Protein AF-A0A2D8M980-F1 (afdb_monomer)

Sequence (681 aa):
KPLWVFVGNTVAGEDSDILEVIKFLAWFLNHPAEATEWIADLVADKARLLDPKSNDIFAGRFMPLMQRDAATIYDDILKRLFNADARQRLKLVNLRNSKGELALRVGSFDPFGLINIGDDSGFFKNAEDSGDFDTEADDFGTGLFGSINQKDSKLNILIGSRKFTEGWSSWRVSTMGLLKMGQGEGSQIVQLFGRGVRLKGRGMSLKRSLPAERPKGTHMERLETLNIFGVRANYMSTFKDYLKEEGITPSDEIIQLDFPTRTNLPAGTRLKTLKLKDGYKDNQIKGFKRIHFPTLYDVPAEFAGKIKPPHVVLDLYPRVEAITTSANATASAPDKRNRGKLSKAAIACFDWDAVFTAVQEYKLLKSWSNLKVDRERLCQFCLGDDSWYTLLIPQAELEVSGFS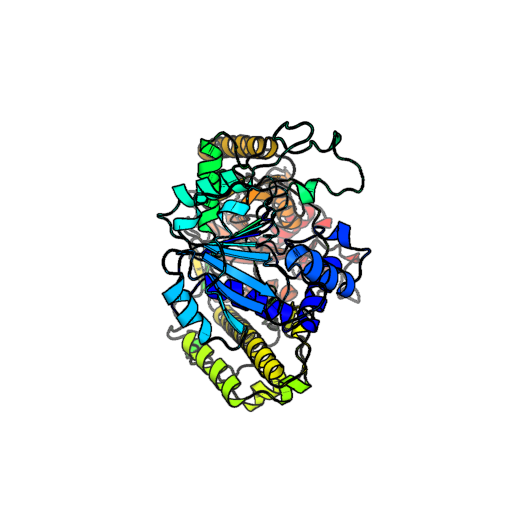DVLRQQDIMLQLLTDYTDRFYQGLKAAYEGKFYDVAPVTEDSGSIIKLYQFEIENSDVGLEYKAKLEALSSIVASGKIGEASKWNAPHMVAISFGQHLYYPLLSPIKDAVVPLRMRPLAIGEPSEIRFVEDVMTFYDSPSGKEKLRGLSLYLLRNADNRAKGLGFALAGNFYPDFLLWLVDDKTGKQWLSFIDPKGIRNLNISDPKFGLHKEIKQIEKQLGDGMISLNSFILSVTTFNDLLNVTGSTTKSDLEDRNVLFMDDGGPTYLDKLLAKALA

Nearest PDB structures (foldseek):
  7ena-assembly1_6  TM=4.524E-01  e=5.069E-01  Homo sapiens
  7w0d-assembly1_F  TM=3.716E-01  e=6.006E-01  Drosophila melanogaster
  6gjz-assembly1_A  TM=2.747E-01  e=4.526E-01  Mus musculus
  6gkm-assembly1_A  TM=2.371E-01  e=2.570E-01  Mus musculus
  4kmo-assembly1_A  TM=4.466E-01  e=5.159E+00  Thermochaetoides thermophila DSM 1495

Structure (mmCIF, N/CA/C/O backbone):
data_AF-A0A2D8M980-F1
#
_entry.id   AF-A0A2D8M980-F1
#
loop_
_atom_site.group_PDB
_atom_site.id
_atom_site.type_symbol
_atom_site.label_atom_id
_atom_site.label_alt_id
_atom_site.label_comp_id
_atom_site.label_asym_id
_atom_site.label_entity_id
_atom_site.label_seq_id
_atom_site.pdbx_PDB_ins_code
_atom_site.Cartn_x
_atom_site.Cartn_y
_atom_site.Cartn_z
_atom_site.occupancy
_atom_site.B_iso_or_equiv
_atom_site.auth_seq_id
_atom_site.auth_comp_id
_atom_site.auth_asym_id
_atom_site.auth_atom_id
_atom_site.pdbx_PDB_model_num
ATOM 1 N N . LYS A 1 1 ? 33.498 14.894 -23.939 1.00 66.19 1 LYS A N 1
ATOM 2 C CA . LYS A 1 1 ? 33.483 13.519 -24.469 1.00 66.19 1 LYS A CA 1
ATOM 3 C C . LYS A 1 1 ? 34.451 12.732 -23.606 1.00 66.19 1 LYS A C 1
ATOM 5 O O . LYS A 1 1 ? 35.483 13.309 -23.271 1.00 66.19 1 LYS A O 1
ATOM 10 N N . PRO A 1 2 ? 34.042 11.586 -23.057 1.00 65.81 2 PRO A N 1
ATOM 11 C CA . PRO A 1 2 ? 32.842 10.803 -23.378 1.00 65.81 2 PRO A CA 1
ATOM 12 C C . PRO A 1 2 ? 31.570 11.404 -22.776 1.00 65.81 2 PRO A C 1
ATOM 14 O O . PRO A 1 2 ? 31.659 12.302 -21.944 1.00 65.81 2 PRO A O 1
ATOM 17 N N . LEU A 1 3 ? 30.411 10.945 -23.251 1.00 77.38 3 LEU A N 1
ATOM 18 C CA . LEU A 1 3 ? 29.082 11.296 -22.735 1.00 77.38 3 LEU A CA 1
ATOM 19 C C . LEU A 1 3 ? 28.548 10.223 -21.778 1.00 77.38 3 LEU A C 1
ATOM 21 O O . LEU A 1 3 ? 27.847 10.561 -20.824 1.00 77.38 3 LEU A O 1
ATOM 25 N N . TRP A 1 4 ? 28.899 8.957 -22.019 1.00 88.62 4 TRP A N 1
ATOM 26 C CA . TRP A 1 4 ? 28.443 7.809 -21.241 1.00 88.62 4 TRP A CA 1
ATOM 27 C C . TRP A 1 4 ? 29.633 7.002 -20.729 1.00 88.62 4 TRP A C 1
ATOM 29 O O . TRP A 1 4 ? 30.557 6.707 -21.486 1.00 88.62 4 TRP A O 1
ATOM 39 N N . VAL A 1 5 ? 29.616 6.661 -19.443 1.00 87.94 5 VAL A N 1
ATOM 40 C CA . VAL A 1 5 ? 30.633 5.818 -18.813 1.00 87.94 5 VAL A CA 1
ATOM 41 C C . VAL A 1 5 ? 29.973 4.626 -18.123 1.00 87.94 5 VAL A C 1
ATOM 43 O O . VAL A 1 5 ? 29.035 4.805 -17.350 1.00 87.94 5 VAL A O 1
ATOM 46 N N . PHE A 1 6 ? 30.478 3.421 -18.373 1.00 87.19 6 PHE A N 1
ATOM 47 C CA . PHE A 1 6 ? 30.108 2.204 -17.658 1.00 87.19 6 PHE A CA 1
ATOM 48 C C . PHE A 1 6 ? 31.295 1.650 -16.888 1.00 87.19 6 PHE A C 1
ATOM 50 O O . PHE A 1 6 ? 32.404 1.566 -17.416 1.00 87.19 6 PHE A O 1
ATOM 57 N N . VAL A 1 7 ? 31.043 1.233 -15.653 1.00 82.19 7 VAL A N 1
ATOM 58 C CA . VAL A 1 7 ? 32.042 0.567 -14.823 1.00 82.19 7 VAL A CA 1
ATOM 59 C C . VAL A 1 7 ? 31.450 -0.731 -14.290 1.00 82.19 7 VAL A C 1
ATOM 61 O O . VAL A 1 7 ? 30.437 -0.711 -13.589 1.00 82.19 7 VAL A O 1
ATOM 64 N N . GLY A 1 8 ? 32.065 -1.849 -14.670 1.00 75.94 8 GLY A N 1
ATOM 65 C CA . GLY A 1 8 ? 31.705 -3.196 -14.227 1.00 75.94 8 GLY A CA 1
ATOM 66 C C . GLY A 1 8 ? 32.750 -3.787 -13.285 1.00 75.94 8 GLY A C 1
ATOM 67 O O . GLY A 1 8 ? 33.923 -3.409 -13.326 1.00 75.94 8 GLY A O 1
ATOM 68 N N . ASN A 1 9 ? 32.333 -4.721 -12.434 1.00 70.50 9 ASN A N 1
ATOM 69 C CA . ASN A 1 9 ? 33.231 -5.424 -11.516 1.00 70.50 9 ASN A CA 1
ATOM 70 C C . ASN A 1 9 ? 33.818 -6.674 -12.184 1.00 70.50 9 ASN A C 1
ATOM 72 O O . ASN A 1 9 ? 35.024 -6.920 -12.114 1.00 70.50 9 ASN A O 1
ATOM 76 N N . THR A 1 10 ? 32.974 -7.431 -12.887 1.00 65.12 10 THR A N 1
ATOM 77 C CA . THR A 1 10 ? 33.369 -8.686 -13.530 1.00 65.12 10 THR A CA 1
ATOM 78 C C . THR A 1 10 ? 33.717 -8.473 -14.999 1.00 65.12 10 THR A C 1
ATOM 80 O O . THR A 1 10 ? 32.914 -7.955 -15.774 1.00 65.12 10 THR A O 1
ATOM 83 N N . VAL A 1 11 ? 34.921 -8.906 -15.386 1.00 61.00 11 VAL A N 1
ATOM 84 C CA . VAL A 1 11 ? 35.424 -8.796 -16.764 1.00 61.00 11 VAL A CA 1
ATOM 85 C C . VAL A 1 11 ? 35.213 -10.094 -17.556 1.00 61.00 11 VAL A C 1
ATOM 87 O O . VAL A 1 11 ? 34.869 -10.018 -18.727 1.00 61.00 11 VAL A O 1
ATOM 90 N N . ALA A 1 12 ? 35.342 -11.277 -16.946 1.00 57.41 12 ALA A N 1
ATOM 91 C CA . ALA A 1 12 ? 35.296 -12.577 -17.637 1.00 57.41 12 ALA A CA 1
ATOM 92 C C . ALA A 1 12 ? 34.166 -13.498 -17.123 1.00 57.41 12 ALA A C 1
ATOM 94 O O . ALA A 1 12 ? 33.770 -13.380 -15.966 1.00 57.41 12 ALA A O 1
ATOM 95 N N . GLY A 1 13 ? 33.700 -14.432 -17.965 1.00 53.59 13 GLY A N 1
ATOM 96 C CA . GLY A 1 13 ? 32.616 -15.390 -17.668 1.00 53.59 13 GLY A CA 1
ATOM 97 C C . GLY A 1 13 ? 31.260 -15.019 -18.289 1.00 53.59 13 GLY A C 1
ATOM 98 O O . GLY A 1 13 ? 31.103 -13.913 -18.806 1.00 53.59 13 GLY A O 1
ATOM 99 N N . GLU A 1 14 ? 30.281 -15.935 -18.235 1.00 52.12 14 GLU A N 1
ATOM 100 C CA . GLU A 1 14 ? 28.918 -15.716 -18.768 1.00 52.12 14 GLU A CA 1
ATOM 101 C C . GLU A 1 14 ? 28.193 -14.543 -18.076 1.00 52.12 14 GLU A C 1
ATOM 103 O O . GLU A 1 14 ? 27.456 -13.809 -18.731 1.00 52.12 14 GLU A O 1
ATOM 108 N N . ASP A 1 15 ? 28.502 -14.292 -16.798 1.00 56.34 15 ASP A N 1
ATOM 109 C CA . ASP A 1 15 ? 27.971 -13.186 -15.984 1.00 56.34 15 ASP A CA 1
ATOM 110 C C . ASP A 1 15 ? 28.801 -11.881 -16.075 1.00 56.34 15 ASP A C 1
ATOM 112 O O . ASP A 1 15 ? 28.764 -11.044 -15.163 1.00 56.34 15 ASP A O 1
ATOM 116 N N . SER A 1 16 ? 29.601 -11.708 -17.137 1.00 78.31 16 SER A N 1
ATOM 117 C CA . SER A 1 16 ? 30.444 -10.518 -17.329 1.00 78.31 16 SER A CA 1
ATOM 118 C C . SER A 1 16 ? 29.609 -9.247 -17.516 1.00 78.31 16 SER A C 1
ATOM 120 O O . SER A 1 16 ? 28.860 -9.104 -18.483 1.00 78.31 16 SER A O 1
ATOM 122 N N . ASP A 1 17 ? 29.816 -8.274 -16.624 1.00 79.94 17 ASP A N 1
ATOM 123 C CA . ASP A 1 17 ? 29.116 -6.984 -16.636 1.00 79.94 17 ASP A CA 1
ATOM 124 C C . ASP A 1 17 ? 29.415 -6.190 -17.915 1.00 79.94 17 ASP A C 1
ATOM 126 O O . ASP A 1 17 ? 28.554 -5.517 -18.477 1.00 79.94 17 ASP A O 1
ATOM 130 N N . ILE A 1 18 ? 30.660 -6.267 -18.391 1.00 86.50 18 ILE A N 1
ATOM 131 C CA . ILE A 1 18 ? 31.105 -5.563 -19.598 1.00 86.50 18 ILE A CA 1
ATOM 132 C C . ILE A 1 18 ? 30.460 -6.186 -20.835 1.00 86.50 18 ILE A C 1
ATOM 134 O O . ILE A 1 18 ? 30.015 -5.457 -21.722 1.00 86.50 18 ILE A O 1
ATOM 138 N N . LEU A 1 19 ? 30.367 -7.517 -20.882 1.00 88.12 19 LEU A N 1
ATOM 139 C CA . LEU A 1 19 ? 29.702 -8.215 -21.979 1.00 88.12 19 LEU A CA 1
ATOM 140 C C . LEU A 1 19 ? 28.206 -7.877 -22.028 1.00 88.12 19 LEU A C 1
ATOM 142 O O . LEU A 1 19 ? 27.671 -7.681 -23.115 1.00 88.12 19 LEU A O 1
ATOM 146 N N . GLU A 1 20 ? 27.550 -7.733 -20.876 1.00 87.75 20 GLU A N 1
ATOM 147 C CA . GLU A 1 20 ? 26.140 -7.336 -20.772 1.00 87.75 20 GLU A CA 1
ATOM 148 C C . GLU A 1 20 ? 25.885 -5.942 -21.384 1.00 87.75 20 GLU A C 1
ATOM 150 O O . GLU A 1 20 ? 24.930 -5.758 -22.142 1.00 87.75 20 GLU A O 1
ATOM 155 N N . VAL A 1 21 ? 26.795 -4.978 -21.176 1.00 89.94 21 VAL A N 1
ATOM 156 C CA . VAL A 1 21 ? 26.733 -3.656 -21.838 1.00 89.94 21 VAL A CA 1
ATOM 157 C C . VAL A 1 21 ? 26.888 -3.777 -23.355 1.00 89.94 21 VAL A C 1
ATOM 159 O O . VAL A 1 21 ? 26.147 -3.135 -24.100 1.00 89.94 21 VAL A O 1
ATOM 162 N N . ILE A 1 22 ? 27.834 -4.589 -23.836 1.00 93.12 22 ILE A N 1
ATOM 163 C CA . ILE A 1 22 ? 28.049 -4.784 -25.280 1.00 93.12 22 ILE A CA 1
ATOM 164 C C . ILE A 1 22 ? 26.822 -5.443 -25.913 1.00 93.12 22 ILE A C 1
ATOM 166 O O . ILE A 1 22 ? 26.355 -4.978 -26.952 1.00 93.12 22 ILE A O 1
ATOM 170 N N . LYS A 1 23 ? 26.262 -6.470 -25.265 1.00 92.56 23 LYS A N 1
ATOM 171 C CA . LYS A 1 23 ? 25.028 -7.137 -25.695 1.00 92.56 23 LYS A CA 1
ATOM 172 C C . LYS A 1 23 ? 23.857 -6.163 -25.755 1.00 92.56 23 LYS A C 1
ATOM 174 O O . LYS A 1 23 ? 23.124 -6.177 -26.736 1.00 92.56 23 LYS A O 1
ATOM 179 N N . PHE A 1 24 ? 23.722 -5.255 -24.788 1.00 92.56 24 PHE A N 1
ATOM 180 C CA . PHE A 1 24 ? 22.700 -4.206 -24.835 1.00 92.56 24 PHE A CA 1
ATOM 181 C C . PHE A 1 24 ? 22.890 -3.244 -26.023 1.00 92.56 24 PHE A C 1
ATOM 183 O O . PHE A 1 24 ? 21.934 -2.944 -26.741 1.00 92.56 24 PHE A O 1
ATOM 190 N N . LEU A 1 25 ? 24.121 -2.785 -26.278 1.00 95.00 25 LEU A N 1
ATOM 191 C CA . LEU A 1 25 ? 24.421 -1.926 -27.432 1.00 95.00 25 LEU A CA 1
ATOM 192 C C . LEU A 1 25 ? 24.163 -2.652 -28.763 1.00 95.00 25 LEU A C 1
ATOM 194 O O . LEU A 1 25 ? 23.638 -2.051 -29.700 1.00 95.00 25 LEU A O 1
ATOM 198 N N . ALA A 1 26 ? 24.501 -3.940 -28.839 1.00 95.94 26 ALA A N 1
ATOM 199 C CA . ALA A 1 26 ? 24.217 -4.785 -29.992 1.00 95.94 26 ALA A CA 1
ATOM 200 C C . ALA A 1 26 ? 22.706 -4.984 -30.181 1.00 95.94 26 ALA A C 1
ATOM 202 O O . ALA A 1 26 ? 22.200 -4.808 -31.288 1.00 95.94 26 ALA A O 1
ATOM 203 N N . TRP A 1 27 ? 21.969 -5.262 -29.101 1.00 96.00 27 TRP A N 1
ATOM 204 C CA . TRP A 1 27 ? 20.515 -5.397 -29.112 1.00 96.00 27 TRP A CA 1
ATOM 205 C C . TRP A 1 27 ? 19.842 -4.144 -29.681 1.00 96.00 27 TRP A C 1
ATOM 207 O O . TRP A 1 27 ? 19.030 -4.272 -30.597 1.00 96.00 27 TRP A O 1
ATOM 217 N N . PHE A 1 28 ? 20.248 -2.946 -29.242 1.00 96.12 28 PHE A N 1
ATOM 218 C CA . PHE A 1 28 ? 19.705 -1.671 -29.733 1.00 96.12 28 PHE A CA 1
ATOM 219 C C . PHE A 1 28 ? 19.900 -1.471 -31.252 1.00 96.12 28 PHE A C 1
ATOM 221 O O . PHE A 1 28 ? 19.045 -0.898 -31.934 1.00 96.12 28 PHE A O 1
ATOM 228 N N . LEU A 1 29 ? 21.020 -1.950 -31.804 1.00 95.88 29 LEU A N 1
ATOM 229 C CA . LEU A 1 29 ? 21.313 -1.899 -33.244 1.00 95.88 29 LEU A CA 1
ATOM 230 C C . LEU A 1 29 ? 20.593 -3.008 -34.033 1.00 95.88 29 LEU A C 1
ATOM 232 O O . LEU A 1 29 ? 20.233 -2.823 -35.201 1.00 95.88 29 LEU A O 1
ATOM 236 N N . ASN A 1 30 ? 20.366 -4.161 -33.408 1.00 95.12 30 ASN A N 1
ATOM 237 C CA . ASN A 1 30 ? 19.740 -5.319 -34.042 1.00 95.12 30 ASN A CA 1
ATOM 238 C C . ASN A 1 30 ? 18.200 -5.242 -34.041 1.00 95.12 30 ASN A C 1
ATOM 240 O O . ASN A 1 30 ? 17.594 -5.737 -34.990 1.00 95.12 30 ASN A O 1
ATOM 244 N N . HIS A 1 31 ? 17.586 -4.556 -33.066 1.00 94.56 31 HIS A N 1
ATOM 245 C CA . HIS A 1 31 ? 16.129 -4.485 -32.855 1.00 94.56 31 HIS A CA 1
ATOM 246 C C . HIS A 1 31 ? 15.584 -3.045 -32.986 1.00 94.56 31 HIS A C 1
ATOM 248 O O . HIS A 1 31 ? 15.065 -2.474 -32.024 1.00 94.56 31 HIS A O 1
ATOM 254 N N . PRO A 1 32 ? 15.679 -2.411 -34.173 1.00 93.25 32 PRO A N 1
ATOM 255 C CA . PRO A 1 32 ? 15.308 -1.005 -34.347 1.00 93.25 32 PRO A CA 1
ATOM 256 C C . PRO A 1 32 ? 13.819 -0.730 -34.099 1.00 93.25 32 PRO A C 1
ATOM 258 O O . PRO A 1 32 ? 13.478 0.355 -33.636 1.00 93.25 32 PRO A O 1
ATOM 261 N N . ALA A 1 33 ? 12.933 -1.689 -34.392 1.00 90.94 33 ALA A N 1
ATOM 262 C CA . ALA A 1 33 ? 11.493 -1.526 -34.193 1.00 90.94 33 ALA A CA 1
ATOM 263 C C . ALA A 1 33 ? 11.150 -1.373 -32.702 1.00 90.94 33 ALA A C 1
ATOM 265 O O . ALA A 1 33 ? 10.565 -0.367 -32.308 1.00 90.94 33 ALA A O 1
ATOM 266 N N . GLU A 1 34 ? 11.609 -2.314 -31.873 1.00 89.38 34 GLU A N 1
ATOM 267 C CA . GLU A 1 34 ? 11.423 -2.289 -30.417 1.00 89.38 34 GLU A CA 1
ATOM 268 C C . GLU A 1 34 ? 12.096 -1.064 -29.783 1.00 89.38 34 GLU A C 1
ATOM 270 O O . GLU A 1 34 ? 11.489 -0.353 -28.982 1.00 89.38 34 GLU A O 1
ATOM 275 N N . ALA A 1 35 ? 13.331 -0.752 -30.195 1.00 91.44 35 ALA A N 1
ATOM 276 C CA . ALA A 1 35 ? 14.043 0.428 -29.713 1.00 91.44 35 ALA A CA 1
ATOM 277 C C . ALA A 1 35 ? 13.290 1.733 -30.031 1.00 91.44 35 ALA A C 1
ATOM 279 O O . ALA A 1 35 ? 13.222 2.634 -29.192 1.00 91.44 35 ALA A O 1
ATOM 280 N N . THR A 1 36 ? 12.695 1.834 -31.222 1.00 92.62 36 THR A N 1
ATOM 281 C CA . THR A 1 36 ? 11.894 2.997 -31.632 1.00 92.62 36 THR A CA 1
ATOM 282 C C . THR A 1 36 ? 10.601 3.100 -30.825 1.00 92.62 36 THR A C 1
ATOM 284 O O . THR A 1 36 ? 10.218 4.202 -30.434 1.00 92.62 36 THR A O 1
ATOM 287 N N . GLU A 1 37 ? 9.951 1.979 -30.508 1.00 89.50 37 GLU A N 1
ATOM 288 C CA . GLU A 1 37 ? 8.770 1.960 -29.639 1.00 89.50 37 GLU A CA 1
ATOM 289 C C . GLU A 1 37 ? 9.099 2.469 -28.227 1.00 89.50 37 GLU A C 1
ATOM 291 O O . GLU A 1 37 ? 8.388 3.312 -27.677 1.00 89.50 37 GLU A O 1
ATOM 296 N N . TRP A 1 38 ? 10.227 2.034 -27.658 1.00 87.88 38 TRP A N 1
ATOM 297 C CA . TRP A 1 38 ? 10.666 2.505 -26.342 1.00 87.88 38 TRP A CA 1
ATOM 298 C C . TRP A 1 38 ? 10.981 4.000 -26.349 1.00 87.88 38 TRP A C 1
ATOM 300 O O . TRP A 1 38 ? 10.610 4.715 -25.418 1.00 87.88 38 TRP A O 1
ATOM 310 N N . ILE A 1 39 ? 11.627 4.496 -27.408 1.00 90.38 39 ILE A N 1
ATOM 311 C CA . ILE A 1 39 ? 11.857 5.933 -27.592 1.00 90.38 39 ILE A CA 1
ATOM 312 C C . ILE A 1 39 ? 10.519 6.681 -27.665 1.00 90.38 39 ILE A C 1
ATOM 314 O O . ILE A 1 39 ? 10.373 7.715 -27.012 1.00 90.38 39 ILE A O 1
ATOM 318 N N . ALA A 1 40 ? 9.538 6.165 -28.411 1.00 87.94 40 ALA A N 1
ATOM 319 C CA . ALA A 1 40 ? 8.221 6.784 -28.536 1.00 87.94 40 ALA A CA 1
ATOM 320 C C . ALA A 1 40 ? 7.515 6.906 -27.179 1.00 87.94 40 ALA A C 1
ATOM 322 O O . ALA A 1 40 ? 6.969 7.962 -26.862 1.00 87.94 40 ALA A O 1
ATOM 323 N N . ASP A 1 41 ? 7.578 5.864 -26.352 1.00 86.00 41 ASP A N 1
ATOM 324 C CA . ASP A 1 41 ? 6.986 5.871 -25.016 1.00 86.00 41 ASP A CA 1
ATOM 325 C C . ASP A 1 41 ? 7.659 6.870 -24.069 1.00 86.00 41 ASP A C 1
ATOM 327 O O . ASP A 1 41 ? 6.965 7.612 -23.371 1.00 86.00 41 ASP A O 1
ATOM 331 N N . LEU A 1 42 ? 8.995 6.943 -24.084 1.00 84.56 42 LEU A N 1
ATOM 332 C CA . LEU A 1 42 ? 9.752 7.900 -23.270 1.00 84.56 42 LEU A CA 1
ATOM 333 C C . LEU A 1 42 ? 9.456 9.353 -23.674 1.00 84.56 42 LEU A C 1
ATOM 335 O O . LEU A 1 42 ? 9.316 10.220 -22.812 1.00 84.56 42 LEU A O 1
ATOM 339 N N . VAL A 1 43 ? 9.335 9.631 -24.976 1.00 84.75 43 VAL A N 1
ATOM 340 C CA . VAL A 1 43 ? 8.998 10.968 -25.501 1.00 84.75 43 VAL A CA 1
ATOM 341 C C . VAL A 1 43 ? 7.542 11.338 -25.211 1.00 84.75 43 VAL A C 1
ATOM 343 O O . VAL A 1 43 ? 7.251 12.500 -24.930 1.00 84.75 43 VAL A O 1
ATOM 346 N N . ALA A 1 44 ? 6.637 10.357 -25.230 1.00 80.62 44 ALA A N 1
ATOM 347 C CA . ALA A 1 44 ? 5.224 10.529 -24.901 1.00 80.62 44 ALA A CA 1
ATOM 348 C C . ALA A 1 44 ? 4.939 10.597 -23.387 1.00 80.62 44 ALA A C 1
ATOM 350 O O . ALA A 1 44 ? 3.770 10.646 -23.001 1.00 80.62 44 ALA A O 1
ATOM 351 N N . ASP A 1 45 ? 5.976 10.610 -22.538 1.00 75.31 45 ASP A N 1
ATOM 352 C CA . ASP A 1 45 ? 5.852 10.666 -21.075 1.00 75.31 45 ASP A CA 1
ATOM 353 C C . ASP A 1 45 ? 5.006 9.505 -20.510 1.00 75.31 45 ASP A C 1
ATOM 355 O O . ASP A 1 45 ? 4.202 9.676 -19.584 1.00 75.31 45 ASP A O 1
ATOM 359 N N . LYS A 1 46 ? 5.133 8.319 -21.127 1.00 78.81 46 LYS A N 1
ATOM 360 C CA . LYS A 1 46 ? 4.497 7.091 -20.646 1.00 78.81 46 LYS A CA 1
ATOM 361 C C . LYS A 1 46 ? 5.379 6.429 -19.595 1.00 78.81 46 LYS A C 1
ATOM 363 O O . LYS A 1 46 ? 6.546 6.127 -19.841 1.00 78.81 46 LYS A O 1
ATOM 368 N N . ALA A 1 47 ? 4.770 6.121 -18.455 1.00 68.25 47 ALA A N 1
ATOM 369 C CA . ALA A 1 47 ? 5.450 5.469 -17.352 1.00 68.25 47 ALA A CA 1
ATOM 370 C C . ALA A 1 47 ? 5.953 4.074 -17.747 1.00 68.25 47 ALA A C 1
ATOM 372 O O . ALA A 1 47 ? 5.156 3.190 -18.062 1.00 68.25 47 ALA A O 1
ATOM 373 N N . ARG A 1 48 ? 7.274 3.876 -17.688 1.00 70.06 48 ARG A N 1
ATOM 374 C CA . ARG A 1 48 ? 7.911 2.558 -17.855 1.00 70.06 48 ARG A CA 1
ATOM 375 C C . ARG A 1 48 ? 8.729 2.115 -16.647 1.00 70.06 48 ARG A C 1
ATOM 377 O O . ARG A 1 48 ? 8.775 0.924 -16.383 1.00 70.06 48 ARG A O 1
ATOM 384 N N . LEU A 1 49 ? 9.336 3.041 -15.902 1.00 71.94 49 LEU A N 1
ATOM 385 C CA . LEU A 1 49 ? 10.058 2.750 -14.659 1.00 71.94 49 LEU A CA 1
ATOM 386 C C . LEU A 1 49 ? 9.483 3.609 -13.535 1.00 71.94 49 LEU A C 1
ATOM 388 O O . LEU A 1 49 ? 9.484 4.837 -13.632 1.00 71.94 49 LEU A O 1
ATOM 392 N N . LEU A 1 50 ? 8.991 2.970 -12.477 1.00 63.28 50 LEU A N 1
ATOM 393 C CA . LEU A 1 50 ? 8.363 3.661 -11.356 1.00 63.28 50 LEU A CA 1
ATOM 394 C C . LEU A 1 50 ? 9.280 3.703 -10.144 1.00 63.28 50 LEU A C 1
ATOM 396 O O . LEU A 1 50 ? 10.070 2.795 -9.943 1.00 63.28 50 LEU A O 1
ATOM 400 N N . ASP A 1 51 ? 9.140 4.705 -9.287 1.00 61.44 51 ASP A N 1
ATOM 401 C CA . ASP A 1 51 ? 9.717 4.676 -7.948 1.00 61.44 51 ASP A CA 1
ATOM 402 C C . ASP A 1 51 ? 8.874 3.809 -6.983 1.00 61.44 51 ASP A C 1
ATOM 404 O O . ASP A 1 51 ? 7.757 3.391 -7.314 1.00 61.44 51 ASP A O 1
ATOM 408 N N . PRO A 1 52 ? 9.346 3.520 -5.753 1.00 49.81 52 PRO A N 1
ATOM 409 C CA . PRO A 1 52 ? 8.544 2.803 -4.758 1.00 49.81 52 PRO A CA 1
ATOM 410 C C . PRO A 1 52 ? 7.219 3.494 -4.380 1.00 49.81 52 PRO A C 1
ATOM 412 O O . PRO A 1 52 ? 6.371 2.870 -3.742 1.00 49.81 52 PRO A O 1
ATOM 415 N N . LYS A 1 53 ? 7.035 4.772 -4.742 1.00 47.16 53 LYS A N 1
ATOM 416 C CA . LYS A 1 53 ? 5.808 5.559 -4.556 1.00 47.16 53 LYS A CA 1
ATOM 417 C C . LYS A 1 53 ? 4.898 5.532 -5.794 1.00 47.16 53 LYS A C 1
ATOM 419 O O . LYS A 1 53 ? 3.874 6.203 -5.786 1.00 47.16 53 LYS A O 1
ATOM 424 N N . SER A 1 54 ? 5.226 4.729 -6.809 1.00 55.09 54 SER A N 1
ATOM 425 C CA . SER A 1 54 ? 4.520 4.647 -8.097 1.00 55.09 54 SER A CA 1
ATOM 426 C C . SER A 1 54 ? 4.624 5.905 -8.972 1.00 55.09 54 SER A C 1
ATOM 428 O O . SER A 1 54 ? 3.788 6.100 -9.852 1.00 55.09 54 SER A O 1
ATOM 430 N N . ASN A 1 55 ? 5.642 6.747 -8.773 1.00 61.59 55 ASN A N 1
ATOM 431 C CA . ASN A 1 55 ? 5.919 7.876 -9.665 1.00 61.59 55 ASN A CA 1
ATOM 432 C C . ASN A 1 55 ? 6.808 7.434 -10.827 1.00 61.59 55 ASN A C 1
ATOM 434 O O . ASN A 1 55 ? 7.786 6.728 -10.608 1.00 61.59 55 ASN A O 1
ATOM 438 N N . ASP A 1 56 ? 6.538 7.902 -12.043 1.00 70.00 56 ASP A N 1
ATOM 439 C CA . ASP A 1 56 ? 7.451 7.708 -13.173 1.00 70.00 56 ASP A CA 1
ATOM 440 C C . ASP A 1 56 ? 8.768 8.473 -12.950 1.00 70.00 56 ASP A C 1
ATOM 442 O O . ASP A 1 56 ? 8.785 9.702 -12.845 1.00 70.00 56 ASP A O 1
ATOM 446 N N . ILE A 1 57 ? 9.893 7.750 -12.903 1.00 73.56 57 ILE A N 1
ATOM 447 C CA . ILE A 1 57 ? 11.222 8.331 -12.645 1.00 73.56 57 ILE A CA 1
ATOM 448 C C . ILE A 1 57 ? 11.711 9.227 -13.794 1.00 73.56 57 ILE A C 1
ATOM 450 O O . ILE A 1 57 ? 12.636 10.037 -13.617 1.00 73.56 57 ILE A O 1
ATOM 454 N N . PHE A 1 58 ? 11.118 9.065 -14.980 1.00 77.56 58 PHE A N 1
ATOM 455 C CA . PHE A 1 58 ? 11.424 9.817 -16.188 1.00 77.56 58 PHE A CA 1
ATOM 456 C C . PHE A 1 58 ? 10.385 10.886 -16.528 1.00 77.56 58 PHE A C 1
ATOM 458 O O . PHE A 1 58 ? 10.569 11.580 -17.533 1.00 77.56 58 PHE A O 1
ATOM 465 N N . ALA A 1 59 ? 9.395 11.102 -15.656 1.00 77.62 59 ALA A N 1
ATOM 466 C CA . ALA A 1 59 ? 8.362 12.111 -15.841 1.00 77.62 59 ALA A CA 1
ATOM 467 C C . ALA A 1 59 ? 8.954 13.474 -16.250 1.00 77.62 59 ALA A C 1
ATOM 469 O O . ALA A 1 59 ? 9.827 14.050 -15.586 1.00 77.62 59 ALA A O 1
ATOM 470 N N . GLY A 1 60 ? 8.510 13.979 -17.398 1.00 72.50 60 GLY A N 1
ATOM 471 C CA . GLY A 1 60 ? 8.912 15.255 -17.977 1.00 72.50 60 GLY A CA 1
ATOM 472 C C . GLY A 1 60 ? 10.398 15.369 -18.340 1.00 72.50 60 GLY A C 1
ATOM 473 O O . GLY A 1 60 ? 10.871 16.482 -18.609 1.00 72.50 60 GLY A O 1
ATOM 474 N N . ARG A 1 61 ? 11.185 14.279 -18.334 1.00 77.38 61 ARG A N 1
ATOM 475 C CA . ARG A 1 61 ? 12.621 14.331 -18.680 1.00 77.38 61 ARG A CA 1
ATOM 476 C C . ARG A 1 61 ? 12.864 14.541 -20.165 1.00 77.38 61 ARG A C 1
ATOM 478 O O . ARG A 1 61 ? 13.793 15.266 -20.516 1.00 77.38 61 ARG A O 1
ATOM 485 N N . PHE A 1 62 ? 12.017 13.964 -21.011 1.00 81.62 62 PHE A N 1
ATOM 486 C CA . PHE A 1 62 ? 12.176 13.981 -22.466 1.00 81.62 62 PHE A CA 1
ATOM 487 C C . PHE A 1 62 ? 11.325 15.045 -23.173 1.00 81.62 62 PHE A C 1
ATOM 489 O O . PHE A 1 62 ? 11.340 15.117 -24.397 1.00 81.62 62 PHE A O 1
ATOM 496 N N . MET A 1 63 ? 10.683 15.947 -22.419 1.00 76.06 63 MET A N 1
ATOM 497 C CA . MET A 1 63 ? 9.971 17.130 -22.937 1.00 76.06 63 MET A CA 1
ATOM 498 C C . MET A 1 63 ? 10.717 17.898 -24.052 1.00 76.06 63 MET A C 1
ATOM 500 O O . MET A 1 63 ? 10.068 18.273 -25.028 1.00 76.06 63 MET A O 1
ATOM 504 N N . PRO A 1 64 ? 12.056 18.105 -24.001 1.00 79.94 64 PRO A N 1
ATOM 505 C CA . PRO A 1 64 ? 12.771 18.814 -25.072 1.00 79.94 64 PRO A CA 1
ATOM 506 C C . PRO A 1 64 ? 12.733 18.095 -26.430 1.00 79.94 64 PRO A C 1
ATOM 508 O O . PRO A 1 64 ? 13.029 18.699 -27.458 1.00 79.94 64 PRO A O 1
ATOM 511 N N . LEU A 1 65 ? 12.405 16.800 -26.436 1.00 81.75 65 LEU A N 1
ATOM 512 C CA . LEU A 1 65 ? 12.315 15.951 -27.621 1.00 81.75 65 LEU A CA 1
ATOM 513 C C . LEU A 1 65 ? 10.870 15.738 -28.093 1.00 81.75 65 LEU A C 1
ATOM 515 O O . LEU A 1 65 ? 10.679 15.096 -29.116 1.00 81.75 65 LEU A O 1
ATOM 519 N N . MET A 1 66 ? 9.866 16.308 -27.412 1.00 74.25 66 MET A N 1
ATOM 520 C CA . MET A 1 66 ? 8.435 16.068 -27.675 1.00 74.25 66 MET A CA 1
ATOM 521 C C . MET A 1 66 ? 7.991 16.399 -29.112 1.00 74.25 66 MET A C 1
ATOM 523 O O . MET A 1 66 ? 6.997 15.867 -29.589 1.00 74.25 66 MET A O 1
ATOM 527 N N . GLN A 1 67 ? 8.723 17.272 -29.813 1.00 73.31 67 GLN A N 1
ATOM 528 C CA . GLN A 1 67 ? 8.437 17.671 -31.200 1.00 73.31 67 GLN A CA 1
ATOM 529 C C . GLN A 1 67 ? 9.182 16.830 -32.251 1.00 73.31 67 GLN A C 1
ATOM 531 O O . GLN A 1 67 ? 9.125 17.146 -33.438 1.00 73.31 67 GLN A O 1
ATOM 536 N N . ARG A 1 68 ? 9.930 15.800 -31.839 1.00 78.62 68 ARG A N 1
ATOM 537 C CA . ARG A 1 68 ? 10.647 14.894 -32.744 1.00 78.62 68 ARG A CA 1
ATOM 538 C C . ARG A 1 68 ? 9.995 13.520 -32.689 1.00 78.62 68 ARG A C 1
ATOM 540 O O . ARG A 1 68 ? 9.692 13.020 -31.610 1.00 78.62 68 ARG A O 1
ATOM 547 N N . ASP A 1 69 ? 9.799 12.910 -33.848 1.00 87.19 69 ASP A N 1
ATOM 548 C CA . ASP A 1 69 ? 9.328 11.534 -33.921 1.00 87.19 69 ASP A CA 1
ATOM 549 C C . ASP A 1 69 ? 10.430 10.549 -33.493 1.00 87.19 69 ASP A C 1
ATOM 551 O O . ASP A 1 69 ? 11.630 10.844 -33.548 1.00 87.19 69 ASP A O 1
ATOM 555 N N . ALA A 1 70 ? 10.012 9.364 -33.050 1.00 90.12 70 ALA A N 1
ATOM 556 C CA . ALA A 1 70 ? 10.913 8.368 -32.485 1.00 90.12 70 ALA A CA 1
ATOM 557 C C . ALA A 1 70 ? 11.945 7.837 -33.495 1.00 90.12 70 ALA A C 1
ATOM 559 O O . ALA A 1 70 ? 13.080 7.570 -33.101 1.00 90.12 70 ALA A O 1
ATOM 560 N N . ALA A 1 71 ? 11.593 7.742 -34.782 1.00 92.06 71 ALA A N 1
ATOM 561 C CA . ALA A 1 71 ? 12.514 7.285 -35.823 1.00 92.06 71 ALA A CA 1
ATOM 562 C C . ALA A 1 71 ? 13.626 8.318 -36.064 1.00 92.06 71 ALA A C 1
ATOM 564 O O . ALA A 1 71 ? 14.806 7.972 -36.060 1.00 92.06 71 ALA A O 1
ATOM 565 N N . THR A 1 72 ? 13.277 9.606 -36.141 1.00 93.38 72 THR A N 1
ATOM 566 C CA . THR A 1 72 ? 14.260 10.697 -36.217 1.00 93.38 72 THR A CA 1
ATOM 567 C C . THR A 1 72 ? 15.188 10.716 -35.000 1.00 93.38 72 THR A C 1
ATOM 569 O O . THR A 1 72 ? 16.379 11.001 -35.133 1.00 93.38 72 THR A O 1
ATOM 572 N N . ILE A 1 73 ? 14.670 10.427 -33.801 1.00 94.25 73 ILE A N 1
ATOM 573 C CA . ILE A 1 73 ? 15.494 10.337 -32.587 1.00 94.25 73 ILE A CA 1
ATOM 574 C C . ILE A 1 73 ? 16.434 9.129 -32.656 1.00 94.25 73 ILE A C 1
ATOM 576 O O . ILE A 1 73 ? 17.612 9.275 -32.331 1.00 94.25 73 ILE A O 1
ATOM 580 N N . TYR A 1 74 ? 15.950 7.968 -33.101 1.00 95.50 74 TYR A N 1
ATOM 581 C CA . TYR A 1 74 ? 16.773 6.773 -33.299 1.00 95.50 74 TYR A CA 1
ATOM 582 C C . TYR A 1 74 ? 17.936 7.045 -34.269 1.00 95.50 74 TYR A C 1
ATOM 584 O O . TYR A 1 74 ? 19.095 6.799 -33.929 1.00 95.50 74 TYR A O 1
ATOM 592 N N . ASP A 1 75 ? 17.661 7.663 -35.419 1.00 95.19 75 ASP A N 1
ATOM 593 C CA . ASP A 1 75 ? 18.687 8.039 -36.401 1.00 95.19 75 ASP A CA 1
ATOM 594 C C . ASP A 1 75 ? 19.695 9.062 -35.845 1.00 95.19 75 ASP A C 1
ATOM 596 O O . ASP A 1 75 ? 20.894 9.001 -36.132 1.00 95.19 75 ASP A O 1
ATOM 600 N N . ASP A 1 76 ? 19.236 10.008 -35.019 1.00 94.81 76 ASP A N 1
ATOM 601 C CA . ASP A 1 76 ? 20.108 10.984 -34.355 1.00 94.81 76 ASP A CA 1
ATOM 602 C C . ASP A 1 76 ? 21.005 10.311 -33.298 1.00 94.81 76 ASP A C 1
ATOM 604 O O . ASP A 1 76 ? 22.164 10.707 -33.139 1.00 94.81 76 ASP A O 1
ATOM 608 N N . ILE A 1 77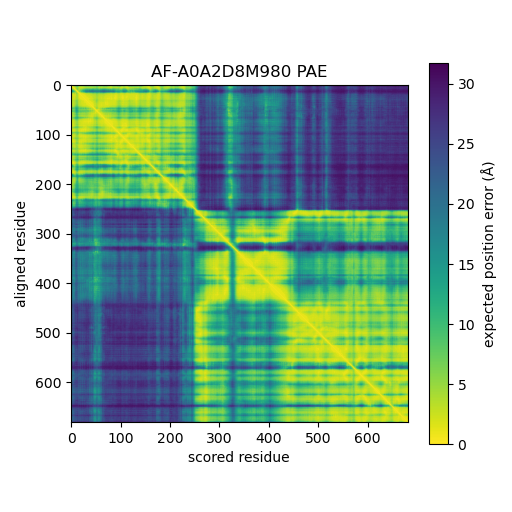 ? 20.519 9.263 -32.617 1.00 95.00 77 ILE A N 1
ATOM 609 C CA . ILE A 1 77 ? 21.323 8.426 -31.712 1.00 95.00 77 ILE A CA 1
ATOM 610 C C . ILE A 1 77 ? 22.407 7.683 -32.503 1.00 95.00 77 ILE A C 1
ATOM 612 O O . ILE A 1 77 ? 23.572 7.736 -32.101 1.00 95.00 77 ILE A O 1
ATOM 616 N N . LEU A 1 78 ? 22.083 7.062 -33.645 1.00 96.12 78 LEU A N 1
ATOM 617 C CA . LEU A 1 78 ? 23.084 6.404 -34.500 1.00 96.12 78 LEU A CA 1
ATOM 618 C C . LEU A 1 78 ? 24.210 7.371 -34.896 1.00 96.12 78 LEU A C 1
ATOM 620 O O . LEU A 1 78 ? 25.393 7.088 -34.689 1.00 96.12 78 LEU A O 1
ATOM 624 N N . LYS A 1 79 ? 23.846 8.569 -35.358 1.00 95.81 79 LYS A N 1
ATOM 625 C CA . LYS A 1 79 ? 24.818 9.575 -35.801 1.00 95.81 79 LYS A CA 1
ATOM 626 C C . LYS A 1 79 ? 25.653 10.139 -34.656 1.00 95.81 79 LYS A C 1
ATOM 628 O O . LYS A 1 79 ? 26.872 10.245 -34.768 1.00 95.81 79 LYS A O 1
ATOM 633 N N . ARG A 1 80 ? 25.019 10.543 -33.549 1.00 92.00 80 ARG A N 1
ATOM 634 C CA . ARG A 1 80 ? 25.691 11.302 -32.475 1.00 92.00 80 ARG A CA 1
ATOM 635 C C . ARG A 1 80 ? 26.361 10.432 -31.422 1.00 92.00 80 ARG A C 1
ATOM 637 O O . ARG A 1 80 ? 27.346 10.884 -30.838 1.00 92.00 80 ARG A O 1
ATOM 644 N N . LEU A 1 81 ? 25.809 9.252 -31.137 1.00 92.81 81 LEU A N 1
ATOM 645 C CA . LEU A 1 81 ? 26.341 8.329 -30.136 1.00 92.81 81 LEU A CA 1
ATOM 646 C C . LEU A 1 81 ? 27.233 7.272 -30.782 1.00 92.81 81 LEU A C 1
ATOM 648 O O . LEU A 1 81 ? 28.346 7.085 -30.301 1.00 92.81 81 LEU A O 1
ATOM 652 N N . PHE A 1 82 ? 26.777 6.630 -31.861 1.00 95.25 82 PHE A N 1
ATOM 653 C CA . PHE A 1 82 ? 27.485 5.515 -32.505 1.00 95.25 82 PHE A CA 1
ATOM 654 C C . PHE A 1 82 ? 28.440 5.937 -33.633 1.00 95.25 82 PHE A C 1
ATOM 656 O O . PHE A 1 82 ? 29.136 5.085 -34.179 1.00 95.25 82 PHE A O 1
ATOM 663 N N . ASN A 1 83 ? 28.502 7.235 -33.965 1.00 95.50 83 ASN A N 1
ATOM 664 C CA . ASN A 1 83 ? 29.262 7.783 -35.098 1.00 95.50 83 ASN A CA 1
ATOM 665 C C . ASN A 1 83 ? 28.904 7.125 -36.449 1.00 95.50 83 ASN A C 1
ATOM 667 O O . ASN A 1 83 ? 29.754 7.032 -37.332 1.00 95.50 83 ASN A O 1
ATOM 671 N N . ALA A 1 84 ? 27.659 6.665 -36.613 1.00 95.94 84 ALA A N 1
ATOM 672 C CA . ALA A 1 84 ? 27.219 5.908 -37.780 1.00 95.94 84 ALA A CA 1
ATOM 673 C C . ALA A 1 84 ? 26.123 6.650 -38.556 1.00 95.94 84 ALA A C 1
ATOM 675 O O . ALA A 1 84 ? 25.107 7.045 -37.984 1.00 95.94 84 ALA A O 1
ATOM 676 N N . ASP A 1 85 ? 26.299 6.792 -39.872 1.00 92.00 85 ASP A N 1
ATOM 677 C CA . ASP A 1 85 ? 25.282 7.388 -40.753 1.00 92.00 85 ASP A CA 1
ATOM 678 C C . ASP A 1 85 ? 24.164 6.407 -41.128 1.00 92.00 85 ASP A C 1
ATOM 680 O O . ASP A 1 85 ? 23.100 6.823 -41.586 1.00 92.00 85 ASP A O 1
ATOM 684 N N . ALA A 1 86 ? 24.399 5.110 -40.927 1.00 90.94 86 ALA A N 1
ATOM 685 C CA . ALA A 1 86 ? 23.440 4.047 -41.179 1.00 90.94 86 ALA A CA 1
ATOM 686 C C . ALA A 1 86 ? 23.634 2.888 -40.195 1.00 90.94 86 ALA A C 1
ATOM 688 O O . ALA A 1 86 ? 24.735 2.638 -39.699 1.00 90.94 86 ALA A O 1
ATOM 689 N N . ARG A 1 87 ? 22.554 2.144 -39.952 1.00 91.06 87 ARG A N 1
ATOM 690 C CA . ARG A 1 87 ? 22.553 0.958 -39.092 1.00 91.06 87 ARG A CA 1
ATOM 691 C C . ARG A 1 87 ? 23.411 -0.154 -39.696 1.00 91.06 87 ARG A C 1
ATOM 693 O O . ARG A 1 87 ? 23.169 -0.585 -40.821 1.00 91.06 87 ARG A O 1
ATOM 700 N N . GLN A 1 88 ? 24.361 -0.657 -38.917 1.00 93.69 88 GLN A N 1
ATOM 701 C CA . GLN A 1 88 ? 25.109 -1.885 -39.192 1.00 93.69 88 GLN A CA 1
ATOM 702 C C . GLN A 1 88 ? 25.323 -2.647 -37.878 1.00 93.69 88 GLN A C 1
ATOM 704 O O . GLN A 1 88 ? 24.956 -2.157 -36.807 1.00 93.69 88 GLN A O 1
ATOM 709 N N . ARG A 1 89 ? 25.905 -3.847 -37.954 1.00 94.38 89 ARG A N 1
ATOM 710 C CA . ARG A 1 89 ? 26.224 -4.637 -36.762 1.00 94.38 89 ARG A CA 1
ATOM 711 C C . ARG A 1 89 ? 27.306 -3.958 -35.925 1.00 94.38 89 ARG A C 1
ATOM 713 O O . ARG A 1 89 ? 28.196 -3.277 -36.449 1.00 94.38 89 ARG A O 1
ATOM 720 N N . LEU A 1 90 ? 27.201 -4.145 -34.613 1.00 97.56 90 LEU A N 1
ATOM 721 C CA . LEU A 1 90 ? 28.249 -3.763 -33.679 1.00 97.56 90 LEU A CA 1
ATOM 722 C C . LEU A 1 90 ? 29.491 -4.616 -33.948 1.00 97.56 90 LEU A C 1
ATOM 724 O O . LEU A 1 90 ? 29.376 -5.820 -34.161 1.00 97.56 90 LEU A O 1
ATOM 728 N N . LYS A 1 91 ? 30.663 -3.989 -33.898 1.00 96.81 91 LYS A N 1
ATOM 729 C CA . LYS A 1 91 ? 31.958 -4.655 -33.942 1.00 96.81 91 LYS A CA 1
ATOM 730 C C . LYS A 1 91 ? 32.752 -4.388 -32.674 1.00 96.81 91 LYS A C 1
ATOM 732 O O . LYS A 1 91 ? 32.953 -3.226 -32.310 1.00 96.81 91 LYS A O 1
ATOM 737 N N . LEU A 1 92 ? 33.249 -5.459 -32.066 1.00 96.31 92 LEU A N 1
ATOM 738 C CA . LEU A 1 92 ? 34.273 -5.429 -31.029 1.00 96.31 92 LEU A CA 1
ATOM 739 C C . LEU A 1 92 ? 35.644 -5.612 -31.684 1.00 96.31 92 LEU A C 1
ATOM 741 O O . LEU A 1 92 ? 35.902 -6.642 -32.298 1.00 96.31 92 LEU A O 1
ATOM 745 N N . VAL A 1 93 ? 36.519 -4.617 -31.560 1.00 95.00 93 VAL A N 1
ATOM 746 C CA . VAL A 1 93 ? 37.840 -4.612 -32.198 1.00 95.00 93 VAL A CA 1
ATOM 747 C C . VAL A 1 93 ? 38.934 -4.731 -31.140 1.00 95.00 93 VAL A C 1
ATOM 749 O O . VAL A 1 93 ? 39.046 -3.865 -30.272 1.00 95.00 93 VAL A O 1
ATOM 752 N N . ASN A 1 94 ? 39.755 -5.776 -31.212 1.00 92.75 94 ASN A N 1
ATOM 753 C CA . ASN A 1 94 ? 40.935 -5.942 -30.365 1.00 92.75 94 ASN A CA 1
ATOM 754 C C . ASN A 1 94 ? 42.125 -5.176 -30.958 1.00 92.75 94 ASN A C 1
ATOM 756 O O . ASN A 1 94 ? 42.600 -5.520 -32.041 1.00 92.75 94 ASN A O 1
ATOM 760 N N . LEU A 1 95 ? 42.605 -4.154 -30.246 1.00 91.44 95 LEU A N 1
ATOM 761 C CA . LEU A 1 95 ? 43.746 -3.335 -30.652 1.00 91.44 95 LEU A CA 1
ATOM 762 C C . LEU A 1 95 ? 45.044 -4.003 -30.180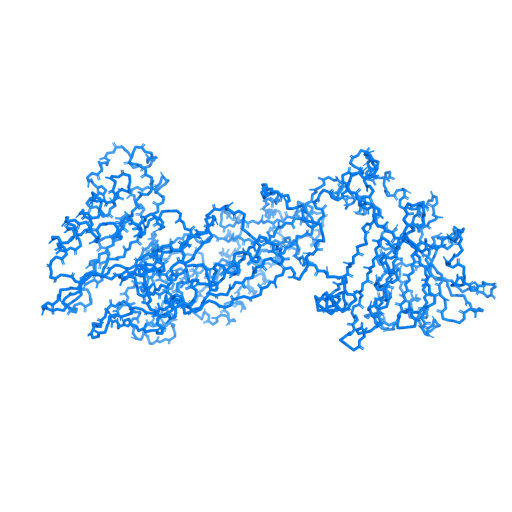 1.00 91.44 95 LEU A C 1
ATOM 764 O O . LEU A 1 95 ? 45.549 -3.695 -29.101 1.00 91.44 95 LEU A O 1
ATOM 768 N N . ARG A 1 96 ? 45.624 -4.908 -30.980 1.00 83.38 96 ARG A N 1
ATOM 769 C CA . ARG A 1 96 ? 46.723 -5.777 -30.506 1.00 83.38 96 ARG A CA 1
ATOM 770 C C . ARG A 1 96 ? 47.984 -5.023 -30.070 1.00 83.38 96 ARG A C 1
ATOM 772 O O . ARG A 1 96 ? 48.717 -5.501 -29.206 1.00 83.38 96 ARG A O 1
ATOM 779 N N . ASN A 1 97 ? 48.217 -3.827 -30.614 1.00 83.88 97 ASN A N 1
ATOM 780 C CA . ASN A 1 97 ? 49.340 -2.962 -30.228 1.00 83.88 97 ASN A CA 1
ATOM 781 C C . ASN A 1 97 ? 49.040 -2.065 -29.012 1.00 83.88 97 ASN A C 1
ATOM 783 O O . ASN A 1 97 ? 49.877 -1.246 -28.626 1.00 83.88 97 ASN A O 1
ATOM 787 N N . SER A 1 98 ? 47.863 -2.192 -28.397 1.00 85.44 98 SER A N 1
ATOM 788 C CA . SER A 1 98 ? 47.443 -1.413 -27.235 1.00 85.44 98 SER A CA 1
ATOM 789 C C . SER A 1 98 ? 46.900 -2.325 -26.138 1.00 85.44 98 SER A C 1
ATOM 791 O O . SER A 1 98 ? 45.721 -2.663 -26.076 1.00 85.44 98 SER A O 1
ATOM 793 N N . LYS A 1 99 ? 47.797 -2.734 -25.235 1.00 84.81 99 LYS A N 1
ATOM 794 C CA . LYS A 1 99 ? 47.455 -3.662 -24.154 1.00 84.81 99 LYS A CA 1
ATOM 795 C C . LYS A 1 99 ? 46.368 -3.086 -23.241 1.00 84.81 99 LYS A C 1
ATOM 797 O O . LYS A 1 99 ? 46.559 -2.045 -22.604 1.00 84.81 99 LYS A O 1
ATOM 802 N N . GLY A 1 100 ? 45.290 -3.843 -23.078 1.00 86.31 100 GLY A N 1
ATOM 803 C CA . GLY A 1 100 ? 44.147 -3.502 -22.245 1.00 86.31 100 GLY A CA 1
ATOM 804 C C . GLY A 1 100 ? 43.056 -2.693 -22.944 1.00 86.31 100 GLY A C 1
ATOM 805 O O . GLY A 1 100 ? 42.115 -2.309 -22.256 1.00 86.31 100 GLY A O 1
ATOM 806 N N . GLU A 1 101 ? 43.148 -2.422 -24.251 1.00 90.69 101 GLU A N 1
ATOM 807 C CA . GLU A 1 101 ? 42.170 -1.610 -24.989 1.00 90.69 101 GLU A CA 1
ATOM 808 C C . GLU A 1 101 ? 41.419 -2.412 -26.067 1.00 90.69 101 GLU A C 1
ATOM 810 O O . GLU A 1 101 ? 42.028 -3.067 -26.910 1.00 90.69 101 GLU A O 1
ATOM 815 N N . LEU A 1 102 ? 40.085 -2.300 -26.091 1.00 93.44 102 LEU A N 1
ATOM 816 C CA . LEU A 1 102 ? 39.251 -2.755 -27.212 1.00 93.44 102 LEU A CA 1
ATOM 817 C C . LEU A 1 102 ? 38.334 -1.635 -27.695 1.00 93.44 102 LEU A C 1
ATOM 819 O O . LEU A 1 102 ? 37.702 -0.951 -26.890 1.00 93.44 102 LEU A O 1
ATOM 823 N N . ALA A 1 103 ? 38.212 -1.463 -29.005 1.00 94.94 103 ALA A N 1
ATOM 824 C CA . ALA A 1 103 ? 37.338 -0.456 -29.588 1.00 94.94 103 ALA A CA 1
ATOM 825 C C . ALA A 1 103 ? 35.955 -1.031 -29.922 1.00 94.94 103 ALA A C 1
ATOM 827 O O . ALA A 1 103 ? 35.816 -2.189 -30.312 1.00 94.94 103 ALA A O 1
ATOM 828 N N . LEU A 1 104 ? 34.929 -0.190 -29.813 1.00 96.56 104 LEU A N 1
ATOM 829 C CA . LEU A 1 104 ? 33.587 -0.463 -30.315 1.00 96.56 104 LEU A CA 1
ATOM 830 C C . LEU A 1 104 ? 33.301 0.454 -31.499 1.00 96.56 104 LEU A C 1
ATOM 832 O O . LEU A 1 104 ? 33.427 1.681 -31.397 1.00 96.56 104 LEU A O 1
ATOM 836 N N . ARG A 1 105 ? 32.878 -0.143 -32.613 1.00 96.25 105 ARG A N 1
ATOM 837 C CA . ARG A 1 105 ? 32.455 0.579 -33.817 1.00 96.25 105 ARG A CA 1
ATOM 838 C C . ARG A 1 105 ? 31.240 -0.079 -34.449 1.00 96.25 105 ARG A C 1
ATOM 840 O O . ARG A 1 105 ? 30.953 -1.241 -34.191 1.00 96.25 105 ARG A O 1
ATOM 847 N N . VAL A 1 106 ? 30.523 0.664 -35.277 1.00 96.69 106 VAL A N 1
ATOM 848 C CA . VAL A 1 106 ? 29.416 0.125 -36.072 1.00 96.69 106 VAL A CA 1
ATOM 849 C C . VAL A 1 106 ? 29.942 -0.121 -37.477 1.00 96.69 106 VAL A C 1
ATOM 851 O O . VAL A 1 106 ? 30.357 0.819 -38.150 1.00 96.69 106 VAL A O 1
ATOM 854 N N . GLY A 1 107 ? 29.976 -1.380 -37.914 1.00 92.94 107 GLY A N 1
ATOM 855 C CA . GLY A 1 107 ? 30.427 -1.718 -39.260 1.00 92.94 107 GLY A CA 1
ATOM 856 C C . GLY A 1 107 ? 31.822 -1.187 -39.609 1.00 92.94 107 GLY A C 1
ATOM 857 O O . GLY A 1 107 ? 32.811 -1.579 -38.992 1.00 92.94 107 GLY A O 1
ATOM 858 N N . SER A 1 108 ? 31.902 -0.306 -40.612 1.00 91.12 108 SER A N 1
ATOM 859 C CA . SER A 1 108 ? 33.145 0.348 -41.050 1.00 91.12 108 SER A CA 1
ATOM 860 C C . SER A 1 108 ? 33.331 1.789 -40.551 1.00 91.12 108 SER A C 1
ATOM 862 O O . SER A 1 108 ? 34.288 2.437 -40.968 1.00 91.12 108 SER A O 1
ATOM 864 N N . PHE A 1 109 ? 32.436 2.304 -39.704 1.00 95.19 109 PHE A N 1
ATOM 865 C CA . PHE A 1 109 ? 32.494 3.682 -39.202 1.00 95.19 109 PHE A CA 1
ATOM 866 C C . PHE A 1 109 ? 33.573 3.883 -38.123 1.00 95.19 109 PHE A C 1
ATOM 868 O O . PHE A 1 109 ? 34.162 2.920 -37.616 1.00 95.19 109 PHE A O 1
ATOM 875 N N . ASP A 1 110 ? 33.811 5.151 -37.771 1.00 94.00 110 ASP A N 1
ATOM 876 C CA . ASP A 1 110 ? 34.754 5.551 -36.724 1.00 94.00 110 ASP A CA 1
ATOM 877 C C . ASP A 1 110 ? 34.390 4.923 -35.364 1.00 94.00 110 ASP A C 1
ATOM 879 O O . ASP A 1 110 ? 33.209 4.879 -34.996 1.00 94.00 110 ASP A O 1
ATOM 883 N N . PRO A 1 111 ? 35.383 4.511 -34.552 1.00 95.00 111 PRO A N 1
ATOM 884 C CA . PRO A 1 111 ? 35.142 4.053 -33.190 1.00 95.00 111 PRO A CA 1
ATOM 885 C C . PRO A 1 111 ? 34.362 5.071 -32.353 1.00 95.00 111 PRO A C 1
ATOM 887 O O . PRO A 1 111 ? 34.707 6.254 -32.280 1.00 95.00 111 PRO A O 1
ATOM 890 N N . PHE A 1 112 ? 33.312 4.597 -31.686 1.00 95.12 112 PHE A N 1
ATOM 891 C CA . PHE A 1 112 ? 32.481 5.409 -30.795 1.00 95.12 112 PHE A CA 1
ATOM 892 C C . PHE A 1 112 ? 32.646 5.026 -29.327 1.00 95.12 112 PHE A C 1
ATOM 894 O O . PHE A 1 112 ? 32.362 5.841 -28.445 1.00 95.12 112 PHE A O 1
ATOM 901 N N . GLY A 1 113 ? 33.082 3.796 -29.061 1.00 94.06 113 GLY A N 1
ATOM 902 C CA . GLY A 1 113 ? 33.260 3.269 -27.720 1.00 94.06 113 GLY A CA 1
ATOM 903 C C . GLY A 1 113 ? 34.664 2.727 -27.509 1.00 94.06 113 GLY A C 1
ATOM 904 O O . GLY A 1 113 ? 35.308 2.270 -28.452 1.00 94.06 113 GLY A O 1
ATOM 905 N N . LEU A 1 114 ? 35.129 2.768 -26.267 1.00 92.88 114 LEU A N 1
ATOM 906 C CA . LEU A 1 114 ? 36.389 2.156 -25.862 1.00 92.88 114 LEU A CA 1
ATOM 907 C C . LEU A 1 114 ? 36.186 1.374 -24.567 1.00 92.88 114 LEU A C 1
ATOM 909 O O . LEU A 1 114 ? 35.642 1.901 -23.595 1.00 92.88 114 LEU A O 1
ATOM 913 N N . ILE A 1 115 ? 36.655 0.134 -24.566 1.00 91.62 115 ILE A N 1
ATOM 914 C CA . ILE A 1 115 ? 36.744 -0.739 -23.404 1.00 91.62 115 ILE A CA 1
ATOM 915 C C . ILE A 1 115 ? 38.190 -0.705 -22.918 1.00 91.62 115 ILE A C 1
ATOM 917 O O . ILE A 1 115 ? 39.099 -0.972 -23.701 1.00 91.62 115 ILE A O 1
ATOM 921 N N . ASN A 1 116 ? 38.410 -0.381 -21.644 1.00 88.31 116 ASN A N 1
ATOM 922 C CA . ASN A 1 116 ? 39.741 -0.426 -21.036 1.00 88.31 116 ASN A CA 1
ATOM 923 C C . ASN A 1 116 ? 39.742 -1.315 -19.782 1.00 88.31 116 ASN A C 1
ATOM 925 O O . ASN A 1 116 ? 39.121 -1.001 -18.759 1.00 88.31 116 ASN A O 1
ATOM 929 N N . ILE A 1 117 ? 40.428 -2.453 -19.891 1.00 86.31 117 ILE A N 1
ATOM 930 C CA . ILE A 1 117 ? 40.429 -3.552 -18.921 1.00 86.31 117 ILE A CA 1
ATOM 931 C C . ILE A 1 117 ? 41.830 -4.151 -18.743 1.00 86.31 117 ILE A C 1
ATOM 933 O O . ILE A 1 117 ? 42.786 -3.793 -19.427 1.00 86.31 117 ILE A O 1
ATOM 937 N N . GLY A 1 118 ? 41.983 -5.018 -17.739 1.00 82.44 118 GLY A N 1
ATOM 938 C CA . GLY A 1 118 ? 43.267 -5.659 -17.439 1.00 82.44 118 GLY A CA 1
ATOM 939 C C . GLY A 1 118 ? 43.651 -6.767 -18.423 1.00 82.44 118 GLY A C 1
ATOM 940 O O . GLY A 1 118 ? 44.821 -6.858 -18.789 1.00 82.44 118 GLY A O 1
ATOM 941 N N . ASP A 1 119 ? 42.672 -7.578 -18.832 1.00 84.19 119 ASP A N 1
ATOM 942 C CA . ASP A 1 119 ? 42.837 -8.734 -19.719 1.00 84.19 119 ASP A CA 1
ATOM 943 C C . ASP A 1 119 ? 41.941 -8.583 -20.959 1.00 84.19 119 ASP A C 1
ATOM 945 O O . ASP A 1 119 ? 40.834 -9.116 -21.026 1.00 84.19 119 ASP A O 1
ATOM 949 N N . ASP A 1 120 ? 42.403 -7.782 -21.920 1.00 86.06 120 ASP A N 1
ATOM 950 C CA . ASP A 1 120 ? 41.719 -7.546 -23.195 1.00 86.06 120 ASP A CA 1
ATOM 951 C C . ASP A 1 120 ? 41.617 -8.813 -24.050 1.00 86.06 120 ASP A C 1
ATOM 953 O O . ASP A 1 120 ? 40.573 -9.088 -24.637 1.00 86.06 120 ASP A O 1
ATOM 957 N N . SER A 1 121 ? 42.687 -9.604 -24.088 1.00 86.50 121 SER A N 1
ATOM 958 C CA . SER A 1 121 ? 42.805 -10.764 -24.965 1.00 86.50 121 SER A CA 1
ATOM 959 C C . SER A 1 121 ? 41.936 -11.927 -24.482 1.00 86.50 121 SER A C 1
ATOM 961 O O . SER A 1 121 ? 41.258 -12.559 -25.293 1.00 86.50 121 SER A O 1
ATOM 963 N N . GLY A 1 122 ? 41.895 -12.178 -23.167 1.00 86.25 122 GLY A N 1
ATOM 964 C CA . GLY A 1 122 ? 40.974 -13.149 -22.574 1.00 86.25 122 GLY A CA 1
ATOM 965 C C . GLY A 1 122 ? 39.511 -12.728 -22.719 1.00 86.25 122 GLY A C 1
ATOM 966 O O . GLY A 1 122 ? 38.666 -13.552 -23.067 1.00 86.25 122 GLY A O 1
ATOM 967 N N . PHE A 1 123 ? 39.209 -11.438 -22.533 1.00 88.19 123 PHE A N 1
ATOM 968 C CA . PHE A 1 123 ? 37.863 -10.907 -22.761 1.00 88.19 123 PHE A CA 1
ATOM 969 C C . PHE A 1 123 ? 37.417 -11.056 -24.217 1.00 88.19 123 PHE A C 1
ATOM 971 O O . PHE A 1 123 ? 36.312 -11.531 -24.463 1.00 88.19 123 PHE A O 1
ATOM 978 N N . PHE A 1 124 ? 38.277 -10.690 -25.172 1.00 90.44 124 PHE A N 1
ATOM 979 C CA . PHE A 1 124 ? 37.983 -10.786 -26.599 1.00 90.44 124 PHE A CA 1
ATOM 980 C C . PHE A 1 124 ? 37.617 -12.213 -27.000 1.00 90.44 124 PHE A C 1
ATOM 982 O O . PHE A 1 124 ? 36.577 -12.417 -27.613 1.00 90.44 124 PHE A O 1
ATOM 989 N N . LYS A 1 125 ? 38.416 -13.197 -26.572 1.00 88.19 125 LYS A N 1
ATOM 990 C CA . LYS A 1 125 ? 38.169 -14.611 -26.86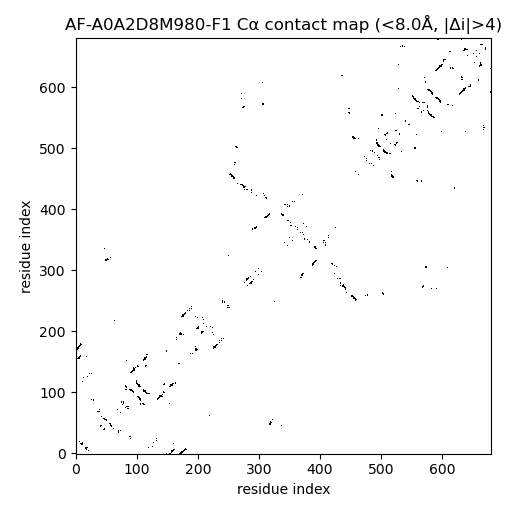7 1.00 88.19 125 LYS A CA 1
ATOM 991 C C . LYS A 1 125 ? 36.834 -15.108 -26.302 1.00 88.19 125 LYS A C 1
ATOM 993 O O . LYS A 1 125 ? 36.120 -15.826 -26.981 1.00 88.19 125 LYS A O 1
ATOM 998 N N . ASN A 1 126 ? 36.476 -14.702 -25.084 1.00 86.12 126 ASN A N 1
ATOM 999 C CA . ASN A 1 126 ? 35.173 -15.053 -24.505 1.00 86.12 126 ASN A CA 1
ATOM 1000 C C . ASN A 1 126 ? 34.009 -14.357 -25.232 1.00 86.12 126 ASN A C 1
ATOM 1002 O O . ASN A 1 126 ? 32.903 -14.881 -25.292 1.00 86.12 126 ASN A O 1
ATOM 1006 N N . ALA A 1 127 ? 34.240 -13.148 -25.746 1.00 87.38 127 ALA A N 1
ATOM 1007 C CA . ALA A 1 127 ? 33.240 -12.377 -26.471 1.00 87.38 127 ALA A CA 1
ATOM 1008 C C . ALA A 1 127 ? 33.013 -12.889 -27.908 1.00 87.38 127 ALA A C 1
ATOM 1010 O O . ALA A 1 127 ? 31.938 -12.644 -28.451 1.00 87.38 127 ALA A O 1
ATOM 1011 N N . GLU A 1 128 ? 33.978 -13.604 -28.504 1.00 86.69 128 GLU A N 1
ATOM 1012 C CA . GLU A 1 128 ? 33.855 -14.228 -29.836 1.00 86.69 128 GLU A CA 1
ATOM 1013 C C . GLU A 1 128 ? 32.717 -15.255 -29.917 1.00 86.69 128 GLU A C 1
ATOM 1015 O O . GLU A 1 128 ? 32.135 -15.427 -30.985 1.00 86.69 128 GLU A O 1
ATOM 1020 N N . ASP A 1 129 ? 32.346 -15.880 -28.796 1.00 84.00 129 ASP A N 1
ATOM 1021 C CA . ASP A 1 129 ? 31.262 -16.870 -28.743 1.00 84.00 129 ASP A CA 1
ATOM 1022 C C . ASP A 1 129 ? 29.854 -16.238 -28.842 1.00 84.00 129 ASP A C 1
ATOM 1024 O O . ASP A 1 129 ? 28.844 -16.937 -28.944 1.00 84.00 129 ASP A O 1
ATOM 1028 N N . SER A 1 130 ? 29.753 -14.905 -28.809 1.00 85.38 130 SER A N 1
ATOM 1029 C CA . SER A 1 130 ? 28.484 -14.177 -28.860 1.00 85.38 130 SER A CA 1
ATOM 1030 C C . SER A 1 130 ? 27.982 -13.986 -30.295 1.00 85.38 130 SER A C 1
ATOM 1032 O O . SER A 1 130 ? 28.624 -13.323 -31.103 1.00 85.38 130 SER A O 1
ATOM 1034 N N . GLY A 1 131 ? 26.768 -14.459 -30.603 1.00 88.69 131 GLY A N 1
ATOM 1035 C CA . GLY A 1 131 ? 26.115 -14.216 -31.902 1.00 88.69 131 GLY A CA 1
ATOM 1036 C C . GLY A 1 131 ? 25.566 -12.790 -32.097 1.00 88.69 131 GLY A C 1
ATOM 1037 O O . GLY A 1 131 ? 25.165 -12.412 -33.204 1.00 88.69 131 GLY A O 1
ATOM 1038 N N . ASP A 1 132 ? 25.544 -11.975 -31.041 1.00 91.31 132 ASP A N 1
ATOM 1039 C CA . ASP A 1 132 ? 24.875 -10.667 -31.040 1.00 91.31 132 ASP A CA 1
ATOM 1040 C C . ASP A 1 132 ? 25.639 -9.582 -31.822 1.00 91.31 132 ASP A C 1
ATOM 1042 O O . ASP A 1 132 ? 25.027 -8.653 -32.358 1.00 91.31 132 ASP A O 1
ATOM 1046 N N . PHE A 1 133 ? 26.965 -9.694 -31.923 1.00 95.38 133 PHE A N 1
ATOM 1047 C CA . PHE A 1 133 ? 27.861 -8.720 -32.559 1.00 95.38 133 PHE A CA 1
ATOM 1048 C C . PHE A 1 133 ? 29.016 -9.427 -33.280 1.00 95.38 133 PHE A C 1
ATOM 1050 O O . PHE A 1 133 ? 29.173 -10.635 -33.153 1.00 95.38 133 PHE A O 1
ATOM 1057 N N . ASP A 1 134 ? 29.807 -8.683 -34.053 1.00 95.06 134 ASP A N 1
ATOM 1058 C CA . ASP A 1 134 ? 30.962 -9.231 -34.771 1.00 95.06 134 ASP A CA 1
ATOM 1059 C C . ASP A 1 134 ? 32.269 -8.874 -34.044 1.00 95.06 134 ASP A C 1
ATOM 1061 O O . ASP A 1 134 ? 32.354 -7.859 -33.344 1.00 95.06 134 ASP A O 1
ATOM 1065 N N . THR A 1 135 ? 33.315 -9.675 -34.233 1.00 93.88 135 THR A N 1
ATOM 1066 C CA . THR A 1 135 ? 34.645 -9.445 -33.655 1.00 93.88 135 THR A CA 1
ATOM 1067 C C . THR A 1 135 ? 35.697 -9.215 -34.739 1.00 93.88 135 THR A C 1
ATOM 1069 O O . THR A 1 135 ? 35.590 -9.703 -35.864 1.00 93.88 135 THR A O 1
ATOM 1072 N N . GLU A 1 136 ? 36.716 -8.419 -34.423 1.00 93.06 136 GLU A N 1
ATOM 1073 C CA . GLU A 1 136 ? 37.804 -8.086 -35.343 1.00 93.06 136 GLU A CA 1
ATOM 1074 C C . GLU A 1 136 ? 39.115 -7.908 -34.577 1.00 93.06 136 GLU A C 1
ATOM 1076 O O . GLU A 1 136 ? 39.151 -7.259 -33.534 1.00 93.06 136 GLU A O 1
ATOM 1081 N N . ALA A 1 137 ? 40.206 -8.471 -35.087 1.00 89.44 137 ALA A N 1
ATOM 1082 C CA . ALA A 1 137 ? 41.540 -8.203 -34.568 1.00 89.44 137 ALA A CA 1
ATOM 1083 C C . ALA A 1 137 ? 42.229 -7.164 -35.455 1.00 89.44 137 ALA A C 1
ATOM 1085 O O . ALA A 1 137 ? 42.322 -7.357 -36.666 1.00 89.44 137 ALA A O 1
ATOM 1086 N N . ASP A 1 138 ? 42.718 -6.086 -34.848 1.00 88.25 138 ASP A N 1
ATOM 1087 C CA . ASP A 1 138 ? 43.445 -5.024 -35.533 1.00 88.25 138 ASP A CA 1
ATOM 1088 C C . ASP A 1 138 ? 44.919 -5.045 -35.109 1.00 88.25 138 ASP A C 1
ATOM 1090 O O . ASP A 1 138 ? 45.287 -4.672 -33.990 1.00 88.25 138 ASP A O 1
ATOM 1094 N N . ASP A 1 139 ? 45.762 -5.513 -36.029 1.00 83.62 139 ASP A N 1
ATOM 1095 C CA . ASP A 1 139 ? 47.213 -5.600 -35.862 1.00 83.62 139 ASP A CA 1
ATOM 1096 C C . ASP A 1 139 ? 47.924 -4.250 -36.075 1.00 83.62 139 ASP A C 1
ATOM 1098 O O . ASP A 1 139 ? 49.110 -4.128 -35.767 1.00 83.62 139 ASP A O 1
ATOM 1102 N N . PHE A 1 140 ? 47.231 -3.232 -36.596 1.00 79.81 140 PHE A N 1
ATOM 1103 C CA . PHE A 1 140 ? 47.800 -1.920 -36.935 1.00 79.81 140 PHE A CA 1
ATOM 1104 C C . PHE A 1 140 ? 47.224 -0.774 -36.095 1.00 79.81 140 PHE A C 1
ATOM 1106 O O . PHE A 1 140 ? 47.795 0.319 -36.072 1.00 79.81 140 PHE A O 1
ATOM 1113 N N . GLY A 1 141 ? 46.125 -1.019 -35.385 1.00 76.69 141 GLY A N 1
ATOM 1114 C CA . GLY A 1 141 ? 45.450 -0.048 -34.536 1.00 76.69 141 GLY A CA 1
ATOM 1115 C C . GLY A 1 141 ? 46.339 0.502 -33.421 1.00 76.69 141 GLY A C 1
ATOM 1116 O O . GLY A 1 141 ? 47.067 -0.226 -32.745 1.00 76.69 141 GLY A O 1
ATOM 1117 N N . THR A 1 142 ? 46.269 1.815 -33.211 1.00 79.62 142 THR A N 1
ATOM 1118 C CA . THR A 1 142 ? 46.946 2.516 -32.110 1.00 79.62 142 THR A CA 1
ATOM 1119 C C . THR A 1 142 ? 46.010 2.698 -30.917 1.00 79.62 142 THR A C 1
ATOM 1121 O O . THR A 1 142 ? 44.799 2.805 -31.099 1.00 79.62 142 THR A O 1
ATOM 1124 N N . GLY A 1 143 ? 46.562 2.814 -29.705 1.00 83.56 143 GLY A N 1
ATOM 1125 C CA . GLY A 1 143 ? 45.768 3.064 -28.496 1.00 83.56 143 GLY A CA 1
ATOM 1126 C C . GLY A 1 143 ? 44.901 4.322 -28.599 1.00 83.56 143 GLY A C 1
ATOM 1127 O O . GLY A 1 143 ? 45.360 5.385 -29.023 1.00 83.56 143 GLY A O 1
ATOM 1128 N N . LEU A 1 144 ? 43.639 4.197 -28.196 1.00 87.50 144 LEU A N 1
ATOM 1129 C CA . LEU A 1 144 ? 42.621 5.240 -28.278 1.00 87.50 144 LEU A CA 1
ATOM 1130 C C . LEU A 1 144 ? 42.429 5.956 -26.939 1.00 87.50 144 LEU A C 1
ATOM 1132 O O . LEU A 1 144 ? 41.998 7.112 -26.927 1.00 87.50 144 LEU A O 1
ATOM 1136 N N . PHE A 1 145 ? 42.777 5.332 -25.811 1.00 85.44 145 PHE A N 1
ATOM 1137 C CA . PHE A 1 145 ? 42.550 5.904 -24.481 1.00 85.44 145 PHE A CA 1
ATOM 1138 C C . PHE A 1 145 ? 43.229 7.272 -24.288 1.00 85.44 145 PHE A C 1
ATOM 1140 O O . PHE A 1 145 ? 42.634 8.203 -23.743 1.00 85.44 145 PHE A O 1
ATOM 1147 N N . GLY A 1 146 ? 44.443 7.453 -24.817 1.00 81.06 146 GLY A N 1
ATOM 1148 C CA . GLY A 1 146 ? 45.175 8.726 -24.742 1.00 81.06 146 GLY A CA 1
ATOM 1149 C C . GLY A 1 146 ? 44.468 9.905 -25.433 1.00 81.06 146 GLY A C 1
ATOM 1150 O O . GLY A 1 146 ? 44.680 11.062 -25.068 1.00 81.06 146 GLY A O 1
ATOM 1151 N N . SER A 1 147 ? 43.586 9.622 -26.397 1.00 84.25 147 SER A N 1
ATOM 1152 C CA . SER A 1 147 ? 42.846 10.628 -27.170 1.00 84.25 147 SER A CA 1
ATOM 1153 C C . SER A 1 147 ? 41.589 11.158 -26.472 1.00 84.25 147 SER A C 1
ATOM 1155 O O . SER A 1 147 ? 41.026 12.159 -26.910 1.00 84.25 147 SER A O 1
ATOM 1157 N N . ILE A 1 148 ? 41.126 10.527 -25.385 1.00 82.38 148 ILE A N 1
ATOM 1158 C CA . ILE A 1 148 ? 39.813 10.820 -24.772 1.00 82.38 148 ILE A CA 1
ATOM 1159 C C . ILE A 1 148 ? 39.686 12.289 -24.350 1.00 82.38 148 ILE A C 1
ATOM 1161 O O . ILE A 1 148 ? 38.620 12.893 -24.470 1.00 82.38 148 ILE A O 1
ATOM 1165 N N . ASN A 1 149 ? 40.780 12.873 -23.860 1.00 76.56 149 ASN A N 1
ATOM 1166 C CA . ASN A 1 149 ? 40.797 14.244 -23.352 1.00 76.56 149 ASN A CA 1
ATOM 1167 C C . ASN A 1 149 ? 40.947 15.294 -24.472 1.00 76.56 149 ASN A C 1
ATOM 1169 O O . ASN A 1 149 ? 40.878 16.496 -24.201 1.00 76.56 149 ASN A O 1
ATOM 1173 N N . GLN A 1 150 ? 41.162 14.865 -25.720 1.00 83.38 150 GLN A N 1
ATOM 1174 C CA . GLN A 1 150 ? 41.296 15.757 -26.868 1.00 83.38 150 GLN A CA 1
ATOM 1175 C C . GLN A 1 150 ? 39.928 16.316 -27.283 1.00 83.38 150 GLN A C 1
ATOM 1177 O O . GLN A 1 150 ? 38.884 15.671 -27.153 1.00 83.38 150 GLN A O 1
ATOM 1182 N N . LYS A 1 151 ? 39.917 17.558 -27.779 1.00 78.75 151 LYS A N 1
ATOM 1183 C CA . LYS A 1 151 ? 38.680 18.289 -28.110 1.00 78.75 151 LYS A CA 1
ATOM 1184 C C . LYS A 1 151 ? 37.879 17.612 -29.231 1.00 78.75 151 LYS A C 1
ATOM 1186 O O . LYS A 1 151 ? 36.655 17.726 -29.265 1.00 78.75 151 LYS A O 1
ATOM 1191 N N . ASP A 1 152 ? 38.573 16.938 -30.131 1.00 82.69 152 ASP A N 1
ATOM 1192 C CA . ASP A 1 152 ? 38.092 16.273 -31.338 1.00 82.69 152 ASP A CA 1
ATOM 1193 C C . ASP A 1 152 ? 37.883 14.760 -31.168 1.00 82.69 152 ASP A C 1
ATOM 1195 O O . ASP A 1 152 ? 37.497 14.092 -32.129 1.00 82.69 152 ASP A O 1
ATOM 1199 N N . SER A 1 153 ? 38.040 14.235 -29.945 1.00 87.19 153 SER A N 1
ATOM 1200 C CA . SER A 1 153 ? 37.807 12.821 -29.647 1.00 87.19 153 SER A CA 1
ATOM 1201 C C . SER A 1 153 ? 36.442 12.345 -30.161 1.00 87.19 153 SER A C 1
ATOM 1203 O O . SER A 1 153 ? 35.398 12.979 -29.950 1.00 87.19 153 SER A O 1
ATOM 1205 N N . LYS A 1 154 ? 36.439 11.203 -30.849 1.00 89.25 154 LYS A N 1
ATOM 1206 C CA . LYS A 1 154 ? 35.226 10.566 -31.383 1.00 89.25 154 LYS A CA 1
ATOM 1207 C C . LYS A 1 154 ? 34.570 9.609 -30.389 1.00 89.25 154 LYS A C 1
ATOM 1209 O O . LYS A 1 154 ? 33.415 9.244 -30.587 1.00 89.25 154 LYS A O 1
ATOM 1214 N N . LEU A 1 155 ? 35.253 9.295 -29.289 1.00 91.06 155 LEU A N 1
ATOM 1215 C CA . LEU A 1 155 ? 34.770 8.379 -28.262 1.00 91.06 155 LEU A CA 1
ATOM 1216 C C . LEU A 1 155 ? 33.641 9.018 -27.442 1.00 91.06 155 LEU A C 1
ATOM 1218 O O . LEU A 1 155 ? 33.830 9.999 -26.715 1.00 91.06 155 LEU A O 1
ATOM 1222 N N . ASN A 1 156 ? 32.445 8.455 -27.567 1.00 91.81 156 ASN A N 1
ATOM 1223 C CA . ASN A 1 156 ? 31.239 8.887 -26.869 1.00 91.81 156 ASN A CA 1
ATOM 1224 C C . ASN A 1 156 ? 30.921 7.987 -25.667 1.00 91.81 156 ASN A C 1
ATOM 1226 O O . ASN A 1 156 ? 30.360 8.489 -24.689 1.00 91.81 156 ASN A O 1
ATOM 1230 N N . ILE A 1 157 ? 31.312 6.709 -25.717 1.00 92.44 157 ILE A N 1
ATOM 1231 C CA . ILE A 1 157 ? 31.116 5.730 -24.642 1.00 92.44 157 ILE A CA 1
ATOM 1232 C C . ILE A 1 157 ? 32.471 5.239 -24.137 1.00 92.44 157 ILE A C 1
ATOM 1234 O O . ILE A 1 157 ? 33.351 4.912 -24.929 1.00 92.44 157 ILE A O 1
ATOM 1238 N N . LEU A 1 158 ? 32.635 5.153 -22.822 1.00 90.12 158 LEU A N 1
ATOM 1239 C CA . LEU A 1 158 ? 33.722 4.383 -22.229 1.00 90.12 158 LEU A CA 1
ATOM 1240 C C . LEU A 1 158 ? 33.167 3.282 -21.342 1.00 90.12 158 LEU A C 1
ATOM 1242 O O . LEU A 1 158 ? 32.199 3.498 -20.615 1.00 90.12 158 LEU A O 1
ATOM 1246 N N . ILE A 1 159 ? 33.808 2.125 -21.384 1.00 89.69 159 ILE A N 1
ATOM 1247 C CA . ILE A 1 159 ? 33.468 0.970 -20.563 1.00 89.69 159 ILE A CA 1
ATOM 1248 C C . ILE A 1 159 ? 34.753 0.496 -19.894 1.00 89.69 159 ILE A C 1
ATOM 1250 O O . ILE A 1 159 ? 35.803 0.409 -20.530 1.00 89.69 159 ILE A O 1
ATOM 1254 N N . GLY A 1 160 ? 34.707 0.188 -18.608 1.00 84.94 160 GLY A N 1
ATOM 1255 C CA . GLY A 1 160 ? 35.897 -0.293 -17.926 1.00 84.94 160 GLY A CA 1
ATOM 1256 C C . GLY A 1 160 ? 35.618 -1.064 -16.652 1.00 84.94 160 GLY A C 1
ATOM 1257 O O . GLY A 1 160 ? 34.473 -1.299 -16.274 1.00 84.94 160 GLY A O 1
ATOM 1258 N N . SER A 1 161 ? 36.711 -1.466 -16.009 1.00 75.12 161 SER A N 1
ATOM 1259 C CA . SER A 1 161 ? 36.729 -2.189 -14.729 1.00 75.12 161 SER A CA 1
ATOM 1260 C C . SER A 1 161 ? 37.586 -1.447 -13.693 1.00 75.12 161 SER A C 1
ATOM 1262 O O . SER A 1 161 ? 37.784 -0.243 -13.808 1.00 75.12 161 SER A O 1
ATOM 1264 N N . ARG A 1 162 ? 38.158 -2.125 -12.690 1.00 64.75 162 ARG A N 1
ATOM 1265 C CA . ARG A 1 162 ? 38.971 -1.497 -11.623 1.00 64.75 162 ARG A CA 1
ATOM 1266 C C . ARG A 1 162 ? 40.124 -0.611 -12.112 1.00 64.75 162 ARG A C 1
ATOM 1268 O O . ARG A 1 162 ? 40.433 0.384 -11.476 1.00 64.75 162 ARG A O 1
ATOM 1275 N N . LYS A 1 163 ? 40.744 -0.929 -13.255 1.00 62.66 163 LYS A N 1
ATOM 1276 C CA . LYS A 1 163 ? 41.827 -0.118 -13.859 1.00 62.66 163 LYS A CA 1
ATOM 1277 C C . LYS A 1 163 ? 41.331 1.243 -14.387 1.00 62.66 163 LYS A C 1
ATOM 1279 O O . LYS A 1 163 ? 42.126 2.132 -14.668 1.00 62.66 163 LYS A O 1
ATOM 1284 N N . PHE A 1 164 ? 40.015 1.401 -14.524 1.00 66.19 164 PHE A N 1
ATOM 1285 C CA . PHE A 1 164 ? 39.343 2.509 -15.200 1.00 66.19 164 PHE A CA 1
ATOM 1286 C C . PHE A 1 164 ? 38.946 3.672 -14.267 1.00 66.19 164 PHE A C 1
ATOM 1288 O O . PHE A 1 164 ? 38.414 4.693 -14.707 1.00 66.19 164 PHE A O 1
ATOM 1295 N N . THR A 1 165 ? 39.228 3.561 -12.967 1.00 60.28 165 THR A N 1
ATOM 1296 C CA . THR A 1 165 ? 38.994 4.637 -11.984 1.00 60.28 165 THR A CA 1
ATOM 1297 C C . THR A 1 165 ? 39.934 5.827 -12.195 1.00 60.28 165 THR A C 1
ATOM 1299 O O . THR A 1 165 ? 39.669 6.934 -11.720 1.00 60.28 165 THR A O 1
ATOM 1302 N N . GLU A 1 166 ? 41.010 5.626 -12.962 1.00 61.06 166 GLU A N 1
ATOM 1303 C CA . GLU A 1 166 ? 42.047 6.610 -13.246 1.00 61.06 166 GLU A CA 1
ATOM 1304 C C . GLU A 1 166 ? 42.279 6.818 -14.759 1.00 61.06 166 GLU A C 1
ATOM 1306 O O . GLU A 1 166 ? 41.780 6.075 -15.597 1.00 61.06 166 GLU A O 1
ATOM 1311 N N . GLY A 1 167 ? 42.986 7.893 -15.139 1.00 63.56 167 GLY A N 1
ATOM 1312 C CA . GLY A 1 167 ? 43.416 8.116 -16.534 1.00 63.56 167 GLY A CA 1
ATOM 1313 C C . GLY A 1 167 ? 42.494 8.907 -17.483 1.00 63.56 167 GLY A C 1
ATOM 1314 O O . GLY A 1 167 ? 42.970 9.337 -18.530 1.00 63.56 167 GLY A O 1
ATOM 1315 N N . TRP A 1 168 ? 41.232 9.193 -17.134 1.00 74.88 168 TRP A N 1
ATOM 1316 C CA . TRP A 1 168 ? 40.325 10.005 -17.974 1.00 74.88 168 TRP A CA 1
ATOM 1317 C C . TRP A 1 168 ? 39.748 11.236 -17.247 1.00 74.88 168 TRP A C 1
ATOM 1319 O O . TRP A 1 168 ? 39.555 11.218 -16.026 1.00 74.88 168 TRP A O 1
ATOM 1329 N N . SER A 1 169 ? 39.470 12.318 -17.990 1.00 70.19 169 SER A N 1
ATOM 1330 C CA . SER A 1 169 ? 38.833 13.542 -17.481 1.00 70.19 169 SER A CA 1
ATOM 1331 C C . SER A 1 169 ? 37.885 14.134 -18.526 1.00 70.19 169 SER A C 1
ATOM 1333 O O . SER A 1 169 ? 38.298 14.461 -19.635 1.00 70.19 169 SER A O 1
ATOM 1335 N N . SER A 1 170 ? 36.610 14.328 -18.180 1.00 75.00 170 SER A N 1
ATOM 1336 C CA . SER A 1 170 ? 35.647 14.942 -19.098 1.00 75.00 170 SER A CA 1
ATOM 1337 C C . SER A 1 170 ? 34.826 16.035 -18.437 1.00 75.00 170 SER A C 1
ATOM 1339 O O . SER A 1 170 ? 34.410 15.912 -17.294 1.00 75.00 170 SER A O 1
ATOM 1341 N N . TRP A 1 171 ? 34.543 17.089 -19.200 1.00 75.25 171 TRP A N 1
ATOM 1342 C CA . TRP A 1 171 ? 33.668 18.193 -18.790 1.00 75.25 171 TRP A CA 1
ATOM 1343 C C . TRP A 1 171 ? 32.178 17.919 -19.020 1.00 75.25 171 TRP A C 1
ATOM 1345 O O . TRP A 1 171 ? 31.366 18.833 -18.876 1.00 75.25 171 TRP A O 1
ATOM 1355 N N . ARG A 1 172 ? 31.828 16.730 -19.528 1.00 75.25 172 ARG A N 1
ATOM 1356 C CA . ARG A 1 172 ? 30.476 16.430 -20.011 1.00 75.25 172 ARG A CA 1
ATOM 1357 C C . ARG A 1 172 ? 30.157 14.937 -19.943 1.00 75.25 172 ARG A C 1
ATOM 1359 O O . ARG A 1 172 ? 29.808 14.347 -20.959 1.00 75.25 172 ARG A O 1
ATOM 1366 N N . VAL A 1 173 ? 30.295 14.338 -18.764 1.00 83.44 173 VAL A N 1
ATOM 1367 C CA . VAL A 1 173 ? 29.690 13.024 -18.515 1.00 83.44 173 VAL A CA 1
ATOM 1368 C C . VAL A 1 173 ? 28.213 13.252 -18.206 1.00 83.44 173 VAL A C 1
ATOM 1370 O O . VAL A 1 173 ? 27.881 13.955 -17.257 1.00 83.44 173 VAL A O 1
ATOM 1373 N N . SER A 1 174 ? 27.328 12.706 -19.033 1.00 83.62 174 SER A N 1
ATOM 1374 C CA . SER A 1 174 ? 25.874 12.844 -18.874 1.00 83.62 174 SER A CA 1
ATOM 1375 C C . SER A 1 174 ? 25.264 11.654 -18.142 1.00 83.62 174 SER A C 1
ATOM 1377 O O . SER A 1 174 ? 24.281 11.820 -17.416 1.00 83.62 174 SER A O 1
ATOM 1379 N N . THR A 1 175 ? 25.860 10.471 -18.300 1.00 87.31 175 THR A N 1
ATOM 1380 C CA . THR A 1 175 ? 25.356 9.236 -17.700 1.00 87.31 175 THR A CA 1
ATOM 1381 C C . THR A 1 175 ? 26.500 8.348 -17.228 1.00 87.31 175 THR A C 1
ATOM 1383 O O . THR A 1 175 ? 27.483 8.154 -17.945 1.00 87.31 175 THR A O 1
ATOM 1386 N N . MET A 1 176 ? 26.348 7.787 -16.030 1.00 85.50 176 MET A N 1
ATOM 1387 C CA . MET A 1 176 ? 27.214 6.755 -15.475 1.00 85.50 176 MET A CA 1
ATOM 1388 C C . MET A 1 176 ? 26.406 5.520 -15.083 1.00 85.50 176 MET A C 1
ATOM 1390 O O . MET A 1 176 ? 25.415 5.634 -14.364 1.00 85.50 176 MET A O 1
ATOM 1394 N N . GLY A 1 177 ? 26.831 4.354 -15.564 1.00 84.69 177 GLY A N 1
ATOM 1395 C CA . GLY A 1 177 ? 26.279 3.053 -15.194 1.00 84.69 177 GLY A CA 1
ATOM 1396 C C . GLY A 1 177 ? 27.263 2.267 -14.330 1.00 84.69 177 GLY A C 1
ATOM 1397 O O . GLY A 1 177 ? 28.403 2.055 -14.739 1.00 84.69 177 GLY A O 1
ATOM 1398 N N . LEU A 1 178 ? 26.825 1.838 -13.147 1.00 79.31 178 LEU A N 1
ATOM 1399 C CA . LEU A 1 178 ? 27.616 1.058 -12.194 1.00 79.31 178 LEU A CA 1
ATOM 1400 C C . LEU A 1 178 ? 27.045 -0.361 -12.075 1.00 79.31 178 LEU A C 1
ATOM 1402 O O . LEU A 1 178 ? 25.953 -0.568 -11.532 1.00 79.31 178 LEU A O 1
ATOM 1406 N N . LEU A 1 179 ? 27.790 -1.346 -12.570 1.00 74.62 179 LEU A N 1
ATOM 1407 C CA . LEU A 1 179 ? 27.377 -2.747 -12.617 1.00 74.62 179 LEU A CA 1
ATOM 1408 C C . LEU A 1 179 ? 28.132 -3.552 -11.549 1.00 74.62 179 LEU A C 1
ATOM 1410 O O . LEU A 1 179 ? 29.358 -3.591 -11.541 1.00 74.62 179 LEU A O 1
ATOM 1414 N N . LYS A 1 180 ? 27.378 -4.151 -10.614 1.00 67.00 180 LYS A N 1
ATOM 1415 C CA . LYS A 1 180 ? 27.833 -5.139 -9.606 1.00 67.00 180 LYS A CA 1
ATOM 1416 C C . LYS A 1 180 ? 29.140 -4.817 -8.828 1.00 67.00 180 LYS A C 1
ATOM 1418 O O . LYS A 1 180 ? 29.817 -5.741 -8.374 1.00 67.00 180 LYS A O 1
ATOM 1423 N N . MET A 1 181 ? 29.477 -3.542 -8.609 1.00 61.53 181 MET A N 1
ATOM 1424 C CA . MET A 1 181 ? 30.643 -3.111 -7.806 1.00 61.53 181 MET A CA 1
ATOM 1425 C C . MET A 1 181 ? 30.563 -3.482 -6.298 1.00 61.53 181 MET A C 1
ATOM 1427 O O . MET A 1 181 ? 29.527 -3.852 -5.760 1.00 61.53 181 MET A O 1
ATOM 1431 N N . GLY A 1 182 ? 31.681 -3.529 -5.579 1.00 51.44 182 GLY A N 1
ATOM 1432 C CA . GLY A 1 182 ? 31.737 -4.066 -4.202 1.00 51.44 182 GLY A CA 1
ATOM 1433 C C . GLY A 1 182 ? 31.608 -3.020 -3.082 1.00 51.44 182 GLY A C 1
ATOM 1434 O O . GLY A 1 182 ? 31.839 -1.838 -3.302 1.00 51.44 182 GLY A O 1
ATOM 1435 N N . GLN A 1 183 ? 31.355 -3.457 -1.833 1.00 47.09 183 GLN A N 1
ATOM 1436 C CA . GLN A 1 183 ? 31.500 -2.605 -0.628 1.00 47.09 183 GLN A CA 1
ATOM 1437 C C . GLN A 1 183 ? 32.954 -2.141 -0.393 1.00 47.09 183 GLN A C 1
ATOM 1439 O O . GLN A 1 183 ? 33.173 -1.086 0.191 1.00 47.09 183 GLN A O 1
ATOM 1444 N N . GLY A 1 184 ? 33.952 -2.901 -0.863 1.00 52.66 184 GLY A N 1
ATOM 1445 C CA . GLY A 1 184 ? 35.376 -2.565 -0.722 1.00 52.66 184 GLY A CA 1
ATOM 1446 C C . GLY A 1 184 ? 35.907 -1.528 -1.723 1.00 52.66 184 GLY A C 1
ATOM 1447 O O . GLY A 1 184 ? 37.070 -1.154 -1.636 1.00 52.66 184 GLY A O 1
ATOM 1448 N N . GLU A 1 185 ? 35.084 -1.066 -2.671 1.00 56.00 185 GLU A N 1
ATOM 1449 C CA . GLU A 1 185 ? 35.488 -0.168 -3.771 1.00 56.00 185 GLU A CA 1
ATOM 1450 C C . GLU A 1 185 ? 35.076 1.299 -3.524 1.00 56.00 185 GLU A C 1
ATOM 1452 O O . GLU A 1 185 ? 35.133 2.131 -4.430 1.00 56.00 185 GLU A O 1
ATOM 1457 N N . GLY A 1 186 ? 34.670 1.641 -2.293 1.00 58.09 186 GLY A N 1
ATOM 1458 C CA . GLY A 1 186 ? 34.104 2.950 -1.943 1.00 58.09 186 GLY A CA 1
ATOM 1459 C C . GLY A 1 186 ? 34.951 4.147 -2.393 1.00 58.09 186 GLY A C 1
ATOM 1460 O O . GLY A 1 186 ? 34.424 5.058 -3.023 1.00 58.09 186 GLY A O 1
ATOM 1461 N N . SER A 1 187 ? 36.270 4.118 -2.174 1.00 61.97 187 SER A N 1
ATOM 1462 C CA . SER A 1 187 ? 37.181 5.203 -2.583 1.00 61.97 187 SER A CA 1
ATOM 1463 C C . SER A 1 187 ? 37.296 5.370 -4.105 1.00 61.97 187 SER A C 1
ATOM 1465 O O . SER A 1 187 ? 37.463 6.482 -4.602 1.00 61.97 187 SER A O 1
ATOM 1467 N N . GLN A 1 188 ? 37.167 4.284 -4.867 1.00 65.38 188 GLN A N 1
ATOM 1468 C CA . GLN A 1 188 ? 37.245 4.280 -6.329 1.00 65.38 188 GLN A CA 1
ATOM 1469 C C . GLN A 1 188 ? 35.961 4.810 -6.975 1.00 65.38 188 GLN A C 1
ATOM 1471 O O . GLN A 1 188 ? 36.010 5.630 -7.894 1.00 65.38 188 GLN A O 1
ATOM 1476 N N . ILE A 1 189 ? 34.808 4.387 -6.453 1.00 67.06 189 ILE A N 1
ATOM 1477 C CA . ILE A 1 189 ? 33.483 4.878 -6.856 1.00 67.06 189 ILE A CA 1
ATOM 1478 C C . ILE A 1 189 ? 33.389 6.395 -6.631 1.00 67.06 189 ILE A C 1
ATOM 1480 O O . ILE A 1 189 ? 32.962 7.150 -7.504 1.00 67.06 189 ILE A O 1
ATOM 1484 N N . VAL A 1 190 ? 33.879 6.850 -5.483 1.00 66.19 190 VAL A N 1
ATOM 1485 C CA . VAL A 1 190 ? 34.007 8.261 -5.120 1.00 66.19 190 VAL A CA 1
ATOM 1486 C C . VAL A 1 190 ? 34.830 9.063 -6.139 1.00 66.19 190 VAL A C 1
ATOM 1488 O O . VAL A 1 190 ? 34.377 10.097 -6.638 1.00 66.19 190 VAL A O 1
ATOM 1491 N N . GLN A 1 191 ? 36.009 8.564 -6.521 1.00 70.56 191 GLN A N 1
ATOM 1492 C CA . GLN A 1 191 ? 36.855 9.218 -7.524 1.00 70.56 191 GLN A CA 1
ATOM 1493 C C . GLN A 1 191 ? 36.184 9.292 -8.903 1.00 70.56 191 GLN A C 1
ATOM 1495 O O . GLN A 1 191 ? 36.328 10.298 -9.605 1.00 70.56 191 GLN A O 1
ATOM 1500 N N . LEU A 1 192 ? 35.436 8.256 -9.294 1.00 74.88 192 LEU A N 1
ATOM 1501 C CA . LEU A 1 192 ? 34.657 8.240 -10.536 1.00 74.88 192 LEU A CA 1
ATOM 1502 C C . LEU A 1 192 ? 33.567 9.319 -10.524 1.00 74.88 192 LEU A C 1
ATOM 1504 O O . LEU A 1 192 ? 33.427 10.069 -11.495 1.00 74.88 192 LEU A O 1
ATOM 1508 N N . PHE A 1 193 ? 32.848 9.470 -9.410 1.00 73.56 193 PHE A N 1
ATOM 1509 C CA . PHE A 1 193 ? 31.840 10.517 -9.276 1.00 73.56 193 PHE A CA 1
ATOM 1510 C C . PHE A 1 193 ? 32.432 11.920 -9.340 1.00 73.56 193 PHE A C 1
ATOM 1512 O O . PHE A 1 193 ? 31.937 12.745 -10.112 1.00 73.56 193 PHE A O 1
ATOM 1519 N N . GLY A 1 194 ? 33.534 12.173 -8.628 1.00 72.94 194 GLY A N 1
ATOM 1520 C CA . GLY A 1 194 ? 34.259 13.446 -8.679 1.00 72.94 194 GLY A CA 1
ATOM 1521 C C . GLY A 1 194 ? 34.724 13.829 -10.092 1.00 72.94 194 GLY A C 1
ATOM 1522 O O . GLY A 1 194 ? 34.853 15.012 -10.411 1.00 72.94 194 GLY A O 1
ATOM 1523 N N . ARG A 1 195 ? 34.939 12.846 -10.976 1.00 76.50 195 ARG A N 1
ATOM 1524 C CA . ARG A 1 195 ? 35.237 13.072 -12.401 1.00 76.50 195 ARG A CA 1
ATOM 1525 C C . ARG A 1 195 ? 33.981 13.332 -13.226 1.00 76.50 195 ARG A C 1
ATOM 1527 O O . ARG A 1 195 ? 34.020 14.185 -14.108 1.00 76.50 195 ARG A O 1
ATOM 1534 N N . GLY A 1 196 ? 32.881 12.641 -12.937 1.00 75.44 196 GLY A N 1
ATOM 1535 C CA . GLY A 1 196 ? 31.619 12.794 -13.658 1.00 75.44 196 GLY A CA 1
ATOM 1536 C C . GLY A 1 196 ? 30.862 14.089 -13.352 1.00 75.44 196 GLY A C 1
ATOM 1537 O O . GLY A 1 196 ? 30.198 14.624 -14.235 1.00 75.44 196 GLY A O 1
ATOM 1538 N N . VAL A 1 197 ? 30.971 14.632 -12.133 1.00 74.31 197 VAL A N 1
ATOM 1539 C CA . VAL A 1 197 ? 30.268 15.874 -11.743 1.00 74.31 197 VAL A CA 1
ATOM 1540 C C . VAL A 1 197 ? 30.887 17.145 -12.335 1.00 74.31 197 VAL A C 1
ATOM 1542 O O . VAL A 1 197 ? 30.292 18.220 -12.212 1.00 74.31 197 VAL A O 1
ATOM 1545 N N . ARG A 1 198 ? 32.065 17.040 -12.965 1.00 77.31 198 ARG A N 1
ATOM 1546 C CA . ARG A 1 198 ? 32.795 18.168 -13.553 1.00 77.31 198 ARG A CA 1
ATOM 1547 C C . ARG A 1 198 ? 32.041 18.736 -14.746 1.00 77.31 198 ARG A C 1
ATOM 1549 O O . ARG A 1 198 ? 31.711 18.031 -15.695 1.00 77.31 198 ARG A O 1
ATOM 1556 N N . LEU A 1 199 ? 31.866 20.051 -14.737 1.00 78.81 199 LEU A N 1
ATOM 1557 C CA . LEU A 1 199 ? 31.286 20.810 -15.838 1.00 78.81 199 LEU A CA 1
ATOM 1558 C C . LEU A 1 199 ? 32.201 21.980 -16.172 1.00 78.81 199 LEU A C 1
ATOM 1560 O O . LEU A 1 199 ? 32.827 22.562 -15.291 1.00 78.81 199 LEU A O 1
ATOM 1564 N N . LYS A 1 200 ? 32.266 22.345 -17.454 1.00 83.19 200 LYS A N 1
ATOM 1565 C CA . LYS A 1 200 ? 33.079 23.483 -17.908 1.00 83.19 200 LYS A CA 1
ATOM 1566 C C . LYS A 1 200 ? 32.609 24.814 -17.292 1.00 83.19 200 LYS A C 1
ATOM 1568 O O . LYS A 1 200 ? 33.430 25.674 -16.986 1.00 83.19 200 LYS A O 1
ATOM 1573 N N . GLY A 1 201 ? 31.296 24.971 -17.106 1.00 79.81 201 GLY A N 1
ATOM 1574 C CA . GLY A 1 201 ? 30.671 26.197 -16.600 1.00 79.81 201 GLY A CA 1
ATOM 1575 C C . GLY A 1 201 ? 30.768 27.386 -17.569 1.00 79.81 201 GLY A C 1
ATOM 1576 O O . GLY A 1 201 ? 31.604 27.431 -18.480 1.00 79.81 201 GLY A O 1
ATOM 1577 N N . ARG A 1 202 ? 29.893 28.380 -17.393 1.00 81.06 202 ARG A N 1
ATOM 1578 C CA . ARG A 1 202 ? 29.943 29.636 -18.160 1.00 81.06 202 ARG A CA 1
ATOM 1579 C C . ARG A 1 202 ? 31.205 30.414 -17.779 1.00 81.06 202 ARG A C 1
ATOM 1581 O O . ARG A 1 202 ? 31.462 30.623 -16.602 1.00 81.06 202 ARG A O 1
ATOM 1588 N N . GLY A 1 203 ? 31.998 30.835 -18.766 1.00 81.00 203 GLY A N 1
ATOM 1589 C CA . GLY A 1 203 ? 33.229 31.596 -18.510 1.00 81.00 203 GLY A CA 1
ATOM 1590 C C . GLY A 1 203 ? 34.291 30.827 -17.714 1.00 81.00 203 GLY A C 1
ATOM 1591 O O . GLY A 1 203 ? 35.061 31.453 -17.002 1.00 81.00 203 GLY A O 1
ATOM 1592 N N . MET A 1 204 ? 34.320 29.489 -17.813 1.00 82.44 204 MET A N 1
ATOM 1593 C CA . MET A 1 204 ? 35.210 28.623 -17.020 1.00 82.44 204 MET A CA 1
ATOM 1594 C C . MET A 1 204 ? 34.944 28.686 -15.507 1.00 82.44 204 MET A C 1
ATOM 1596 O O . MET A 1 204 ? 35.840 28.436 -14.708 1.00 82.44 204 MET A O 1
ATOM 1600 N N . SER A 1 205 ? 33.706 28.990 -15.099 1.00 80.00 205 SER A N 1
ATOM 1601 C CA . SER A 1 205 ? 33.326 29.062 -13.683 1.00 80.00 205 SER A CA 1
ATOM 1602 C C . SER A 1 205 ? 33.371 27.720 -12.951 1.00 80.00 205 SER A C 1
ATOM 1604 O O . SER A 1 205 ? 33.330 27.712 -11.723 1.00 80.00 205 SER A O 1
ATOM 1606 N N . LEU A 1 206 ? 33.394 26.600 -13.687 1.00 80.06 206 LEU A N 1
ATOM 1607 C CA . LEU A 1 206 ? 33.274 25.232 -13.164 1.00 80.06 206 LEU A CA 1
ATOM 1608 C C . LEU A 1 206 ? 31.991 24.976 -12.348 1.00 80.06 206 LEU A C 1
ATOM 1610 O O . LEU A 1 206 ? 31.892 23.989 -11.623 1.00 80.06 206 LEU A O 1
ATOM 1614 N N . LYS A 1 207 ? 30.992 25.859 -12.473 1.00 76.00 207 LYS A N 1
ATOM 1615 C CA . LYS A 1 207 ? 29.718 25.806 -11.744 1.00 76.00 207 LYS A CA 1
ATOM 1616 C C . LYS A 1 207 ? 28.547 25.553 -12.691 1.00 76.00 207 LYS A C 1
ATOM 1618 O O . LYS A 1 207 ? 28.594 25.930 -13.864 1.00 76.00 207 LYS A O 1
ATOM 1623 N N . ARG A 1 208 ? 27.491 24.932 -12.151 1.00 78.88 208 ARG A N 1
ATOM 1624 C CA . ARG A 1 208 ? 26.183 24.796 -12.813 1.00 78.88 208 ARG A CA 1
ATOM 1625 C C . ARG A 1 208 ? 25.500 26.153 -12.903 1.00 78.88 208 ARG A C 1
ATOM 1627 O O . ARG A 1 208 ? 25.675 26.990 -12.019 1.00 78.88 208 ARG A O 1
ATOM 1634 N N . SER A 1 209 ? 24.721 26.348 -13.958 1.00 76.69 209 SER A N 1
ATOM 1635 C CA . SER A 1 209 ? 23.934 27.562 -14.137 1.00 76.69 209 SER A CA 1
ATOM 1636 C C . SER A 1 209 ? 22.843 27.676 -13.070 1.00 76.69 209 SER A C 1
ATOM 1638 O O . SER A 1 209 ? 22.147 26.698 -12.762 1.00 76.69 209 SER A O 1
ATOM 1640 N N . LEU A 1 210 ? 22.662 28.881 -12.524 1.00 74.06 210 LEU A N 1
ATOM 1641 C CA . LEU A 1 210 ? 21.502 29.180 -11.686 1.00 74.06 210 LEU A CA 1
ATOM 1642 C C . LEU A 1 210 ? 20.241 29.282 -12.560 1.00 74.06 210 LEU A C 1
ATOM 1644 O O . LEU A 1 210 ? 20.342 29.716 -13.709 1.00 74.06 210 LEU A O 1
ATOM 1648 N N . PRO A 1 211 ? 19.039 28.955 -12.043 1.00 67.38 211 PRO A N 1
ATOM 1649 C CA . PRO A 1 211 ? 17.799 29.046 -12.818 1.00 67.38 211 PRO A CA 1
ATOM 1650 C C . PRO A 1 211 ? 17.585 30.404 -13.508 1.00 67.38 211 PRO A C 1
ATOM 1652 O O . PRO A 1 211 ? 17.151 30.441 -14.655 1.00 67.38 211 PRO A O 1
ATOM 1655 N N . ALA A 1 212 ? 17.956 31.509 -12.850 1.00 69.06 212 ALA A N 1
ATOM 1656 C CA . ALA A 1 212 ? 17.844 32.867 -13.390 1.00 69.06 212 ALA A CA 1
ATOM 1657 C C . ALA A 1 212 ? 18.827 33.172 -14.541 1.00 69.06 212 ALA A C 1
ATOM 1659 O O . ALA A 1 212 ? 18.606 34.096 -15.318 1.00 69.06 212 ALA A O 1
ATOM 1660 N N . GLU A 1 213 ? 19.909 32.401 -14.664 1.00 71.56 213 GLU A N 1
ATOM 1661 C CA . GLU A 1 213 ? 20.974 32.604 -15.654 1.00 71.56 213 GLU A CA 1
ATOM 1662 C C . GLU A 1 213 ? 20.804 31.722 -16.900 1.00 71.56 213 GLU A C 1
ATOM 1664 O O . GLU A 1 213 ? 21.559 31.861 -17.869 1.00 71.56 213 GLU A O 1
ATOM 1669 N N . ARG A 1 214 ? 19.837 30.795 -16.879 1.00 77.19 214 ARG A N 1
ATOM 1670 C CA . ARG A 1 214 ? 19.610 29.827 -17.954 1.00 77.19 214 ARG A CA 1
ATOM 1671 C C . ARG A 1 214 ? 18.912 30.481 -19.146 1.00 77.19 214 ARG A C 1
ATOM 1673 O O . ARG A 1 214 ? 17.846 31.078 -18.981 1.00 77.19 214 ARG A O 1
ATOM 1680 N N . PRO A 1 215 ? 19.439 30.319 -20.373 1.00 76.06 215 PRO A N 1
ATOM 1681 C CA . PRO A 1 215 ? 18.708 30.705 -21.571 1.00 76.06 215 PRO A CA 1
ATOM 1682 C C . PRO A 1 215 ? 17.397 29.914 -21.682 1.00 76.06 215 PRO A C 1
ATOM 1684 O O . PRO A 1 215 ? 17.395 28.680 -21.618 1.00 76.06 215 PRO A O 1
ATOM 1687 N N . LYS A 1 216 ? 16.275 30.617 -21.871 1.00 74.44 216 LYS A N 1
ATOM 1688 C CA . LYS A 1 216 ? 14.955 29.988 -22.030 1.00 74.44 216 LYS A CA 1
ATOM 1689 C C . LYS A 1 216 ? 14.932 29.054 -23.248 1.00 74.44 216 LYS A C 1
ATOM 1691 O O . LYS A 1 216 ? 15.552 29.349 -24.264 1.00 74.44 216 LYS A O 1
ATOM 1696 N N . GLY A 1 217 ? 14.221 27.929 -23.134 1.00 68.94 217 GLY A N 1
ATOM 1697 C CA . GLY A 1 217 ? 14.039 26.953 -24.220 1.00 68.94 217 GLY A CA 1
ATOM 1698 C C . GLY A 1 217 ? 15.238 26.037 -24.499 1.00 68.94 217 GLY A C 1
ATOM 1699 O O . GLY A 1 217 ? 15.147 25.175 -25.363 1.00 68.94 217 GLY A O 1
ATOM 1700 N N . THR A 1 218 ? 16.355 26.185 -23.776 1.00 72.69 218 THR A N 1
ATOM 1701 C CA . THR A 1 218 ? 17.550 25.339 -23.981 1.00 72.69 218 THR A CA 1
ATOM 1702 C C . THR A 1 218 ? 17.584 24.091 -23.104 1.00 72.69 218 THR A C 1
ATOM 1704 O O . THR A 1 218 ? 18.408 23.212 -23.343 1.00 72.69 218 THR A O 1
ATOM 1707 N N . HIS A 1 219 ? 16.711 24.018 -22.092 1.00 76.19 219 HIS A N 1
ATOM 1708 C CA . HIS A 1 219 ? 16.672 22.932 -21.108 1.00 76.19 219 HIS A CA 1
ATOM 1709 C C . HIS A 1 219 ? 18.051 22.627 -20.502 1.00 76.19 219 HIS A C 1
ATOM 1711 O O . HIS A 1 219 ? 18.439 21.470 -20.315 1.00 76.19 219 HIS A O 1
ATOM 1717 N N . MET A 1 220 ? 18.825 23.688 -20.234 1.00 77.75 220 MET A N 1
ATOM 1718 C CA . MET A 1 220 ? 20.216 23.604 -19.783 1.00 77.75 220 MET A CA 1
ATOM 1719 C C . MET A 1 220 ? 20.361 22.759 -18.510 1.00 77.75 220 MET A C 1
ATOM 1721 O O . MET A 1 220 ? 21.351 22.053 -18.348 1.00 77.75 220 MET A O 1
ATOM 1725 N N . GLU A 1 221 ? 19.343 22.744 -17.649 1.00 73.19 221 GLU A N 1
ATOM 1726 C CA . GLU A 1 221 ? 19.281 21.887 -16.467 1.00 73.19 221 GLU A CA 1
ATOM 1727 C C . GLU A 1 221 ? 19.449 20.403 -16.794 1.00 73.19 221 GLU A C 1
ATOM 1729 O O . GLU A 1 221 ? 20.156 19.696 -16.079 1.00 73.19 221 GLU A O 1
ATOM 1734 N N . ARG A 1 222 ? 18.867 19.925 -17.900 1.00 78.19 222 ARG A N 1
ATOM 1735 C CA . ARG A 1 222 ? 18.985 18.525 -18.329 1.00 78.19 222 ARG A CA 1
ATOM 1736 C C . ARG A 1 222 ? 20.397 18.220 -18.821 1.00 78.19 222 ARG A C 1
ATOM 1738 O O . ARG A 1 222 ? 20.913 17.140 -18.560 1.00 78.19 222 ARG A O 1
ATOM 1745 N N . LEU A 1 223 ? 21.036 19.183 -19.485 1.00 78.31 223 LEU A N 1
ATOM 1746 C CA . LEU A 1 223 ? 22.397 19.052 -20.012 1.00 78.31 223 LEU A CA 1
ATOM 1747 C C . LEU A 1 223 ? 23.478 19.136 -18.923 1.00 78.31 223 LEU A C 1
ATOM 1749 O O . LEU A 1 223 ? 24.556 18.571 -19.096 1.00 78.31 223 LEU A O 1
ATOM 1753 N N . GLU A 1 224 ? 23.195 19.831 -17.819 1.00 79.12 224 GLU A N 1
ATOM 1754 C CA . GLU A 1 224 ? 24.071 19.963 -16.644 1.00 79.12 224 GLU A CA 1
ATOM 1755 C C . GLU A 1 224 ? 23.835 18.869 -15.582 1.00 79.12 224 GLU A C 1
ATOM 1757 O O . GLU A 1 224 ? 24.543 18.813 -14.566 1.00 79.12 224 GLU A O 1
ATOM 1762 N N . THR A 1 225 ? 22.843 18.001 -15.803 1.00 80.06 225 THR A N 1
ATOM 1763 C CA . THR A 1 225 ? 22.526 16.877 -14.919 1.00 80.06 225 THR A CA 1
ATOM 1764 C C . THR A 1 225 ? 23.400 15.673 -15.259 1.00 80.06 225 THR A C 1
ATOM 1766 O O . THR A 1 225 ? 23.414 15.194 -16.392 1.00 80.06 225 THR A O 1
ATOM 1769 N N . LEU A 1 226 ? 24.091 15.154 -14.245 1.00 82.94 226 LEU A N 1
ATOM 1770 C CA . LEU A 1 226 ? 24.741 13.852 -14.302 1.00 82.94 226 LEU A CA 1
ATOM 1771 C C . LEU A 1 226 ? 23.743 12.789 -13.827 1.00 82.94 226 LEU A C 1
ATOM 1773 O O . LEU A 1 226 ? 23.263 12.860 -12.698 1.00 82.94 226 LEU A O 1
ATOM 1777 N N . ASN A 1 227 ? 23.455 11.800 -14.668 1.00 83.50 227 ASN A N 1
ATOM 1778 C CA . ASN A 1 227 ? 22.598 10.670 -14.319 1.00 83.50 227 ASN A CA 1
ATOM 1779 C C . ASN A 1 227 ? 23.459 9.494 -13.854 1.00 83.50 227 ASN A C 1
ATOM 1781 O O . ASN A 1 227 ? 24.435 9.152 -14.519 1.00 83.50 227 ASN A O 1
ATOM 1785 N N . ILE A 1 228 ? 23.090 8.862 -12.743 1.00 78.12 228 ILE A N 1
ATOM 1786 C CA . ILE A 1 228 ? 23.791 7.696 -12.199 1.00 78.12 228 ILE A CA 1
ATOM 1787 C C . ILE A 1 228 ? 22.781 6.558 -12.075 1.00 78.12 228 ILE A C 1
ATOM 1789 O O . ILE A 1 228 ? 21.740 6.727 -11.447 1.00 78.12 228 ILE A O 1
ATOM 1793 N N . PHE A 1 229 ? 23.102 5.407 -12.660 1.00 78.19 229 PHE A N 1
ATOM 1794 C CA . PHE A 1 229 ? 22.314 4.181 -12.565 1.00 78.19 229 PHE A CA 1
ATOM 1795 C C . PHE A 1 229 ? 23.175 3.076 -11.958 1.00 78.19 229 PHE A C 1
ATOM 1797 O O . PHE A 1 229 ? 24.325 2.900 -12.358 1.00 78.19 229 PHE A O 1
ATOM 1804 N N . GLY A 1 230 ? 22.630 2.332 -10.996 1.00 72.81 230 GLY A N 1
ATOM 1805 C CA . GLY A 1 230 ? 23.341 1.249 -10.323 1.00 72.81 230 GLY A CA 1
ATOM 1806 C C . GLY A 1 230 ? 22.425 0.072 -10.010 1.00 72.81 230 GLY A C 1
ATOM 1807 O O . GLY A 1 230 ? 21.269 0.265 -9.653 1.00 72.81 230 GLY A O 1
ATOM 1808 N N . VAL A 1 231 ? 22.955 -1.147 -10.129 1.00 62.22 231 VAL A N 1
ATOM 1809 C CA . VAL A 1 231 ? 22.191 -2.401 -9.932 1.00 62.22 231 VAL A CA 1
ATOM 1810 C C . VAL A 1 231 ? 22.037 -2.770 -8.441 1.00 62.22 231 VAL A C 1
ATOM 1812 O O . VAL A 1 231 ? 21.248 -3.642 -8.093 1.00 62.22 231 VAL A O 1
ATOM 1815 N N . ARG A 1 232 ? 22.756 -2.099 -7.524 1.00 58.41 232 ARG A N 1
ATOM 1816 C CA . ARG A 1 232 ? 22.573 -2.244 -6.064 1.00 58.41 232 ARG A CA 1
ATOM 1817 C C . ARG A 1 232 ? 22.346 -0.887 -5.393 1.00 58.41 232 ARG A C 1
ATOM 1819 O O . ARG A 1 232 ? 23.051 0.075 -5.681 1.00 58.41 232 ARG A O 1
ATOM 1826 N N . ALA A 1 233 ? 21.392 -0.838 -4.461 1.00 50.72 233 ALA A N 1
ATOM 1827 C CA . ALA A 1 233 ? 20.979 0.379 -3.751 1.00 50.72 233 ALA A CA 1
ATOM 1828 C C . ALA A 1 233 ? 22.050 0.942 -2.788 1.00 50.72 233 ALA A C 1
ATOM 1830 O O . ALA A 1 233 ? 22.096 2.143 -2.528 1.00 50.72 233 ALA A O 1
ATOM 1831 N N . ASN A 1 234 ? 22.958 0.096 -2.288 1.00 54.47 234 ASN A N 1
ATOM 1832 C CA . ASN A 1 234 ? 23.939 0.464 -1.260 1.00 54.47 234 ASN A CA 1
ATOM 1833 C C . ASN A 1 234 ? 25.077 1.390 -1.741 1.00 54.47 234 ASN A C 1
ATOM 1835 O O . ASN A 1 234 ? 25.735 2.011 -0.910 1.00 54.47 234 ASN A O 1
ATOM 1839 N N . TYR A 1 235 ? 25.316 1.539 -3.050 1.00 58.78 235 TYR A N 1
ATOM 1840 C CA . TYR A 1 235 ? 26.299 2.525 -3.533 1.00 58.78 235 TYR A CA 1
ATOM 1841 C C . TYR A 1 235 ? 25.820 3.953 -3.310 1.00 58.78 235 TYR A C 1
ATOM 1843 O O . TYR A 1 235 ? 26.626 4.852 -3.083 1.00 58.78 235 TYR A O 1
ATOM 1851 N N . MET A 1 236 ? 24.503 4.164 -3.375 1.00 57.19 236 MET A N 1
ATOM 1852 C CA . MET A 1 236 ? 23.926 5.492 -3.247 1.00 57.19 236 MET A CA 1
ATOM 1853 C C . MET A 1 236 ? 24.095 6.027 -1.821 1.00 57.19 236 MET A C 1
ATOM 1855 O O . MET A 1 236 ? 24.291 7.224 -1.650 1.00 57.19 236 MET A O 1
ATOM 1859 N N . SER A 1 237 ? 24.102 5.157 -0.801 1.00 57.09 237 SER A N 1
ATOM 1860 C CA . SER A 1 237 ? 24.445 5.537 0.578 1.00 57.09 237 SER A CA 1
ATOM 1861 C C . SER A 1 237 ? 25.920 5.909 0.738 1.00 57.09 237 SER A C 1
ATOM 1863 O O . SER A 1 237 ? 26.211 6.980 1.252 1.00 57.09 237 SER A O 1
ATOM 1865 N N . THR A 1 238 ? 26.857 5.108 0.219 1.00 56.41 238 THR A N 1
ATOM 1866 C CA . THR A 1 238 ? 28.297 5.428 0.302 1.00 56.41 238 THR A CA 1
ATOM 1867 C C . THR A 1 238 ? 28.652 6.695 -0.484 1.00 56.41 238 THR A C 1
ATOM 1869 O O . THR A 1 238 ? 29.483 7.488 -0.051 1.00 56.41 238 THR A O 1
ATOM 1872 N N . PHE A 1 239 ? 27.986 6.930 -1.620 1.00 59.53 239 PHE A N 1
ATOM 1873 C CA . PHE A 1 239 ? 28.106 8.181 -2.367 1.00 59.53 239 PHE A CA 1
ATOM 1874 C C . PHE A 1 239 ? 27.600 9.387 -1.571 1.00 59.53 239 PHE A C 1
ATOM 1876 O O . PHE A 1 239 ? 28.235 10.441 -1.593 1.00 59.53 239 PHE A O 1
ATOM 1883 N N . LYS A 1 240 ? 26.475 9.230 -0.858 1.00 57.66 240 LYS A N 1
ATOM 1884 C CA . LYS A 1 240 ? 25.941 10.274 0.021 1.00 57.66 240 LYS A CA 1
ATOM 1885 C C . LYS A 1 240 ? 26.943 10.647 1.106 1.00 57.66 240 LYS A C 1
ATOM 1887 O O . LYS A 1 240 ? 27.177 11.833 1.304 1.00 57.66 240 LYS A O 1
ATOM 1892 N N . ASP A 1 241 ? 27.539 9.660 1.768 1.00 59.25 241 ASP A N 1
ATOM 1893 C CA . ASP A 1 241 ? 28.493 9.896 2.856 1.00 59.25 241 ASP A CA 1
ATOM 1894 C C . ASP A 1 241 ? 29.746 10.638 2.368 1.00 59.25 241 ASP A C 1
ATOM 1896 O O . ASP A 1 241 ? 30.141 11.630 2.974 1.00 59.25 241 ASP A O 1
ATOM 1900 N N . TYR A 1 242 ? 30.296 10.264 1.208 1.00 58.88 242 TYR A N 1
ATOM 1901 C CA . TYR A 1 242 ? 31.424 10.988 0.610 1.00 58.88 242 TYR A CA 1
ATOM 1902 C C . TYR A 1 242 ? 31.097 12.441 0.249 1.00 58.88 242 TYR A C 1
ATOM 1904 O O . TYR A 1 242 ? 31.872 13.354 0.524 1.00 58.88 242 TYR A O 1
ATOM 1912 N N . LEU A 1 243 ? 29.946 12.675 -0.385 1.00 56.28 243 LEU A N 1
ATOM 1913 C CA . LEU A 1 243 ? 29.531 14.029 -0.737 1.00 56.28 243 LEU A CA 1
ATOM 1914 C C . LEU A 1 243 ? 29.431 14.912 0.532 1.00 56.28 243 LEU A C 1
ATOM 1916 O O . LEU A 1 243 ? 29.901 16.051 0.513 1.00 56.28 243 LEU A O 1
ATOM 1920 N N . LYS A 1 244 ? 28.938 14.371 1.662 1.00 55.59 244 LYS A N 1
ATOM 1921 C CA . LYS A 1 244 ? 28.947 15.072 2.963 1.00 55.59 244 LYS A CA 1
ATOM 1922 C C . LYS A 1 244 ? 30.360 15.405 3.445 1.00 55.59 244 LYS A C 1
ATOM 1924 O O . LYS A 1 244 ? 30.568 16.513 3.933 1.00 55.59 244 LYS A O 1
ATOM 1929 N N . GLU A 1 245 ? 31.312 14.479 3.310 1.00 55.12 245 GLU A N 1
ATOM 1930 C CA . GLU A 1 245 ? 32.720 14.687 3.692 1.00 55.12 245 GLU A CA 1
ATOM 1931 C C . GLU A 1 245 ? 33.402 15.792 2.863 1.00 55.12 245 GLU A C 1
ATOM 1933 O O . GLU A 1 245 ? 34.164 16.585 3.410 1.00 55.12 245 GLU A O 1
ATOM 1938 N N . GLU A 1 246 ? 33.076 15.916 1.573 1.00 52.38 246 GLU A N 1
ATOM 1939 C CA . GLU A 1 246 ? 33.570 16.987 0.682 1.00 52.38 246 GLU A CA 1
ATOM 1940 C C . GLU A 1 246 ? 32.849 18.336 0.876 1.00 52.38 246 GLU A C 1
ATOM 1942 O O . GLU A 1 246 ? 33.071 19.290 0.125 1.00 52.38 246 GLU A O 1
ATOM 1947 N N . GLY A 1 247 ? 31.931 18.431 1.844 1.00 40.84 247 GLY A N 1
ATOM 1948 C CA . GLY A 1 247 ? 31.109 19.624 2.069 1.00 40.84 247 GLY A CA 1
ATOM 1949 C C . GLY A 1 247 ? 30.102 19.904 0.947 1.00 40.84 247 GLY A C 1
ATOM 1950 O O . GLY A 1 247 ? 29.426 20.934 0.962 1.00 40.84 247 GLY A O 1
ATOM 1951 N N . ILE A 1 248 ? 29.972 18.990 -0.019 1.00 46.62 248 ILE A N 1
ATOM 1952 C CA . ILE A 1 248 ? 28.879 18.962 -0.984 1.00 46.62 248 ILE A CA 1
ATOM 1953 C C . ILE A 1 248 ? 27.778 18.178 -0.299 1.00 46.62 248 ILE A C 1
ATOM 1955 O O . ILE A 1 248 ? 27.601 17.019 -0.616 1.00 46.62 248 ILE A O 1
ATOM 1959 N N . THR A 1 249 ? 27.051 18.748 0.658 1.00 43.16 249 THR A N 1
ATOM 1960 C CA . THR A 1 249 ? 25.916 18.037 1.251 1.00 43.16 249 THR A CA 1
ATOM 1961 C C . THR A 1 249 ? 24.977 17.597 0.121 1.00 43.16 249 THR A C 1
ATOM 1963 O O . THR A 1 249 ? 24.263 18.442 -0.433 1.00 43.16 249 THR A O 1
ATOM 1966 N N . PRO A 1 250 ? 24.934 16.297 -0.265 1.00 42.59 250 PRO A N 1
ATOM 1967 C CA . PRO A 1 250 ? 23.699 15.842 -0.858 1.00 42.59 250 PRO A CA 1
ATOM 1968 C C . PRO A 1 250 ? 22.703 16.081 0.263 1.00 42.59 250 PRO A C 1
ATOM 1970 O O . PRO A 1 250 ? 23.015 15.812 1.430 1.00 42.59 250 PRO A O 1
ATOM 1973 N N . SER A 1 251 ? 21.566 16.682 -0.061 1.00 44.50 251 SER A N 1
ATOM 1974 C CA . SER A 1 251 ? 20.464 16.780 0.882 1.00 44.50 251 SER A CA 1
ATOM 1975 C C . SER A 1 251 ? 20.404 15.429 1.588 1.00 44.50 251 SER A C 1
ATOM 1977 O O . SER A 1 251 ? 20.348 14.374 0.945 1.00 44.50 251 SER A O 1
ATOM 1979 N N . ASP A 1 252 ? 20.648 15.445 2.897 1.00 47.06 252 ASP A N 1
ATOM 1980 C CA . ASP A 1 252 ? 20.694 14.233 3.693 1.00 47.06 252 ASP A CA 1
ATOM 1981 C C . ASP A 1 252 ? 19.238 13.827 3.830 1.00 47.06 252 ASP A C 1
ATOM 1983 O O . ASP A 1 252 ? 18.634 14.064 4.859 1.00 47.06 252 ASP A O 1
ATOM 1987 N N . GLU A 1 253 ? 18.616 13.428 2.714 1.00 55.41 253 GLU A N 1
ATOM 1988 C CA . GLU A 1 253 ? 17.245 13.832 2.385 1.00 55.41 253 GLU A CA 1
ATOM 1989 C C . GLU A 1 253 ? 16.226 13.288 3.352 1.00 55.41 253 GLU A C 1
ATOM 1991 O O . GLU A 1 253 ? 15.072 13.626 3.197 1.00 55.41 253 GLU A O 1
ATOM 1996 N N . ILE A 1 254 ? 16.611 12.427 4.292 1.00 59.66 254 ILE A N 1
ATOM 1997 C CA . ILE A 1 254 ? 15.730 11.819 5.263 1.00 59.66 254 ILE A CA 1
ATOM 1998 C C . ILE A 1 254 ? 16.458 11.689 6.615 1.00 59.66 254 ILE A C 1
ATOM 2000 O O . ILE A 1 254 ? 17.297 10.813 6.807 1.00 59.66 254 ILE A O 1
ATOM 2004 N N . ILE A 1 255 ? 16.100 12.543 7.568 1.00 74.31 255 ILE A N 1
ATOM 2005 C CA . ILE A 1 255 ? 16.382 12.435 8.998 1.00 74.31 255 ILE A CA 1
ATOM 2006 C C . ILE A 1 255 ? 15.423 11.408 9.605 1.00 74.31 255 ILE A C 1
ATOM 2008 O O . ILE A 1 255 ? 14.210 11.512 9.427 1.00 74.31 255 ILE A O 1
ATOM 2012 N N . GLN A 1 256 ? 15.940 10.438 10.357 1.00 81.38 256 GLN A N 1
ATOM 2013 C CA . GLN A 1 256 ? 15.099 9.513 11.117 1.00 81.38 256 GLN A CA 1
ATOM 2014 C C . GLN A 1 256 ? 14.814 10.046 12.525 1.00 81.38 256 GLN A C 1
ATOM 2016 O O . GLN A 1 256 ? 15.711 10.564 13.190 1.00 81.38 256 GLN A O 1
ATOM 2021 N N . LEU A 1 257 ? 13.567 9.912 12.978 1.00 87.38 257 LEU A N 1
ATOM 2022 C CA . LEU A 1 257 ? 13.140 10.280 14.328 1.00 87.38 257 LEU A CA 1
ATOM 2023 C C . LEU A 1 257 ? 12.190 9.219 14.893 1.00 87.38 257 LEU A C 1
ATOM 2025 O O . LEU A 1 257 ? 11.110 8.983 14.357 1.00 87.38 257 LEU A O 1
ATOM 2029 N N . ASP A 1 258 ? 12.575 8.632 16.018 1.00 91.12 258 ASP A N 1
ATOM 2030 C CA . ASP A 1 258 ? 11.735 7.727 16.796 1.00 91.12 258 ASP A CA 1
ATOM 2031 C C . ASP A 1 258 ? 10.896 8.529 17.803 1.00 91.12 258 ASP A C 1
ATOM 2033 O O . ASP A 1 258 ? 11.417 9.300 18.611 1.00 91.12 258 ASP A O 1
ATOM 2037 N N . PHE A 1 259 ? 9.578 8.341 17.767 1.00 94.88 259 PHE A N 1
ATOM 2038 C CA . PHE A 1 259 ? 8.623 8.980 18.667 1.00 94.88 259 PHE A CA 1
ATOM 2039 C C . PHE A 1 259 ? 7.943 7.909 19.531 1.00 94.88 259 PHE A C 1
ATOM 2041 O O . PHE A 1 259 ? 7.037 7.215 19.050 1.00 94.88 259 PHE A O 1
ATOM 2048 N N . PRO A 1 260 ? 8.342 7.741 20.803 1.00 94.31 260 PRO A N 1
ATOM 2049 C CA . PRO A 1 260 ? 7.656 6.847 21.725 1.00 94.31 260 PRO A CA 1
ATOM 2050 C C . PRO A 1 260 ? 6.312 7.447 22.147 1.00 94.31 260 PRO A C 1
ATOM 2052 O O . PRO A 1 260 ? 6.219 8.589 22.597 1.00 94.31 260 PRO A O 1
ATOM 2055 N N . THR A 1 261 ? 5.250 6.662 22.019 1.00 93.81 261 THR A N 1
ATOM 2056 C CA . THR A 1 261 ? 3.936 7.016 22.571 1.00 93.81 261 THR A CA 1
ATOM 2057 C C . THR A 1 261 ? 3.885 6.717 24.060 1.00 93.81 261 THR A C 1
ATOM 2059 O O . THR A 1 261 ? 4.647 5.892 24.566 1.00 93.81 261 THR A O 1
ATOM 2062 N N . ARG A 1 262 ? 2.896 7.279 24.749 1.00 92.38 262 ARG A N 1
ATOM 2063 C CA . ARG A 1 262 ? 2.591 6.923 26.130 1.00 92.38 262 ARG A CA 1
ATOM 2064 C C . ARG A 1 262 ? 1.324 6.085 26.204 1.00 92.38 262 ARG A C 1
ATOM 2066 O O . ARG A 1 262 ? 0.285 6.486 25.686 1.00 92.38 262 ARG A O 1
ATOM 2073 N N . THR A 1 263 ? 1.409 4.936 26.865 1.00 91.50 263 THR A N 1
ATOM 2074 C CA . THR A 1 263 ? 0.236 4.136 27.218 1.00 91.50 263 THR A CA 1
ATOM 2075 C C . THR A 1 263 ? -0.536 4.811 28.344 1.00 91.50 263 THR A C 1
ATOM 2077 O O . THR A 1 263 ? 0.022 5.490 29.207 1.00 91.50 263 THR A O 1
ATOM 2080 N N . ASN A 1 264 ? -1.848 4.639 28.307 1.00 88.44 264 ASN A N 1
ATOM 2081 C CA . ASN A 1 264 ? -2.787 5.225 29.249 1.00 88.44 264 ASN A CA 1
ATOM 2082 C C . ASN A 1 264 ? -3.883 4.207 29.592 1.00 88.44 264 ASN A C 1
ATOM 2084 O O . ASN A 1 264 ? -5.078 4.496 29.607 1.00 88.44 264 ASN A O 1
ATOM 2088 N N . LEU A 1 265 ? -3.458 2.959 29.801 1.00 87.25 265 LEU A N 1
ATOM 2089 C CA . LEU A 1 265 ? -4.338 1.906 30.285 1.00 87.25 265 LEU A CA 1
ATOM 2090 C C . LEU A 1 265 ? -4.756 2.219 31.728 1.00 87.25 265 LEU A C 1
ATOM 2092 O O . LEU A 1 265 ? -3.909 2.609 32.536 1.00 87.25 265 LEU A O 1
ATOM 2096 N N . PRO A 1 266 ? -6.039 2.040 32.077 1.00 82.75 266 PRO A N 1
ATOM 2097 C CA . PRO A 1 266 ? -6.514 2.372 33.409 1.00 82.75 266 PRO A CA 1
ATOM 2098 C C . PRO A 1 266 ? -5.882 1.470 34.470 1.00 82.75 266 PRO A C 1
ATOM 2100 O O . PRO A 1 266 ? -5.978 0.241 34.416 1.00 82.75 266 PRO A O 1
ATOM 2103 N N . ALA A 1 267 ? -5.265 2.088 35.476 1.00 72.81 267 ALA A N 1
ATOM 2104 C CA . ALA A 1 267 ? -4.718 1.372 36.619 1.00 72.81 267 ALA A CA 1
ATOM 2105 C C . ALA A 1 267 ? -5.860 0.724 37.425 1.00 72.81 267 ALA A C 1
ATOM 2107 O O . ALA A 1 267 ? -6.715 1.414 37.970 1.00 72.81 267 ALA A O 1
ATOM 2108 N N . GLY A 1 268 ? -5.880 -0.609 37.494 1.00 71.12 268 GLY A N 1
ATOM 2109 C CA . GLY A 1 268 ? -6.861 -1.378 38.274 1.00 71.12 268 GLY A CA 1
ATOM 2110 C C . GLY A 1 268 ? -8.114 -1.828 37.511 1.00 71.12 268 GLY A C 1
ATOM 2111 O O . GLY A 1 268 ? -8.718 -2.825 37.907 1.00 71.12 268 GLY A O 1
ATOM 2112 N N . THR A 1 269 ? -8.462 -1.200 36.382 1.00 76.12 269 THR A N 1
ATOM 2113 C CA . THR A 1 269 ? -9.609 -1.614 35.551 1.00 76.12 269 THR A CA 1
ATOM 2114 C C . THR A 1 269 ? -9.158 -2.569 34.451 1.00 76.12 269 THR A C 1
ATOM 2116 O O . THR A 1 269 ? -8.465 -2.190 33.510 1.00 76.12 269 THR A O 1
ATOM 2119 N N . ARG A 1 270 ? -9.579 -3.835 34.529 1.00 85.62 270 ARG A N 1
ATOM 2120 C CA . ARG A 1 270 ? -9.303 -4.825 33.477 1.00 85.62 270 ARG A CA 1
ATOM 2121 C C . ARG A 1 270 ? -10.326 -4.706 32.354 1.00 85.62 270 ARG A C 1
ATOM 2123 O O . ARG A 1 270 ? -11.366 -5.363 32.399 1.00 85.62 270 ARG A O 1
ATOM 2130 N N . LEU A 1 271 ? -10.033 -3.876 31.355 1.00 91.62 271 LEU A N 1
ATOM 2131 C CA . LEU A 1 271 ? -10.868 -3.769 30.158 1.00 91.62 271 LEU A CA 1
A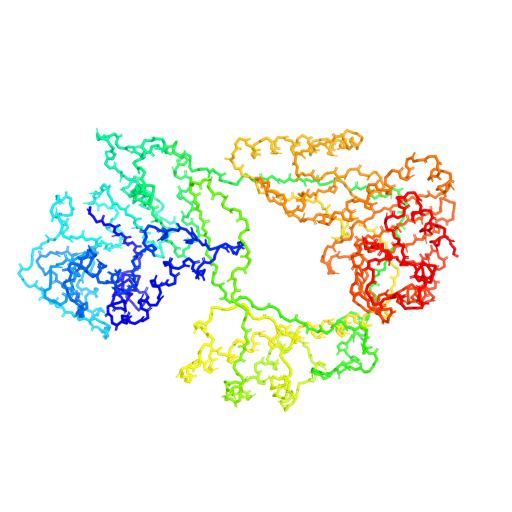TOM 2132 C C . LEU A 1 271 ? -10.964 -5.124 29.456 1.00 91.62 271 LEU A C 1
ATOM 2134 O O . LEU A 1 271 ? -9.956 -5.795 29.234 1.00 91.62 271 LEU A O 1
ATOM 2138 N N . LYS A 1 272 ? -12.187 -5.534 29.136 1.00 90.62 272 LYS A N 1
ATOM 2139 C CA . LYS A 1 272 ? -12.502 -6.793 28.468 1.00 90.62 272 LYS A CA 1
ATOM 2140 C C . LYS A 1 272 ? -12.642 -6.554 26.966 1.00 90.62 272 LYS A C 1
ATOM 2142 O O . LYS A 1 272 ? -13.288 -5.606 26.531 1.00 90.62 272 LYS A O 1
ATOM 2147 N N . THR A 1 273 ? -12.058 -7.431 26.167 1.00 89.31 273 THR A N 1
ATOM 2148 C CA . THR A 1 273 ? -12.205 -7.491 24.711 1.00 89.31 273 THR A CA 1
ATOM 2149 C C . THR A 1 273 ? -12.461 -8.933 24.281 1.00 89.31 273 THR A C 1
ATOM 2151 O O . THR A 1 273 ? -12.555 -9.836 25.114 1.00 89.31 273 THR A O 1
ATOM 2154 N N . LEU A 1 274 ? -12.607 -9.159 22.981 1.00 85.12 274 LEU A N 1
ATOM 2155 C CA . LEU A 1 274 ? -12.937 -10.458 22.412 1.00 85.12 274 LEU A CA 1
ATOM 2156 C C . LEU A 1 274 ? -11.721 -11.049 21.705 1.00 85.12 274 LEU A C 1
ATOM 2158 O O . LEU A 1 274 ? -11.026 -10.361 20.954 1.00 85.12 274 LEU A O 1
ATOM 2162 N N . LYS A 1 275 ? -11.488 -12.341 21.928 1.00 82.00 275 LYS A N 1
ATOM 2163 C CA . LYS A 1 275 ? -10.452 -13.132 21.260 1.00 82.00 275 LYS A CA 1
ATOM 2164 C C . LYS A 1 275 ? -11.060 -14.436 20.756 1.00 82.00 275 LYS A C 1
ATOM 2166 O O . LYS A 1 275 ? -11.998 -14.955 21.356 1.00 82.00 275 LYS A O 1
ATOM 2171 N N . LEU A 1 276 ? -10.527 -14.970 19.655 1.00 81.19 276 LEU A N 1
ATOM 2172 C CA . LEU A 1 276 ? -10.888 -16.304 19.170 1.00 81.19 276 LEU A CA 1
ATOM 2173 C C . LEU A 1 276 ? -10.705 -17.331 20.293 1.00 81.19 276 LEU A C 1
ATOM 2175 O O . LEU A 1 276 ? -9.640 -17.392 20.916 1.00 81.19 276 LEU A O 1
ATOM 2179 N N . LYS A 1 277 ? -11.757 -18.115 20.527 1.00 82.88 277 LYS A N 1
ATOM 2180 C CA . LYS A 1 277 ? -11.788 -19.178 21.528 1.00 82.88 277 LYS A CA 1
ATOM 2181 C C . LYS A 1 277 ? -10.679 -20.191 21.277 1.00 82.88 277 LYS A C 1
ATOM 2183 O O . LYS A 1 277 ? -10.476 -20.638 20.144 1.00 82.88 277 LYS A O 1
ATOM 2188 N N . ASP A 1 278 ? -9.985 -20.583 22.341 1.00 82.50 278 ASP A N 1
ATOM 2189 C CA . ASP A 1 278 ? -8.937 -21.589 22.214 1.00 82.50 278 ASP A CA 1
ATOM 2190 C C . ASP A 1 278 ? -9.524 -22.938 21.762 1.00 82.50 278 ASP A C 1
ATOM 2192 O O . ASP A 1 278 ? -10.629 -23.334 22.143 1.00 82.50 278 ASP A O 1
ATOM 2196 N N . GLY A 1 279 ? -8.806 -23.626 20.880 1.00 84.12 279 GLY A N 1
ATOM 2197 C CA . GLY A 1 279 ? -9.259 -24.845 20.211 1.00 84.12 279 GLY A CA 1
ATOM 2198 C C . GLY A 1 279 ? -9.861 -24.642 18.811 1.00 84.12 279 GLY A C 1
ATOM 2199 O O . GLY A 1 279 ? -9.998 -25.637 18.093 1.00 84.12 279 GLY A O 1
ATOM 2200 N N . TYR A 1 280 ? -10.182 -23.405 18.407 1.00 84.50 280 TYR A N 1
ATOM 2201 C CA . TYR A 1 280 ? -10.779 -23.071 17.099 1.00 84.50 280 TYR A CA 1
ATOM 2202 C C . TYR A 1 280 ? -9.814 -22.399 16.117 1.00 84.50 280 TYR A C 1
ATOM 2204 O O . TYR A 1 280 ? -10.183 -22.139 14.972 1.00 84.50 280 TYR A O 1
ATOM 2212 N N . LYS A 1 281 ? -8.575 -22.134 16.532 1.00 80.38 281 LYS A N 1
ATOM 2213 C CA . LYS A 1 281 ? -7.573 -21.488 15.689 1.00 80.38 281 LYS A CA 1
ATOM 2214 C C . LYS A 1 281 ? -6.843 -22.511 14.820 1.00 80.38 281 LYS A C 1
ATOM 2216 O O . LYS A 1 281 ? -6.321 -23.509 15.318 1.00 80.38 281 LYS A O 1
ATOM 2221 N N . ASP A 1 282 ? -6.723 -22.225 13.526 1.00 75.56 282 ASP A N 1
ATOM 2222 C CA . ASP A 1 282 ? -5.846 -22.957 12.597 1.00 75.56 282 ASP A CA 1
ATOM 2223 C C . ASP A 1 282 ? -6.046 -24.495 12.617 1.00 75.56 282 ASP A C 1
ATOM 2225 O O . ASP A 1 282 ? -7.097 -25.002 12.222 1.00 75.56 282 ASP A O 1
ATOM 2229 N N . ASN A 1 283 ? -5.017 -25.245 13.038 1.00 78.69 283 ASN A N 1
ATOM 2230 C CA . ASN A 1 283 ? -4.957 -26.713 13.058 1.00 78.69 283 ASN A CA 1
ATOM 2231 C C . ASN A 1 283 ? -5.460 -27.333 14.372 1.00 78.69 283 ASN A C 1
ATOM 2233 O O . ASN A 1 283 ? -5.307 -28.542 14.570 1.00 78.69 283 ASN A O 1
ATOM 2237 N N . GLN A 1 284 ? -5.997 -26.533 15.293 1.00 84.62 284 GLN A N 1
ATOM 2238 C CA . GLN A 1 284 ? -6.536 -27.044 16.550 1.00 84.62 284 GLN A CA 1
ATOM 2239 C C . GLN A 1 284 ? -7.745 -27.964 16.306 1.00 84.62 284 GLN A C 1
ATOM 2241 O O . GLN A 1 284 ? -8.288 -28.029 15.204 1.00 84.62 284 GLN A O 1
ATOM 2246 N N . ILE A 1 285 ? -8.156 -28.719 17.330 1.00 86.88 285 ILE A N 1
ATOM 2247 C CA . ILE A 1 285 ? -9.140 -29.815 17.213 1.00 86.88 285 ILE A CA 1
ATOM 2248 C C . ILE A 1 285 ? -10.448 -29.361 16.548 1.00 86.88 285 ILE A C 1
ATOM 2250 O O . ILE A 1 285 ? -10.994 -30.102 15.735 1.00 86.88 285 ILE A O 1
ATOM 2254 N N . LYS A 1 286 ? -10.915 -28.147 16.856 1.00 88.50 286 LYS A N 1
ATOM 2255 C CA . LYS A 1 286 ? -12.114 -27.536 16.267 1.00 88.50 286 LYS A CA 1
ATOM 2256 C C . LYS A 1 286 ? -11.768 -26.414 15.284 1.00 88.50 286 LYS A C 1
ATOM 2258 O O . LYS A 1 286 ? -12.614 -25.593 14.967 1.00 88.50 286 LYS A O 1
ATOM 2263 N N . GLY A 1 287 ? -10.523 -26.341 14.827 1.00 87.06 287 GLY A N 1
ATOM 2264 C CA . GLY A 1 287 ? -10.085 -25.327 13.880 1.00 87.06 287 GLY A CA 1
ATOM 2265 C C . GLY A 1 287 ? -10.700 -25.526 12.499 1.00 87.06 287 GLY A C 1
ATOM 2266 O O . GLY A 1 287 ? -10.972 -26.659 12.090 1.00 87.06 287 GLY A O 1
ATOM 2267 N N . PHE A 1 288 ? -10.873 -24.424 11.761 1.00 89.50 288 PHE A N 1
ATOM 2268 C CA . PHE A 1 288 ? -11.463 -24.409 10.413 1.00 89.50 288 PHE A CA 1
ATOM 2269 C C . PHE A 1 288 ? -10.889 -25.511 9.515 1.00 89.50 288 PHE A C 1
ATOM 2271 O O . PHE A 1 288 ? -11.626 -26.260 8.879 1.00 89.50 288 PHE A O 1
ATOM 2278 N N . LYS A 1 289 ? -9.560 -25.666 9.537 1.00 90.25 289 LYS A N 1
ATOM 2279 C CA . LYS A 1 289 ? -8.845 -26.621 8.693 1.00 90.25 289 LYS A CA 1
ATOM 2280 C C . LYS A 1 289 ? -9.112 -28.091 9.038 1.00 90.25 289 LYS A C 1
ATOM 2282 O O . LYS A 1 289 ? -8.908 -28.956 8.193 1.00 90.25 289 LYS A O 1
ATOM 2287 N N . ARG A 1 290 ? -9.547 -28.407 10.260 1.00 89.31 290 ARG A N 1
ATOM 2288 C CA . ARG A 1 290 ? -9.833 -29.794 10.665 1.00 89.31 290 ARG A CA 1
ATOM 2289 C C . ARG A 1 290 ? -11.266 -30.224 10.406 1.00 89.31 290 ARG A C 1
ATOM 2291 O O . ARG A 1 290 ? -11.498 -31.418 10.244 1.00 89.31 290 ARG A O 1
ATOM 2298 N N . ILE A 1 291 ? -12.206 -29.282 10.397 1.00 90.44 291 ILE A N 1
ATOM 2299 C CA . ILE A 1 291 ? -13.632 -29.622 10.395 1.00 90.44 291 ILE A CA 1
ATOM 2300 C C . ILE A 1 291 ? -14.400 -29.106 9.178 1.00 90.44 291 ILE A C 1
ATOM 2302 O O . ILE A 1 291 ? -15.530 -29.535 8.960 1.00 90.44 291 ILE A O 1
ATOM 2306 N N . HIS A 1 292 ? -13.812 -28.208 8.384 1.00 90.06 292 HIS A N 1
ATOM 2307 C CA . HIS A 1 292 ? -14.455 -27.632 7.206 1.00 90.06 292 HIS A CA 1
ATOM 2308 C C . HIS A 1 292 ? -13.631 -27.890 5.947 1.00 90.06 292 HIS A C 1
ATOM 2310 O O . HIS A 1 292 ? -12.426 -27.648 5.943 1.00 90.06 292 HIS A O 1
ATOM 2316 N N . PHE A 1 293 ? -14.272 -28.369 4.878 1.00 93.31 293 PHE A N 1
ATOM 2317 C CA . PHE A 1 293 ? -13.613 -28.813 3.642 1.00 93.31 293 PHE A CA 1
ATOM 2318 C C . PHE A 1 293 ? -14.208 -28.107 2.414 1.00 93.31 293 PHE A C 1
ATOM 2320 O O . PHE A 1 293 ? -14.944 -28.740 1.645 1.00 93.31 293 PHE A O 1
ATOM 2327 N N . PRO A 1 294 ? -13.948 -26.797 2.248 1.00 93.62 294 PRO A N 1
ATOM 2328 C CA . PRO A 1 294 ? -14.512 -26.018 1.154 1.00 93.62 294 PRO A CA 1
ATOM 2329 C C . PRO A 1 294 ? -13.881 -26.407 -0.184 1.00 93.62 294 PRO A C 1
ATOM 2331 O O . PRO A 1 294 ? -12.732 -26.850 -0.238 1.00 93.62 294 PRO A O 1
ATOM 2334 N N . THR A 1 295 ? -14.616 -26.182 -1.268 1.00 94.19 295 THR A N 1
ATOM 2335 C CA . THR A 1 295 ? -14.082 -26.284 -2.629 1.00 94.19 295 THR A CA 1
ATOM 2336 C C . THR A 1 295 ? -13.766 -24.887 -3.141 1.00 94.19 295 THR A C 1
ATOM 2338 O O . THR A 1 295 ? -14.571 -23.975 -2.975 1.00 94.19 295 THR A O 1
ATOM 2341 N N . LEU A 1 296 ? -12.584 -24.703 -3.728 1.00 92.50 296 LEU A N 1
ATOM 2342 C CA . LEU A 1 296 ? -12.162 -23.425 -4.291 1.00 92.50 296 LEU A CA 1
ATOM 2343 C C . LEU A 1 296 ? -13.175 -22.953 -5.350 1.00 92.50 296 LEU A C 1
ATOM 2345 O O . LEU A 1 296 ? -13.712 -23.773 -6.095 1.00 92.50 296 LEU A O 1
ATOM 2349 N N . TYR A 1 297 ? -13.438 -21.643 -5.368 1.00 91.69 297 TYR A N 1
ATOM 2350 C CA . TYR A 1 297 ? -14.442 -20.946 -6.194 1.00 91.69 297 TYR A CA 1
ATOM 2351 C C . TYR A 1 297 ? -15.911 -21.134 -5.775 1.00 91.69 297 TYR A C 1
ATOM 2353 O O . TYR A 1 297 ? -16.756 -20.347 -6.193 1.00 91.69 297 TYR A O 1
ATOM 2361 N N . ASP A 1 298 ? -16.213 -22.071 -4.870 1.00 90.00 298 ASP A N 1
ATOM 2362 C CA . ASP A 1 298 ? -17.563 -22.268 -4.336 1.00 90.00 298 ASP A CA 1
ATOM 2363 C C . ASP A 1 298 ? -17.684 -21.691 -2.928 1.00 90.00 298 ASP A C 1
ATOM 2365 O O . ASP A 1 298 ? -17.106 -22.213 -1.973 1.00 90.00 298 ASP A O 1
ATOM 2369 N N . VAL A 1 299 ? -18.503 -20.653 -2.762 1.00 86.00 299 VAL A N 1
ATOM 2370 C CA . VAL A 1 299 ? -18.849 -20.152 -1.428 1.00 86.00 299 VAL A CA 1
ATOM 2371 C C . VAL A 1 299 ? -19.952 -21.037 -0.832 1.00 86.00 299 VAL A C 1
ATOM 2373 O O . VAL A 1 299 ? -21.064 -21.044 -1.361 1.00 86.00 299 VAL A O 1
ATOM 2376 N N . PRO A 1 300 ? -19.702 -21.769 0.274 1.00 86.25 300 PRO A N 1
ATOM 2377 C CA . PRO A 1 300 ? -20.727 -22.591 0.913 1.00 86.25 300 PRO A CA 1
ATOM 2378 C C . PRO A 1 300 ? -21.941 -21.755 1.336 1.00 86.25 300 PRO A C 1
ATOM 2380 O O . PRO A 1 300 ? -21.781 -20.634 1.821 1.00 86.25 300 PRO A O 1
ATOM 2383 N N . ALA A 1 301 ? -23.150 -22.320 1.237 1.00 84.56 301 ALA A N 1
ATOM 2384 C CA . ALA A 1 301 ? -24.401 -21.616 1.549 1.00 84.56 301 ALA A CA 1
ATOM 2385 C C . ALA A 1 301 ? -24.425 -20.990 2.959 1.00 84.56 301 ALA A C 1
ATOM 2387 O O . ALA A 1 301 ? -25.013 -19.933 3.163 1.00 84.56 301 ALA A O 1
ATOM 2388 N N . GLU A 1 302 ? -23.735 -21.593 3.932 1.00 80.50 302 GLU A N 1
ATOM 2389 C CA . GLU A 1 302 ? -23.631 -21.058 5.297 1.00 80.50 302 GLU A CA 1
ATOM 2390 C C . GLU A 1 302 ? -22.824 -19.748 5.418 1.00 80.50 302 GLU A C 1
ATOM 2392 O O . GLU A 1 302 ? -22.998 -19.001 6.394 1.00 80.50 302 GLU A O 1
ATOM 2397 N N . PHE A 1 303 ? -21.944 -19.489 4.444 1.00 80.94 303 PHE A N 1
ATOM 2398 C CA . PHE A 1 303 ? -21.075 -18.314 4.343 1.00 80.94 303 PHE A CA 1
ATOM 2399 C C . PHE A 1 303 ? -21.499 -17.363 3.218 1.00 80.94 303 PHE A C 1
ATOM 2401 O O . PHE A 1 303 ? -20.955 -16.261 3.114 1.00 80.94 303 PHE A O 1
ATOM 2408 N N . ALA A 1 304 ? -22.479 -17.754 2.399 1.00 76.62 304 ALA A N 1
ATOM 2409 C CA . ALA A 1 304 ? -23.050 -16.905 1.365 1.00 76.62 304 ALA A CA 1
ATOM 2410 C C . ALA A 1 304 ? -23.568 -15.594 1.980 1.00 76.62 304 ALA A C 1
ATOM 2412 O O . ALA A 1 304 ? -24.245 -15.592 3.009 1.00 76.62 304 ALA A O 1
ATOM 2413 N N . GLY A 1 305 ? -23.177 -14.463 1.388 1.00 72.00 305 GLY A N 1
ATOM 2414 C CA . GLY A 1 305 ? -23.491 -13.126 1.901 1.00 72.00 305 GLY A CA 1
ATOM 2415 C C . GLY A 1 305 ? -22.720 -12.707 3.161 1.00 72.00 305 GLY A C 1
ATOM 2416 O O . GLY A 1 305 ? -22.800 -11.549 3.541 1.00 72.00 305 GLY A O 1
ATOM 2417 N N . LYS A 1 306 ? -21.938 -13.587 3.801 1.00 71.69 306 LYS A N 1
ATOM 2418 C CA . LYS A 1 306 ? -21.137 -13.248 4.998 1.00 71.69 306 LYS A CA 1
ATOM 2419 C C . LYS A 1 306 ? -19.679 -12.933 4.690 1.00 71.69 306 LYS A C 1
ATOM 2421 O O . LYS A 1 306 ? -18.992 -12.363 5.536 1.00 71.69 306 LYS A O 1
ATOM 2426 N N . ILE A 1 307 ? -19.208 -13.296 3.499 1.00 75.81 307 ILE A N 1
ATOM 2427 C CA . ILE A 1 307 ? -17.868 -12.971 3.014 1.00 75.81 307 ILE A CA 1
ATOM 2428 C C . ILE A 1 307 ? -17.955 -11.977 1.860 1.00 75.81 307 ILE A C 1
ATOM 2430 O O . ILE A 1 307 ? -18.846 -12.060 1.015 1.00 75.81 307 ILE A O 1
ATOM 2434 N N . LYS A 1 308 ? -17.006 -11.038 1.809 1.00 74.19 308 LYS A N 1
ATOM 2435 C CA . LYS A 1 308 ? -16.837 -10.184 0.633 1.00 74.19 308 LYS A CA 1
ATOM 2436 C C . LYS A 1 308 ? -16.288 -11.050 -0.509 1.00 74.19 308 LYS A C 1
ATOM 2438 O O . LYS A 1 308 ? -15.323 -11.777 -0.261 1.00 74.19 308 LYS A O 1
ATOM 2443 N N . PRO A 1 309 ? -16.834 -10.951 -1.733 1.00 82.19 309 PRO A N 1
ATOM 2444 C CA . PRO A 1 309 ? -16.237 -11.590 -2.897 1.00 82.19 309 PRO A CA 1
ATOM 2445 C C . PRO A 1 309 ? -14.746 -11.224 -3.005 1.00 82.19 309 PRO A C 1
ATOM 2447 O O . PRO A 1 309 ? -14.412 -10.033 -2.925 1.00 82.19 309 PRO A O 1
ATOM 2450 N N . PRO A 1 310 ? -13.837 -12.210 -3.118 1.00 87.19 310 PRO A N 1
ATOM 2451 C CA . PRO A 1 310 ? -12.417 -11.930 -3.261 1.00 87.19 310 PRO A CA 1
ATOM 2452 C C . PRO A 1 310 ? -12.153 -11.138 -4.544 1.00 87.19 310 PRO A C 1
ATOM 2454 O O . PRO A 1 310 ? -12.612 -11.519 -5.615 1.00 87.19 310 PRO A O 1
ATOM 2457 N N . HIS A 1 311 ? -11.404 -10.041 -4.417 1.00 90.88 311 HIS A N 1
ATOM 2458 C CA . HIS A 1 311 ? -10.959 -9.215 -5.542 1.00 90.88 311 HIS A CA 1
ATOM 2459 C C . HIS A 1 311 ? -9.449 -9.035 -5.473 1.00 90.88 311 HIS A C 1
ATOM 2461 O O . HIS A 1 311 ? -8.965 -8.630 -4.415 1.00 90.88 311 HIS A O 1
ATOM 2467 N N . VAL A 1 312 ? -8.710 -9.303 -6.547 1.00 91.00 312 VAL A N 1
ATOM 2468 C CA . VAL A 1 312 ? -7.239 -9.196 -6.604 1.00 91.00 312 VAL A CA 1
ATOM 2469 C C . VAL A 1 312 ? -6.820 -7.940 -7.366 1.00 91.00 312 VAL A C 1
ATOM 2471 O O . VAL A 1 312 ? -7.434 -7.581 -8.364 1.00 91.00 312 VAL A O 1
ATOM 2474 N N . VAL A 1 313 ? -5.775 -7.253 -6.904 1.00 88.12 313 VAL A N 1
ATOM 2475 C CA . VAL A 1 313 ? -5.147 -6.152 -7.651 1.00 88.12 313 VAL A CA 1
ATOM 2476 C C . VAL A 1 313 ? -3.680 -6.503 -7.836 1.00 88.12 313 VAL A C 1
ATOM 2478 O O . VAL A 1 313 ? -2.970 -6.605 -6.838 1.00 88.12 313 VAL A O 1
ATOM 2481 N N . LEU A 1 314 ? -3.255 -6.690 -9.085 1.00 84.81 314 LEU A N 1
ATOM 2482 C CA . LEU A 1 314 ? -1.880 -7.028 -9.449 1.00 84.81 314 LEU A CA 1
ATOM 2483 C C . LEU A 1 314 ? -1.263 -5.877 -10.247 1.00 84.81 314 LEU A C 1
ATOM 2485 O O . LEU A 1 314 ? -1.843 -5.443 -11.242 1.00 84.81 314 LEU A O 1
ATOM 2489 N N . ASP A 1 315 ? -0.113 -5.382 -9.790 1.00 80.31 315 ASP A N 1
ATOM 2490 C CA . ASP A 1 315 ? 0.634 -4.282 -10.407 1.00 80.31 315 ASP A CA 1
ATOM 2491 C C . ASP A 1 315 ? 1.997 -4.787 -10.884 1.00 80.31 315 ASP A C 1
ATOM 2493 O O . ASP A 1 315 ? 2.841 -5.152 -10.064 1.00 80.31 315 ASP A O 1
ATOM 2497 N N . LEU A 1 316 ? 2.171 -4.841 -12.206 1.00 75.12 316 LEU A N 1
ATOM 2498 C CA . LEU A 1 316 ? 3.359 -5.378 -12.874 1.00 75.12 316 LEU A CA 1
ATOM 2499 C C . LEU A 1 316 ? 4.310 -4.288 -13.379 1.00 75.12 316 LEU A C 1
ATOM 2501 O O . LEU A 1 316 ? 5.271 -4.592 -14.080 1.00 75.12 316 LEU A O 1
ATOM 2505 N N . TYR A 1 317 ? 4.093 -3.022 -13.018 1.00 65.81 317 TYR A N 1
ATOM 2506 C CA . TYR A 1 317 ? 5.050 -1.977 -13.361 1.00 65.81 317 TYR A CA 1
ATOM 2507 C C . TYR A 1 317 ? 6.342 -2.116 -12.524 1.00 65.81 317 TYR A C 1
ATOM 2509 O O . TYR A 1 317 ? 6.277 -2.222 -11.292 1.00 65.81 317 TYR A O 1
ATOM 2517 N N . PRO A 1 318 ? 7.534 -2.086 -13.152 1.00 53.62 318 PRO A N 1
ATOM 2518 C CA . PRO A 1 318 ? 8.806 -2.252 -12.453 1.00 53.62 318 PRO A CA 1
ATOM 2519 C C . PRO A 1 318 ? 9.097 -1.068 -11.521 1.00 53.62 318 PRO A C 1
ATOM 2521 O O . PRO A 1 318 ? 8.823 0.089 -11.850 1.00 53.62 318 PRO A O 1
ATOM 2524 N N . ARG A 1 319 ? 9.692 -1.366 -10.356 1.00 49.72 319 ARG A N 1
ATOM 2525 C CA . ARG A 1 319 ? 10.028 -0.383 -9.312 1.00 49.72 319 ARG A CA 1
ATOM 2526 C C . ARG A 1 319 ? 11.542 -0.174 -9.205 1.00 49.72 319 ARG A C 1
ATOM 2528 O O . ARG A 1 319 ? 12.292 -1.138 -9.102 1.00 49.72 319 ARG A O 1
ATOM 2535 N N . VAL A 1 320 ? 11.982 1.080 -9.175 1.00 49.41 320 VAL A N 1
ATOM 2536 C CA . VAL A 1 320 ? 13.374 1.543 -9.144 1.00 49.41 320 VAL A CA 1
ATOM 2537 C C . VAL A 1 320 ? 13.503 2.649 -8.102 1.00 49.41 320 VAL A C 1
ATOM 2539 O O . VAL A 1 320 ? 12.798 3.647 -8.161 1.00 49.41 320 VAL A O 1
ATOM 2542 N N . GLU A 1 321 ? 14.421 2.527 -7.147 1.00 41.81 321 GLU A N 1
ATOM 2543 C CA . GLU A 1 321 ? 14.703 3.635 -6.228 1.00 41.81 321 GLU A CA 1
ATOM 2544 C C . GLU A 1 321 ? 15.326 4.814 -6.993 1.00 41.81 321 GLU A C 1
ATOM 2546 O O . GLU A 1 321 ? 16.408 4.697 -7.568 1.00 41.81 321 GLU A O 1
ATOM 2551 N N . ALA A 1 322 ? 14.637 5.956 -7.008 1.00 43.62 322 ALA A N 1
ATOM 2552 C CA . ALA A 1 322 ? 15.093 7.175 -7.665 1.00 43.62 322 ALA A CA 1
ATOM 2553 C C . ALA A 1 322 ? 15.285 8.297 -6.641 1.00 43.62 322 ALA A C 1
ATOM 2555 O O . ALA A 1 322 ? 14.441 8.515 -5.773 1.00 43.62 322 ALA A O 1
ATOM 2556 N N . ILE A 1 323 ? 16.399 9.018 -6.764 1.00 43.19 323 ILE A N 1
ATOM 2557 C CA . ILE A 1 323 ? 16.729 10.198 -5.959 1.00 43.19 323 ILE A CA 1
ATOM 2558 C C . ILE A 1 323 ? 17.048 11.334 -6.930 1.00 43.19 323 ILE A C 1
ATOM 2560 O O . ILE A 1 323 ? 17.818 11.151 -7.876 1.00 43.19 323 ILE A O 1
ATOM 2564 N N . THR A 1 324 ? 16.449 12.503 -6.717 1.00 44.50 324 THR A N 1
ATOM 2565 C CA . THR A 1 324 ? 16.635 13.687 -7.565 1.00 44.50 324 THR A CA 1
ATOM 2566 C C . THR A 1 324 ? 17.041 14.881 -6.717 1.00 44.50 324 THR A C 1
ATOM 2568 O O . THR A 1 324 ? 16.283 15.307 -5.861 1.00 44.50 324 THR A O 1
ATOM 2571 N N . THR A 1 325 ? 18.183 15.496 -7.024 1.00 39.72 325 THR A N 1
ATOM 2572 C CA . THR A 1 325 ? 18.748 16.645 -6.284 1.00 39.72 325 THR A CA 1
ATOM 2573 C C . THR A 1 325 ? 18.021 17.979 -6.506 1.00 39.72 325 THR A C 1
ATOM 2575 O O . THR A 1 325 ? 18.454 19.012 -6.004 1.00 39.72 325 THR A O 1
ATOM 2578 N N . SER A 1 326 ? 16.941 17.999 -7.291 1.00 40.31 326 SER A N 1
ATOM 2579 C CA . SER A 1 326 ? 16.141 19.201 -7.547 1.00 40.31 326 SER A CA 1
ATOM 2580 C C . SER A 1 326 ? 14.721 18.990 -7.038 1.00 40.31 326 SER A C 1
ATOM 2582 O O . SER A 1 326 ? 13.991 18.143 -7.549 1.00 40.31 326 SER A O 1
ATOM 2584 N N . ALA A 1 327 ? 14.343 19.788 -6.038 1.00 34.72 327 ALA A N 1
ATOM 2585 C CA . ALA A 1 327 ? 13.016 19.831 -5.439 1.00 34.72 327 ALA A CA 1
ATOM 2586 C C . ALA A 1 327 ? 11.995 20.458 -6.402 1.00 34.72 327 ALA A C 1
ATOM 2588 O O . ALA A 1 327 ? 11.504 21.557 -6.184 1.00 34.72 327 ALA A O 1
ATOM 2589 N N . ASN A 1 328 ? 11.681 19.763 -7.491 1.00 36.62 328 ASN A N 1
ATOM 2590 C CA . ASN A 1 328 ? 10.432 19.976 -8.209 1.00 36.62 328 ASN A CA 1
ATOM 2591 C C . ASN A 1 328 ? 9.568 18.742 -7.980 1.00 36.62 328 ASN A C 1
ATOM 2593 O O . ASN A 1 328 ? 9.438 17.879 -8.849 1.00 36.62 328 ASN A O 1
ATOM 2597 N N . ALA A 1 329 ? 8.991 18.682 -6.779 1.00 32.94 329 ALA A N 1
ATOM 2598 C CA . ALA A 1 329 ? 7.829 17.861 -6.497 1.00 32.94 329 ALA A CA 1
ATOM 2599 C C . ALA A 1 329 ? 6.715 18.310 -7.449 1.00 32.94 329 ALA A C 1
ATOM 2601 O O . ALA A 1 329 ? 6.024 19.302 -7.219 1.00 32.94 329 ALA A O 1
ATOM 2602 N N . THR A 1 330 ? 6.596 17.627 -8.582 1.00 30.77 330 THR A N 1
ATOM 2603 C CA . THR A 1 330 ? 5.404 17.754 -9.409 1.00 30.77 330 THR A CA 1
ATOM 2604 C C . THR A 1 330 ? 4.290 17.015 -8.686 1.00 30.77 330 THR A C 1
ATOM 2606 O O . THR A 1 330 ? 4.486 15.915 -8.170 1.00 30.77 330 THR A O 1
ATOM 2609 N N . ALA A 1 331 ? 3.154 17.701 -8.574 1.00 32.19 331 ALA A N 1
ATOM 2610 C CA . ALA A 1 331 ? 1.934 17.237 -7.938 1.00 32.19 331 ALA A CA 1
ATOM 2611 C C . ALA A 1 331 ? 1.592 15.798 -8.345 1.00 32.19 331 ALA A C 1
ATOM 2613 O O . ALA A 1 331 ? 1.844 15.417 -9.487 1.00 32.19 331 ALA A O 1
ATOM 2614 N N . SER A 1 332 ? 0.987 15.053 -7.410 1.00 33.84 332 SER A N 1
ATOM 2615 C CA . SER A 1 332 ? 0.351 13.750 -7.631 1.00 33.84 332 SER A CA 1
ATOM 2616 C C . SER A 1 332 ? -0.402 13.760 -8.963 1.00 33.84 332 SER A C 1
ATOM 2618 O O . SER A 1 332 ? -1.495 14.321 -9.077 1.00 33.84 332 SER A O 1
ATOM 2620 N N . ALA A 1 333 ? 0.242 13.232 -10.003 1.00 36.41 333 ALA A N 1
ATOM 2621 C CA . ALA A 1 333 ? -0.377 13.086 -11.302 1.00 36.41 333 ALA A CA 1
ATOM 2622 C C . ALA A 1 333 ? -1.470 12.016 -11.167 1.00 36.41 333 ALA A C 1
ATOM 2624 O O . ALA A 1 333 ? -1.293 11.061 -10.404 1.00 36.41 333 ALA A O 1
ATOM 2625 N N . PRO A 1 334 ? -2.598 12.145 -11.885 1.00 38.91 334 PRO A N 1
ATOM 2626 C CA . PRO A 1 334 ? -3.604 11.093 -11.915 1.00 38.91 334 PRO A CA 1
ATOM 2627 C C . PRO A 1 334 ? -2.948 9.766 -12.302 1.00 38.91 334 PRO A C 1
ATOM 2629 O O . PRO A 1 334 ? -2.018 9.751 -13.108 1.00 38.91 334 PRO A O 1
ATOM 2632 N N . ASP A 1 335 ? -3.432 8.671 -11.718 1.00 53.22 335 ASP A N 1
ATOM 2633 C CA . ASP A 1 335 ? -2.955 7.315 -11.981 1.00 53.22 335 ASP A CA 1
ATOM 2634 C C . ASP A 1 335 ? -3.004 7.007 -13.491 1.00 53.22 335 ASP A C 1
ATOM 2636 O O . ASP A 1 335 ? -4.046 6.631 -14.026 1.00 53.22 335 ASP A O 1
ATOM 2640 N N . LYS A 1 336 ? -1.877 7.220 -14.186 1.00 63.16 336 LYS A N 1
ATOM 2641 C CA . LYS A 1 336 ? -1.724 7.008 -15.634 1.00 63.16 336 LYS A CA 1
ATOM 2642 C C . LYS A 1 336 ? -1.532 5.523 -15.986 1.00 63.16 336 LYS A C 1
ATOM 2644 O O . LYS A 1 336 ? -1.299 5.212 -17.154 1.00 63.16 336 LYS A O 1
ATOM 2649 N N . ARG A 1 337 ? -1.564 4.604 -15.010 1.00 72.88 337 ARG A N 1
ATOM 2650 C CA . ARG A 1 337 ? -1.330 3.175 -15.261 1.00 72.88 337 ARG A CA 1
ATOM 2651 C C . ARG A 1 337 ? -2.455 2.596 -16.107 1.00 72.88 337 ARG A C 1
ATOM 2653 O O . ARG A 1 337 ? -3.638 2.844 -15.866 1.00 72.88 337 ARG A O 1
ATOM 2660 N N . ASN A 1 338 ? -2.075 1.780 -17.081 1.00 78.81 338 ASN A N 1
ATOM 2661 C CA . ASN A 1 338 ? -3.037 1.088 -17.917 1.00 78.81 338 ASN A CA 1
ATOM 2662 C C . ASN A 1 338 ? -3.719 -0.033 -17.121 1.00 78.81 338 ASN A C 1
ATOM 2664 O O . ASN A 1 338 ? -3.058 -0.822 -16.443 1.00 78.81 338 ASN A O 1
ATOM 2668 N N . ARG A 1 339 ? -5.050 -0.092 -17.209 1.00 89.50 339 ARG A N 1
ATOM 2669 C CA . ARG A 1 339 ? -5.879 -1.144 -16.611 1.00 89.50 339 ARG A CA 1
ATOM 2670 C C . ARG A 1 339 ? -6.281 -2.106 -17.711 1.00 89.50 339 ARG A C 1
ATOM 2672 O O . ARG A 1 339 ? -7.118 -1.763 -18.540 1.00 89.50 339 ARG A O 1
ATOM 2679 N N . GLY A 1 340 ? -5.704 -3.298 -17.699 1.00 89.25 340 GLY A N 1
ATOM 2680 C CA . GLY A 1 340 ? -5.954 -4.298 -18.727 1.00 89.25 340 GLY A CA 1
ATOM 2681 C C . GLY A 1 340 ? -6.624 -5.564 -18.210 1.00 89.25 340 GLY A C 1
ATOM 2682 O O . GLY A 1 340 ? -6.833 -5.753 -17.008 1.00 89.25 340 GLY A O 1
ATOM 2683 N N . LYS A 1 341 ? -6.964 -6.444 -19.150 1.00 94.44 341 LYS A N 1
ATOM 2684 C CA . LYS A 1 341 ? -7.478 -7.795 -18.910 1.00 94.44 341 LYS A CA 1
ATOM 2685 C C . LYS A 1 341 ? -6.652 -8.787 -19.715 1.00 94.44 341 LYS A C 1
ATOM 2687 O O . LYS A 1 341 ? -6.068 -8.426 -20.734 1.00 94.44 341 LYS A O 1
ATOM 2692 N N . LEU A 1 342 ? -6.604 -10.026 -19.238 1.00 94.19 342 LEU A N 1
ATOM 2693 C CA . LEU A 1 342 ? -5.914 -11.091 -19.956 1.00 94.19 342 LEU A CA 1
ATOM 2694 C C . LEU A 1 342 ? -6.758 -11.484 -21.168 1.00 94.19 342 LEU A C 1
ATOM 2696 O O . LEU A 1 342 ? -7.990 -11.475 -21.111 1.00 94.19 342 LEU A O 1
ATOM 2700 N N . SER A 1 343 ? -6.099 -11.818 -22.270 1.00 92.19 343 SER A N 1
ATOM 2701 C CA . SER A 1 343 ? -6.783 -12.192 -23.502 1.00 92.19 343 SER A CA 1
ATOM 2702 C C . SER A 1 343 ? -7.507 -13.521 -23.311 1.00 92.19 343 SER A C 1
ATOM 2704 O O . SER A 1 343 ? -6.891 -14.537 -22.992 1.00 92.19 343 SER A O 1
ATOM 2706 N N . LYS A 1 344 ? -8.819 -13.551 -23.569 1.00 91.81 344 LYS A N 1
ATOM 2707 C CA . LYS A 1 344 ? -9.607 -14.796 -23.530 1.00 91.81 344 LYS A CA 1
ATOM 2708 C C . LYS A 1 344 ? -9.102 -15.834 -24.534 1.00 91.81 344 LYS A C 1
ATOM 2710 O O . LYS A 1 344 ? -9.147 -17.025 -24.242 1.00 91.81 344 LYS A O 1
ATOM 2715 N N . ALA A 1 345 ? -8.564 -15.385 -25.669 1.00 90.56 345 ALA A N 1
ATOM 2716 C CA . ALA A 1 345 ? -7.925 -16.265 -26.642 1.00 90.56 345 ALA A CA 1
ATOM 2717 C C . ALA A 1 345 ? -6.619 -16.867 -26.097 1.00 90.56 345 ALA A C 1
ATOM 2719 O O . ALA A 1 345 ? -6.375 -18.050 -26.301 1.00 90.56 345 ALA A O 1
ATOM 2720 N N . ALA A 1 346 ? -5.815 -16.092 -25.358 1.00 92.75 346 ALA A N 1
ATOM 2721 C CA . ALA A 1 346 ? -4.620 -16.624 -24.700 1.00 92.75 346 ALA A CA 1
ATOM 2722 C C . ALA A 1 346 ? -4.985 -17.620 -23.591 1.00 92.75 346 ALA A C 1
ATOM 2724 O O . ALA A 1 346 ? -4.413 -18.703 -23.548 1.00 92.75 346 ALA A O 1
ATOM 2725 N N . ILE A 1 347 ? -5.982 -17.297 -22.756 1.00 94.44 347 ILE A N 1
ATOM 2726 C CA . ILE A 1 347 ? -6.460 -18.174 -21.672 1.00 94.44 347 ILE A CA 1
ATOM 2727 C C . ILE A 1 347 ? -6.908 -19.538 -22.214 1.00 94.44 347 ILE A C 1
ATOM 2729 O O . ILE A 1 347 ? -6.628 -20.568 -21.605 1.00 94.44 347 ILE A O 1
ATOM 2733 N N . ALA A 1 348 ? -7.569 -19.572 -23.375 1.00 92.12 348 ALA A N 1
ATOM 2734 C CA . ALA A 1 348 ? -7.981 -20.823 -24.012 1.00 92.12 348 ALA A CA 1
ATOM 2735 C C . ALA A 1 348 ? -6.797 -21.735 -24.403 1.00 92.12 348 ALA A C 1
ATOM 2737 O O . ALA A 1 348 ? -6.986 -22.942 -24.535 1.00 92.12 348 ALA A O 1
ATOM 2738 N N . CYS A 1 349 ? -5.594 -21.173 -24.553 1.00 93.56 349 CYS A N 1
ATOM 2739 C CA . CYS A 1 349 ? -4.365 -21.874 -24.928 1.00 93.56 349 CYS A CA 1
ATOM 2740 C C . CYS A 1 349 ? -3.451 -22.206 -23.737 1.00 93.56 349 CYS A C 1
ATOM 2742 O O . CYS A 1 349 ? -2.335 -22.674 -23.956 1.00 93.56 349 CYS A O 1
ATOM 2744 N N . PHE A 1 350 ? -3.873 -21.942 -22.497 1.00 96.00 350 PHE A N 1
ATOM 2745 C CA . PHE A 1 350 ? -3.060 -22.246 -21.319 1.00 96.00 350 PHE A CA 1
ATOM 2746 C C . PHE A 1 350 ? -2.872 -23.751 -21.116 1.00 96.00 350 PHE A C 1
ATOM 2748 O O . PHE A 1 350 ? -3.766 -24.562 -21.376 1.00 96.00 350 PHE A O 1
ATOM 2755 N N . ASP A 1 351 ? -1.715 -24.108 -20.566 1.00 96.06 351 ASP A N 1
ATOM 2756 C CA . ASP A 1 351 ? -1.463 -25.430 -20.012 1.00 96.06 351 ASP A CA 1
ATOM 2757 C C . ASP A 1 351 ? -2.189 -25.554 -18.665 1.00 96.06 351 ASP A C 1
ATOM 2759 O O . ASP A 1 351 ? -1.682 -25.205 -17.595 1.00 96.06 351 ASP A O 1
ATOM 2763 N N . TRP A 1 352 ? -3.424 -26.046 -18.723 1.00 95.88 352 TRP A N 1
ATOM 2764 C CA . TRP A 1 352 ? -4.259 -26.219 -17.539 1.00 95.88 352 TRP A CA 1
ATOM 2765 C C . TRP A 1 352 ? -3.727 -27.263 -16.554 1.00 95.88 352 TRP A C 1
ATOM 2767 O O . TRP A 1 352 ? -4.089 -27.194 -15.379 1.00 95.88 352 TRP A O 1
ATOM 2777 N N . ASP A 1 353 ? -2.879 -28.201 -16.985 1.00 96.25 353 ASP A N 1
ATOM 2778 C CA . ASP A 1 353 ? -2.257 -29.172 -16.079 1.00 96.25 353 ASP A CA 1
ATOM 2779 C C . ASP A 1 353 ? -1.157 -28.498 -15.258 1.00 96.25 353 ASP A C 1
ATOM 2781 O O . ASP A 1 353 ? -1.121 -28.653 -14.032 1.00 96.25 353 ASP A O 1
ATOM 2785 N N . ALA A 1 354 ? -0.331 -27.668 -15.901 1.00 94.75 354 ALA A N 1
ATOM 2786 C CA . ALA A 1 354 ? 0.651 -26.832 -15.216 1.00 94.75 354 ALA A CA 1
ATOM 2787 C C . ALA A 1 354 ? -0.028 -25.831 -14.269 1.00 94.75 354 ALA A C 1
ATOM 2789 O O . ALA A 1 354 ? 0.352 -25.726 -13.100 1.00 94.75 354 ALA A O 1
ATOM 2790 N N . VAL A 1 355 ? -1.086 -25.150 -14.729 1.00 96.19 355 VAL A N 1
ATOM 2791 C CA . VAL A 1 355 ? -1.815 -24.174 -13.905 1.00 96.19 355 VAL A CA 1
ATOM 2792 C C . VAL A 1 355 ? -2.455 -24.834 -12.683 1.00 96.19 355 VAL A C 1
ATOM 2794 O O . VAL A 1 355 ? -2.318 -24.344 -11.559 1.00 96.19 355 VAL A O 1
ATOM 2797 N N . PHE A 1 356 ? -3.126 -25.970 -12.878 1.00 96.94 356 PHE A N 1
ATOM 2798 C CA . PHE A 1 356 ? -3.719 -26.736 -11.785 1.00 96.94 356 PHE A CA 1
ATOM 2799 C C . PHE A 1 356 ? -2.662 -27.206 -10.778 1.00 96.94 356 PHE A C 1
ATOM 2801 O O . PHE A 1 356 ? -2.870 -27.086 -9.567 1.00 96.94 356 PHE A O 1
ATOM 2808 N N . THR A 1 357 ? -1.522 -27.697 -11.269 1.00 96.44 357 THR A N 1
ATOM 2809 C CA . THR A 1 357 ? -0.411 -28.157 -10.428 1.00 96.44 357 THR A CA 1
ATOM 2810 C C . THR A 1 357 ? 0.143 -27.015 -9.581 1.00 96.44 357 THR A C 1
ATOM 2812 O O . THR A 1 357 ? 0.244 -27.165 -8.367 1.00 96.44 357 THR A O 1
ATOM 2815 N N . ALA A 1 358 ? 0.377 -25.839 -10.166 1.00 93.19 358 ALA A N 1
ATOM 2816 C CA . ALA A 1 358 ? 0.882 -24.675 -9.439 1.00 93.19 358 ALA A CA 1
ATOM 2817 C C . ALA A 1 358 ? -0.078 -24.195 -8.331 1.00 93.19 358 ALA A C 1
ATOM 2819 O O . ALA A 1 358 ? 0.351 -23.886 -7.217 1.00 93.19 358 ALA A O 1
ATOM 2820 N N . VAL A 1 359 ? -1.395 -24.179 -8.579 1.00 94.94 359 VAL A N 1
ATOM 2821 C CA . VAL A 1 359 ? -2.387 -23.835 -7.539 1.00 94.94 359 VAL A CA 1
ATOM 2822 C C . VAL A 1 359 ? -2.410 -24.886 -6.419 1.00 94.94 359 VAL A C 1
ATOM 2824 O O . VAL A 1 359 ? -2.527 -24.543 -5.238 1.00 94.94 359 VAL A O 1
ATOM 2827 N N . GLN A 1 360 ? -2.255 -26.168 -6.759 1.00 94.75 360 GLN A N 1
ATOM 2828 C CA . GLN A 1 360 ? -2.155 -27.255 -5.782 1.00 94.75 360 GLN A CA 1
ATOM 2829 C C . GLN A 1 360 ? -0.871 -27.167 -4.947 1.00 94.75 360 GLN A C 1
ATOM 2831 O O . GLN A 1 360 ? -0.928 -27.314 -3.725 1.00 94.75 360 GLN A O 1
ATOM 2836 N N . GLU A 1 361 ? 0.267 -26.867 -5.568 1.00 92.81 361 GLU A N 1
ATOM 2837 C CA . GLU A 1 361 ? 1.537 -26.624 -4.883 1.00 92.81 361 GLU A CA 1
ATOM 2838 C C . GLU A 1 361 ? 1.443 -25.417 -3.948 1.00 92.81 361 GLU A C 1
ATOM 2840 O O . GLU A 1 361 ? 1.827 -25.512 -2.783 1.00 92.81 361 GLU A O 1
ATOM 2845 N N . TYR A 1 362 ? 0.836 -24.314 -4.394 1.00 91.56 362 TYR A N 1
ATOM 2846 C CA . TYR A 1 362 ? 0.607 -23.139 -3.552 1.00 91.56 362 TYR A CA 1
ATOM 2847 C C . TYR A 1 362 ? -0.229 -23.473 -2.309 1.00 91.56 362 TYR A C 1
ATOM 2849 O O . TYR A 1 362 ? 0.128 -23.116 -1.182 1.00 91.56 362 TYR A O 1
ATOM 2857 N N . LYS A 1 363 ? -1.317 -24.231 -2.486 1.00 93.44 363 LYS A N 1
ATOM 2858 C CA . LYS A 1 363 ? -2.137 -24.749 -1.382 1.00 93.44 363 LYS A CA 1
ATOM 2859 C C . LYS A 1 363 ? -1.311 -25.606 -0.412 1.00 93.44 363 LYS A C 1
ATOM 2861 O O . LYS A 1 363 ? -1.500 -25.491 0.803 1.00 93.44 363 LYS A O 1
ATOM 2866 N N . LEU A 1 364 ? -0.414 -26.461 -0.912 1.00 91.50 364 LEU A N 1
ATOM 2867 C CA . LEU A 1 364 ? 0.472 -27.286 -0.082 1.00 91.50 364 LEU A CA 1
ATOM 2868 C C . LEU A 1 364 ? 1.486 -26.434 0.691 1.00 91.50 364 LEU A C 1
ATOM 2870 O O . LEU A 1 364 ? 1.622 -26.625 1.900 1.00 91.50 364 LEU A O 1
ATOM 2874 N N . LEU A 1 365 ? 2.113 -25.446 0.045 1.00 90.44 365 LEU A N 1
ATOM 2875 C CA . LEU A 1 365 ? 3.031 -24.488 0.677 1.00 90.44 365 LEU A CA 1
ATOM 2876 C C . LEU A 1 365 ? 2.353 -23.729 1.824 1.00 90.44 365 LEU A C 1
ATOM 2878 O O . LEU A 1 365 ? 2.921 -23.564 2.903 1.00 90.44 365 LEU A O 1
ATOM 2882 N N . LYS A 1 366 ? 1.093 -23.327 1.631 1.00 87.56 366 LYS A N 1
ATOM 2883 C CA . LYS A 1 366 ? 0.266 -22.685 2.666 1.00 87.56 366 LYS A CA 1
ATOM 2884 C C . LYS A 1 366 ? -0.326 -23.667 3.678 1.00 87.56 366 LYS A C 1
ATOM 2886 O O . LYS A 1 366 ? -1.004 -23.260 4.623 1.00 87.56 366 LYS A O 1
ATOM 2891 N N . SER A 1 367 ? -0.068 -24.963 3.508 1.00 90.25 367 SER A N 1
ATOM 2892 C CA . SER A 1 367 ? -0.602 -26.042 4.332 1.00 90.25 367 SER A CA 1
ATOM 2893 C C . SER A 1 367 ? -2.135 -26.066 4.384 1.00 90.25 367 SER A C 1
ATOM 2895 O O . SER A 1 367 ? -2.696 -26.424 5.414 1.00 90.25 367 SER A O 1
ATOM 2897 N N . TRP A 1 368 ? -2.863 -25.713 3.327 1.00 92.81 368 TRP A N 1
ATOM 2898 C CA . TRP A 1 368 ? -4.337 -25.729 3.310 1.00 92.81 368 TRP A CA 1
ATOM 2899 C C . TRP A 1 368 ? -4.896 -27.094 2.901 1.00 92.81 368 TRP A C 1
ATOM 2901 O O . TRP A 1 368 ? -5.568 -27.241 1.885 1.00 92.81 368 TRP A O 1
ATOM 2911 N N . SER A 1 369 ? -4.619 -28.126 3.700 1.00 90.88 369 SER A N 1
ATOM 2912 C CA . SER A 1 369 ? -4.985 -29.520 3.391 1.00 90.88 369 SER A CA 1
ATOM 2913 C C . SER A 1 369 ? -6.488 -29.771 3.203 1.00 90.88 369 SER A C 1
ATOM 2915 O O . SER A 1 369 ? -6.865 -30.766 2.595 1.00 90.88 369 SER A O 1
ATOM 2917 N N . ASN A 1 370 ? -7.344 -28.895 3.723 1.00 94.25 370 ASN A N 1
ATOM 2918 C CA . ASN A 1 370 ? -8.800 -29.011 3.667 1.00 94.25 370 ASN A CA 1
ATOM 2919 C C . ASN A 1 370 ? -9.444 -28.369 2.429 1.00 94.25 370 ASN A C 1
ATOM 2921 O O . ASN A 1 370 ? -10.596 -28.675 2.130 1.00 94.25 370 ASN A O 1
ATOM 2925 N N . LEU A 1 371 ? -8.729 -27.490 1.722 1.00 95.69 371 LEU A N 1
ATOM 2926 C CA . LEU A 1 371 ? -9.240 -26.818 0.530 1.00 95.69 371 LEU A CA 1
ATOM 2927 C C . LEU A 1 371 ? -9.244 -27.790 -0.656 1.00 95.69 371 LEU A C 1
ATOM 2929 O O . LEU A 1 371 ? -8.194 -28.286 -1.057 1.00 95.69 371 LEU A O 1
ATOM 2933 N N . LYS A 1 372 ? -10.400 -28.074 -1.245 1.00 95.81 372 LYS A N 1
ATOM 2934 C CA . LYS A 1 372 ? -10.499 -28.900 -2.455 1.00 95.81 372 LYS A CA 1
ATOM 2935 C C . LYS A 1 372 ? -10.279 -28.025 -3.686 1.00 95.81 372 LYS A C 1
ATOM 2937 O O . LYS A 1 372 ? -10.871 -26.955 -3.785 1.00 95.81 372 LYS A O 1
ATOM 2942 N N . VAL A 1 373 ? -9.443 -28.483 -4.610 1.00 95.00 373 VAL A N 1
ATOM 2943 C CA . VAL A 1 373 ? -9.206 -27.828 -5.901 1.00 95.00 373 VAL A CA 1
ATOM 2944 C C . VAL A 1 373 ? -9.641 -28.805 -6.977 1.00 95.00 373 VAL A C 1
ATOM 2946 O O . VAL A 1 373 ? -9.302 -29.986 -6.908 1.00 95.00 373 VAL A O 1
ATOM 2949 N N . ASP A 1 374 ? -10.406 -28.309 -7.936 1.00 94.69 374 ASP A N 1
ATOM 2950 C CA . ASP A 1 374 ? -10.912 -29.074 -9.065 1.00 94.69 374 ASP A CA 1
ATOM 2951 C C . ASP A 1 374 ? -10.452 -28.405 -10.363 1.00 94.69 374 ASP A C 1
ATOM 2953 O O . ASP A 1 374 ? -10.537 -27.182 -10.503 1.00 94.69 374 ASP A O 1
ATOM 2957 N N . ARG A 1 375 ? -9.919 -29.207 -11.288 1.00 94.62 375 ARG A N 1
ATOM 2958 C CA . ARG A 1 375 ? -9.295 -28.714 -12.521 1.00 94.62 375 ARG A CA 1
ATOM 2959 C C . ARG A 1 375 ? -10.316 -28.107 -13.476 1.00 94.62 375 ARG A C 1
ATOM 2961 O O . ARG A 1 375 ? -10.053 -27.063 -14.066 1.00 94.62 375 ARG A O 1
ATOM 2968 N N . GLU A 1 376 ? -11.467 -28.753 -13.638 1.00 94.25 376 GLU A N 1
ATOM 2969 C CA . GLU A 1 376 ? -12.503 -28.284 -14.558 1.00 94.25 376 GLU A CA 1
ATOM 2970 C C . GLU A 1 376 ? -13.081 -26.955 -14.070 1.00 94.25 376 GLU A C 1
ATOM 2972 O O . GLU A 1 376 ? -13.186 -26.002 -14.839 1.00 94.25 376 GLU A O 1
ATOM 2977 N N . ARG A 1 377 ? -13.342 -26.839 -12.767 1.00 93.56 377 ARG A N 1
ATOM 2978 C CA . ARG A 1 377 ? -13.797 -25.589 -12.149 1.00 93.56 377 ARG A CA 1
ATOM 2979 C C . ARG A 1 377 ? -12.778 -24.468 -12.230 1.00 93.56 377 ARG A C 1
ATOM 2981 O O . ARG A 1 377 ? -13.177 -23.338 -12.482 1.00 93.56 377 ARG A O 1
ATOM 2988 N N . LEU A 1 378 ? -11.491 -24.760 -12.037 1.00 94.62 378 LEU A N 1
ATOM 2989 C CA . LEU A 1 378 ? -10.427 -23.771 -12.219 1.00 94.62 378 LEU A CA 1
ATOM 2990 C C . LEU A 1 378 ? -10.464 -23.206 -13.644 1.00 94.62 378 LEU A C 1
ATOM 2992 O O . LEU A 1 378 ? -10.467 -21.989 -13.824 1.00 94.62 378 LEU A O 1
ATOM 2996 N N . CYS A 1 379 ? -10.570 -24.083 -14.645 1.00 94.19 379 CYS A N 1
ATOM 2997 C CA . CYS A 1 379 ? -10.671 -23.681 -16.045 1.00 94.19 379 CYS A CA 1
ATOM 2998 C C . CYS A 1 379 ? -11.925 -22.824 -16.302 1.00 94.19 379 CYS A C 1
ATOM 3000 O O . CYS A 1 379 ? -11.822 -21.719 -16.839 1.00 94.19 379 CYS A O 1
ATOM 3002 N N . GLN A 1 380 ? -13.100 -23.268 -15.838 1.00 93.50 380 GLN A N 1
ATOM 3003 C CA . GLN A 1 380 ? -14.354 -22.515 -15.985 1.00 93.50 380 GLN A CA 1
ATOM 3004 C C . GLN A 1 380 ? -14.314 -21.154 -15.277 1.00 93.50 380 GLN A C 1
ATOM 3006 O O . GLN A 1 380 ? -14.806 -20.165 -15.816 1.00 93.50 380 GLN A O 1
ATOM 3011 N N . PHE A 1 381 ? -13.692 -21.076 -14.099 1.00 94.06 381 PHE A N 1
ATOM 3012 C CA . PHE A 1 381 ? -13.524 -19.829 -13.356 1.00 94.06 381 PHE A CA 1
ATOM 3013 C C . PHE A 1 381 ? -12.681 -18.811 -14.138 1.00 94.06 381 PHE A C 1
ATOM 3015 O O . PHE A 1 381 ? -13.075 -17.654 -14.265 1.00 94.06 381 PHE A O 1
ATOM 3022 N N . CYS A 1 382 ? -11.558 -19.237 -14.724 1.00 93.75 382 CYS A N 1
ATOM 3023 C CA . CYS A 1 382 ? -10.706 -18.369 -15.541 1.00 93.75 382 CYS A CA 1
ATOM 3024 C C . CYS A 1 382 ? -11.359 -17.957 -16.875 1.00 93.75 382 CYS A C 1
ATOM 3026 O O . CYS A 1 382 ? -11.168 -16.832 -17.354 1.00 93.75 382 CYS A O 1
ATOM 3028 N N . LEU A 1 383 ? -12.131 -18.858 -17.491 1.00 92.38 383 LEU A N 1
ATOM 3029 C CA . LEU A 1 383 ? -12.844 -18.589 -18.743 1.00 92.38 383 LEU A CA 1
ATOM 3030 C C . LEU A 1 383 ? -14.082 -17.706 -18.543 1.00 92.38 383 LEU A C 1
ATOM 3032 O O . LEU A 1 383 ? -14.422 -16.951 -19.454 1.00 92.38 383 LEU A O 1
ATOM 3036 N N . GLY A 1 384 ? -14.695 -17.740 -17.359 1.00 90.75 384 GLY A N 1
ATOM 3037 C CA . GLY A 1 384 ? -15.891 -16.982 -16.995 1.00 90.75 384 GLY A CA 1
ATOM 3038 C C . GLY A 1 384 ? -15.668 -15.482 -16.769 1.00 90.75 384 GLY A C 1
ATOM 3039 O O . GLY A 1 384 ? -14.921 -14.817 -17.488 1.00 90.75 384 GLY A O 1
ATOM 3040 N N . ASP A 1 385 ? -16.365 -14.924 -15.783 1.00 89.06 385 ASP A N 1
ATOM 3041 C CA . ASP A 1 385 ? -16.300 -13.498 -15.459 1.00 89.06 385 ASP A CA 1
ATOM 3042 C C . ASP A 1 385 ? -14.904 -13.078 -14.965 1.00 89.06 385 ASP A C 1
ATOM 3044 O O . ASP A 1 385 ? -14.265 -13.786 -14.189 1.00 89.06 385 ASP A O 1
ATOM 3048 N N . ASP A 1 386 ? -14.423 -11.916 -15.410 1.00 90.12 386 ASP A N 1
ATOM 3049 C CA . ASP A 1 386 ? -13.098 -11.396 -15.051 1.00 90.12 386 ASP A CA 1
ATOM 3050 C C . ASP A 1 386 ? -13.149 -10.288 -13.986 1.00 90.12 386 ASP A C 1
ATOM 3052 O O . ASP A 1 386 ? -12.116 -9.695 -13.656 1.00 90.12 386 ASP A O 1
ATOM 3056 N N . SER A 1 387 ? -14.327 -9.997 -13.420 1.00 90.88 387 SER A N 1
ATOM 3057 C CA . SER A 1 387 ? -14.504 -8.895 -12.467 1.00 90.88 387 SER A CA 1
ATOM 3058 C C . SER A 1 387 ? -13.762 -9.103 -11.145 1.00 90.88 387 SER A C 1
ATOM 3060 O O . SER A 1 387 ? -13.535 -8.133 -10.428 1.00 90.88 387 SER A O 1
ATOM 3062 N N . TRP A 1 388 ? -13.315 -10.331 -10.857 1.00 93.19 388 TRP A N 1
ATOM 3063 C CA . TRP A 1 388 ? -12.582 -10.700 -9.643 1.00 93.19 388 TRP A CA 1
ATOM 3064 C C . TRP A 1 388 ? -11.147 -10.156 -9.579 1.00 93.19 388 TRP A C 1
ATOM 3066 O O . TRP A 1 388 ? -10.489 -10.316 -8.548 1.00 93.19 388 TRP A O 1
ATOM 3076 N N . TYR A 1 389 ? -10.634 -9.515 -10.638 1.00 95.69 389 TYR A N 1
ATOM 3077 C CA . TYR A 1 389 ? -9.318 -8.881 -10.583 1.00 95.69 389 TYR A CA 1
ATOM 3078 C C . TYR A 1 389 ? -9.184 -7.559 -11.349 1.00 95.69 389 TYR A C 1
ATOM 3080 O O . TYR A 1 389 ? -9.904 -7.248 -12.303 1.00 95.69 389 TYR A O 1
ATOM 3088 N N . THR A 1 390 ? -8.192 -6.774 -10.930 1.00 93.06 390 THR A N 1
ATOM 3089 C CA . THR A 1 390 ? -7.673 -5.589 -11.616 1.00 93.06 390 THR A CA 1
ATOM 3090 C C . THR A 1 390 ? -6.192 -5.792 -11.906 1.00 93.06 390 THR A C 1
ATOM 3092 O O . THR A 1 390 ? -5.410 -5.994 -10.981 1.00 93.06 390 THR A O 1
ATOM 3095 N N . LEU A 1 391 ? -5.814 -5.726 -13.181 1.00 92.25 391 LEU A N 1
ATOM 3096 C CA . LEU A 1 391 ? -4.434 -5.862 -13.631 1.00 92.25 391 LEU A CA 1
ATOM 3097 C C . LEU A 1 391 ? -3.920 -4.504 -14.114 1.00 92.25 391 LEU A C 1
ATOM 3099 O O . LEU A 1 391 ? -4.502 -3.904 -15.021 1.00 92.25 391 LEU A O 1
ATOM 3103 N N . LEU A 1 392 ? -2.850 -4.025 -13.484 1.00 84.38 392 LEU A N 1
ATOM 3104 C CA . LEU A 1 392 ? -2.114 -2.832 -13.885 1.00 84.38 392 LEU A CA 1
ATOM 3105 C C . LEU A 1 392 ? -0.843 -3.286 -14.601 1.00 84.38 392 LEU A C 1
ATOM 3107 O O . LEU A 1 392 ? 0.052 -3.854 -13.978 1.00 84.38 392 LEU A O 1
ATOM 3111 N N . ILE A 1 393 ? -0.802 -3.086 -15.915 1.00 83.25 393 ILE A N 1
ATOM 3112 C CA . ILE A 1 393 ? 0.270 -3.586 -16.783 1.00 83.25 393 ILE A CA 1
ATOM 3113 C C . ILE A 1 393 ? 0.385 -2.704 -18.039 1.00 83.25 393 ILE A C 1
ATOM 3115 O O . ILE A 1 393 ? -0.651 -2.262 -18.557 1.00 83.25 393 ILE A O 1
ATOM 3119 N N . PRO A 1 394 ? 1.599 -2.439 -18.561 1.00 79.50 394 PRO A N 1
ATOM 3120 C CA . PRO A 1 394 ? 1.768 -1.767 -19.847 1.00 79.50 394 PRO A CA 1
ATOM 3121 C C . PRO A 1 394 ? 0.973 -2.450 -20.970 1.00 79.50 394 PRO A C 1
ATOM 3123 O O . PRO A 1 394 ? 0.941 -3.673 -21.063 1.00 79.50 394 PRO A O 1
ATOM 3126 N N . GLN A 1 395 ? 0.342 -1.661 -21.849 1.00 81.44 395 GLN A N 1
ATOM 3127 C CA . GLN A 1 395 ? -0.491 -2.196 -22.937 1.00 81.44 395 GLN A CA 1
ATOM 3128 C C . GLN A 1 395 ? 0.291 -3.136 -23.867 1.00 81.44 395 GLN A C 1
ATO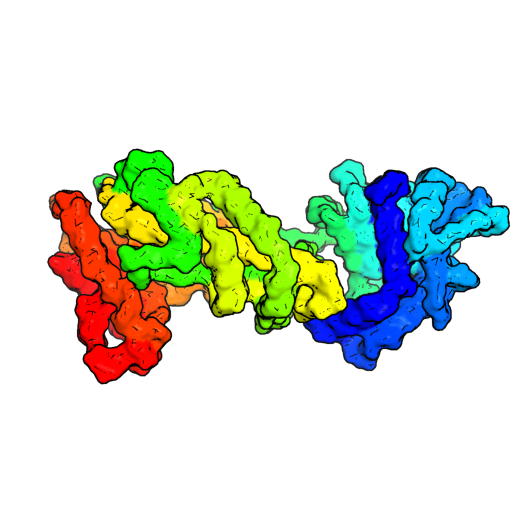M 3130 O O . GLN A 1 395 ? -0.228 -4.187 -24.228 1.00 81.44 395 GLN A O 1
ATOM 3135 N N . ALA A 1 396 ? 1.542 -2.792 -24.185 1.00 78.62 396 ALA A N 1
ATOM 3136 C CA . ALA A 1 396 ? 2.412 -3.598 -25.040 1.00 78.62 396 ALA A CA 1
ATOM 3137 C C . ALA A 1 396 ? 2.671 -5.006 -24.472 1.00 78.62 396 ALA A C 1
ATOM 3139 O O . ALA A 1 396 ? 2.813 -5.961 -25.225 1.00 78.62 396 ALA A O 1
ATOM 3140 N N . GLU A 1 397 ? 2.672 -5.173 -23.145 1.00 77.94 397 GLU A N 1
ATOM 3141 C CA . GLU A 1 397 ? 2.896 -6.482 -22.517 1.00 77.94 397 GLU A CA 1
ATOM 3142 C C . GLU A 1 397 ? 1.653 -7.389 -22.530 1.00 77.94 397 GLU A C 1
ATOM 3144 O O . GLU A 1 397 ? 1.766 -8.594 -22.285 1.00 77.94 397 GLU A O 1
ATOM 3149 N N . LEU A 1 398 ? 0.471 -6.829 -22.825 1.00 86.12 398 LEU A N 1
ATOM 3150 C CA . LEU A 1 398 ? -0.784 -7.573 -22.978 1.00 86.12 398 LEU A CA 1
ATOM 3151 C C . LEU A 1 398 ? -1.058 -8.036 -24.405 1.00 86.12 398 LEU A C 1
ATOM 3153 O O . LEU A 1 398 ? -1.927 -8.891 -24.603 1.00 86.12 398 LEU A O 1
ATOM 3157 N N . GLU A 1 399 ? -0.377 -7.468 -25.394 1.00 86.25 399 GLU A N 1
ATOM 3158 C CA . GLU A 1 399 ? -0.572 -7.855 -26.783 1.00 86.25 399 GLU A CA 1
ATOM 3159 C C . GLU A 1 399 ? -0.092 -9.292 -27.004 1.00 86.25 399 GLU A C 1
ATOM 3161 O O . GLU A 1 399 ? 0.948 -9.718 -26.504 1.00 86.25 399 GLU A O 1
ATOM 3166 N N . VAL A 1 400 ? -0.903 -10.072 -27.720 1.00 89.00 400 VAL A N 1
ATOM 3167 C CA . VAL A 1 400 ? -0.610 -11.475 -28.020 1.00 89.00 400 VAL A CA 1
ATOM 3168 C C . VAL A 1 400 ? -0.207 -11.551 -29.481 1.00 89.00 400 VAL A C 1
ATOM 3170 O O . VAL A 1 400 ? -1.059 -11.550 -30.368 1.00 89.00 400 VAL A O 1
ATOM 3173 N N . SER A 1 401 ? 1.100 -11.590 -29.713 1.00 87.50 401 SER A N 1
ATOM 3174 C CA . SER A 1 401 ? 1.711 -11.666 -31.042 1.00 87.50 401 SER A CA 1
ATOM 3175 C C . SER A 1 401 ? 2.303 -13.050 -31.334 1.00 87.50 401 SER A C 1
ATOM 3177 O O . SER A 1 401 ? 2.408 -13.445 -32.495 1.00 87.50 401 SER A O 1
ATOM 3179 N N . GLY A 1 402 ? 2.623 -13.826 -30.291 1.00 88.12 402 GLY A N 1
ATOM 3180 C CA . GLY A 1 402 ? 3.134 -15.190 -30.407 1.00 88.12 402 GLY A CA 1
ATOM 3181 C C . GLY A 1 402 ? 2.914 -16.051 -29.159 1.00 88.12 402 GLY A C 1
ATOM 3182 O O . GLY A 1 402 ? 2.371 -15.613 -28.146 1.00 88.12 402 GLY A O 1
ATOM 3183 N N . PHE A 1 403 ? 3.358 -17.311 -29.218 1.00 87.25 403 PHE A N 1
ATOM 3184 C CA . PHE A 1 403 ? 3.181 -18.279 -28.123 1.00 87.25 403 PHE A CA 1
ATOM 3185 C C . PHE A 1 403 ? 3.928 -17.904 -26.833 1.00 87.25 403 PHE A C 1
ATOM 3187 O O . PHE A 1 403 ? 3.472 -18.253 -25.747 1.00 87.25 403 PHE A O 1
ATOM 3194 N N . SER A 1 404 ? 5.028 -17.153 -26.920 1.00 85.56 404 SER A N 1
ATOM 3195 C CA . SER A 1 404 ? 5.713 -16.602 -25.741 1.00 85.56 404 SER A CA 1
ATOM 3196 C C . SER A 1 404 ? 4.807 -15.682 -24.917 1.00 85.56 404 SER A C 1
ATOM 3198 O O . SER A 1 404 ? 4.908 -15.656 -23.693 1.00 85.56 404 SER A O 1
ATOM 3200 N N . ASP A 1 405 ? 3.892 -14.960 -25.569 1.00 89.12 405 ASP A N 1
ATOM 3201 C CA . ASP A 1 405 ? 2.955 -14.059 -24.894 1.00 89.12 405 ASP A CA 1
ATOM 3202 C C . ASP A 1 405 ? 1.854 -14.842 -24.166 1.00 89.12 405 ASP A C 1
ATOM 3204 O O . ASP A 1 405 ? 1.403 -14.428 -23.098 1.00 89.12 405 ASP A O 1
ATOM 3208 N N . VAL A 1 406 ? 1.468 -16.012 -24.693 1.00 93.19 406 VAL A N 1
ATOM 3209 C CA . VAL A 1 406 ? 0.546 -16.940 -24.014 1.00 93.19 406 VAL A CA 1
ATOM 3210 C C . VAL A 1 406 ? 1.165 -17.444 -22.712 1.00 93.19 406 VAL A C 1
ATOM 3212 O O . VAL A 1 406 ? 0.508 -17.386 -21.674 1.00 93.19 406 VAL A O 1
ATOM 3215 N N . LEU A 1 407 ? 2.435 -17.866 -22.743 1.00 89.56 407 LEU A N 1
ATOM 3216 C CA . LEU A 1 407 ? 3.158 -18.304 -21.543 1.00 89.56 407 LEU A CA 1
ATOM 3217 C C . LEU A 1 407 ? 3.263 -17.177 -20.506 1.00 89.56 407 LEU A C 1
ATOM 3219 O O . LEU A 1 407 ? 2.951 -17.384 -19.337 1.00 89.56 407 LEU A O 1
ATOM 3223 N N . ARG A 1 408 ? 3.587 -15.952 -20.941 1.00 89.25 408 ARG A N 1
ATOM 3224 C CA . ARG A 1 408 ? 3.624 -14.784 -20.048 1.00 89.25 408 ARG A CA 1
ATOM 3225 C C . ARG A 1 408 ? 2.265 -14.522 -19.395 1.00 89.25 408 ARG A C 1
ATOM 3227 O O . ARG A 1 408 ? 2.189 -14.306 -18.189 1.00 89.25 408 ARG A O 1
ATOM 3234 N N . GLN A 1 409 ? 1.176 -14.548 -20.165 1.00 94.50 409 GLN A N 1
ATOM 3235 C CA . GLN A 1 409 ? -0.165 -14.355 -19.604 1.00 94.50 409 GLN A CA 1
ATOM 3236 C C . GLN A 1 409 ? -0.590 -15.498 -18.674 1.00 94.50 409 GLN A C 1
ATOM 3238 O O . GLN A 1 409 ? -1.327 -15.243 -17.719 1.00 94.50 409 GLN A O 1
ATOM 3243 N N . GLN A 1 410 ? -0.107 -16.723 -18.900 1.00 95.56 410 GLN A N 1
ATOM 3244 C CA . GLN A 1 410 ? -0.296 -17.841 -17.978 1.00 95.56 410 GLN A CA 1
ATOM 3245 C C . GLN A 1 410 ? 0.387 -17.568 -16.631 1.00 95.56 410 GLN A C 1
ATOM 3247 O O . GLN A 1 410 ? -0.243 -17.749 -15.590 1.00 95.56 410 GLN A O 1
ATOM 3252 N N . ASP A 1 411 ? 1.619 -17.056 -16.632 1.00 91.25 411 ASP A N 1
ATOM 3253 C CA . ASP A 1 411 ? 2.329 -16.684 -15.400 1.00 91.25 411 ASP A CA 1
ATOM 3254 C C . ASP A 1 411 ? 1.609 -15.563 -14.637 1.00 91.25 411 ASP A C 1
ATOM 3256 O O . ASP A 1 411 ? 1.482 -15.607 -13.410 1.00 91.25 411 ASP A O 1
ATOM 3260 N N . ILE A 1 412 ? 1.061 -14.578 -15.357 1.00 93.25 412 ILE A N 1
ATOM 3261 C CA . ILE A 1 412 ? 0.234 -13.521 -14.755 1.00 93.25 412 ILE A CA 1
ATOM 3262 C C . ILE A 1 412 ? -1.039 -14.121 -14.143 1.00 93.25 412 ILE A C 1
ATOM 3264 O O . ILE A 1 412 ? -1.399 -13.790 -13.010 1.00 93.25 412 ILE A O 1
ATOM 3268 N N . MET A 1 413 ? -1.715 -15.025 -14.861 1.00 96.62 413 MET A N 1
ATOM 3269 C CA . MET A 1 413 ? -2.893 -15.729 -14.346 1.00 96.62 413 MET A CA 1
ATOM 3270 C C . MET A 1 413 ? -2.557 -16.520 -13.080 1.00 96.62 413 MET A C 1
ATOM 3272 O O . MET A 1 413 ? -3.333 -16.493 -12.128 1.00 96.62 413 MET A O 1
ATOM 3276 N N . LEU A 1 414 ? -1.398 -17.177 -13.023 1.00 93.44 414 LEU A N 1
ATOM 3277 C CA . LEU A 1 414 ? -0.944 -17.894 -11.833 1.00 93.44 414 LEU A CA 1
ATOM 3278 C C . LEU A 1 414 ? -0.810 -16.971 -10.621 1.00 93.44 414 LEU A C 1
ATOM 3280 O O . LEU A 1 414 ? -1.351 -17.286 -9.559 1.00 93.44 414 LEU A O 1
ATOM 3284 N N . GLN A 1 415 ? -0.174 -15.807 -10.775 1.00 91.25 415 GLN A N 1
ATOM 3285 C CA . GLN A 1 415 ? -0.083 -14.824 -9.689 1.00 91.25 415 GLN A CA 1
ATOM 3286 C C . GLN A 1 415 ? -1.478 -14.397 -9.212 1.00 91.25 415 GLN A C 1
ATOM 3288 O O . GLN A 1 415 ? -1.778 -14.474 -8.019 1.00 91.25 415 GLN A O 1
ATOM 3293 N N . LEU A 1 416 ? -2.374 -14.061 -10.145 1.00 95.75 416 LEU A N 1
ATOM 3294 C CA . LEU A 1 416 ? -3.755 -13.691 -9.829 1.00 95.75 416 LEU A CA 1
ATOM 3295 C C . LEU A 1 416 ? -4.507 -14.809 -9.086 1.00 95.75 416 LEU A C 1
ATOM 3297 O O . LEU A 1 416 ? -5.176 -14.544 -8.085 1.00 95.75 416 LEU A O 1
ATOM 3301 N N . LEU A 1 417 ? -4.390 -16.059 -9.542 1.00 96.38 417 LEU A N 1
ATOM 3302 C CA . LEU A 1 417 ? -5.041 -17.217 -8.928 1.00 96.38 417 LEU A CA 1
ATOM 3303 C C . LEU A 1 417 ? -4.511 -17.504 -7.523 1.00 96.38 417 LEU A C 1
ATOM 3305 O O . LEU A 1 417 ? -5.302 -17.829 -6.635 1.00 96.38 417 LEU A O 1
ATOM 3309 N N . THR A 1 418 ? -3.203 -17.373 -7.291 1.00 91.69 418 THR A N 1
ATOM 3310 C CA . THR A 1 418 ? -2.620 -17.577 -5.954 1.00 91.69 418 THR A CA 1
ATOM 3311 C C . THR A 1 418 ? -3.123 -16.532 -4.955 1.00 91.69 418 THR A C 1
ATOM 3313 O O . THR A 1 418 ? -3.598 -16.897 -3.875 1.00 91.69 418 THR A O 1
ATOM 3316 N N . ASP A 1 419 ? -3.152 -15.256 -5.348 1.00 88.75 419 ASP A N 1
ATOM 3317 C CA . ASP A 1 419 ? -3.698 -14.164 -4.538 1.00 88.75 419 ASP A CA 1
ATOM 3318 C C . ASP A 1 419 ? -5.202 -14.318 -4.286 1.00 88.75 419 ASP A C 1
ATOM 3320 O O . ASP A 1 419 ? -5.690 -14.066 -3.178 1.00 88.75 419 ASP A O 1
ATOM 3324 N N . TYR A 1 420 ? -5.956 -14.748 -5.302 1.00 94.88 420 TYR A N 1
ATOM 3325 C CA . TYR A 1 420 ? -7.382 -15.028 -5.160 1.00 94.88 420 TYR A CA 1
ATOM 3326 C C . TYR A 1 420 ? -7.612 -16.168 -4.169 1.00 94.88 420 TYR A C 1
ATOM 3328 O O . TYR A 1 420 ? -8.454 -16.046 -3.278 1.00 94.88 420 TYR A O 1
ATOM 3336 N N . THR A 1 421 ? -6.846 -17.256 -4.292 1.00 94.19 421 THR A N 1
ATOM 3337 C CA . THR A 1 421 ? -6.946 -18.436 -3.423 1.00 94.19 421 THR A CA 1
ATOM 3338 C C . THR A 1 421 ? -6.681 -18.067 -1.965 1.00 94.19 421 THR A C 1
ATOM 3340 O O . THR A 1 421 ? -7.434 -18.495 -1.089 1.00 94.19 421 THR A O 1
ATOM 3343 N N . ASP A 1 422 ? -5.678 -17.223 -1.699 1.00 90.25 422 ASP A N 1
ATOM 3344 C CA . ASP A 1 422 ? -5.407 -16.708 -0.352 1.00 90.25 422 ASP A CA 1
ATOM 3345 C C . ASP A 1 422 ? -6.596 -15.902 0.184 1.00 90.25 422 ASP A C 1
ATOM 3347 O O . ASP A 1 422 ? -7.170 -16.260 1.216 1.00 90.25 422 ASP A O 1
ATOM 3351 N N . ARG A 1 423 ? -7.070 -14.894 -0.560 1.00 89.00 423 ARG A N 1
ATOM 3352 C CA . ARG A 1 423 ? -8.217 -14.064 -0.142 1.00 89.00 423 ARG A CA 1
ATOM 3353 C C . ARG A 1 423 ? -9.491 -14.887 0.078 1.00 89.00 423 ARG A C 1
ATOM 3355 O O . ARG A 1 423 ? -10.208 -14.645 1.050 1.00 89.00 423 ARG A O 1
ATOM 3362 N N . PHE A 1 424 ? -9.765 -15.859 -0.791 1.00 92.00 424 PHE A N 1
ATOM 3363 C CA . PHE A 1 424 ? -10.898 -16.777 -0.680 1.00 92.00 424 PHE A CA 1
ATOM 3364 C C . PHE A 1 424 ? -10.808 -17.627 0.593 1.00 92.00 424 PHE A C 1
ATOM 3366 O O . PHE A 1 424 ? -11.743 -17.640 1.398 1.00 92.00 424 PHE A O 1
ATOM 3373 N N . TYR A 1 425 ? -9.670 -18.292 0.815 1.00 91.38 425 TYR A N 1
ATOM 3374 C CA . TYR A 1 425 ? -9.472 -19.155 1.976 1.00 91.38 425 TYR A CA 1
ATOM 3375 C C . TYR A 1 425 ? -9.532 -18.363 3.286 1.00 91.38 425 TYR A C 1
ATOM 3377 O O . TYR A 1 425 ? -10.228 -18.766 4.220 1.00 91.38 425 TYR A O 1
ATOM 3385 N N . GLN A 1 426 ? -8.855 -17.211 3.350 1.00 86.56 426 GLN A N 1
ATOM 3386 C CA . GLN A 1 426 ? -8.883 -16.343 4.529 1.00 86.56 426 GLN A CA 1
ATOM 3387 C C . GLN A 1 426 ? -10.289 -15.802 4.802 1.00 86.56 426 GLN A C 1
ATOM 3389 O O . GLN A 1 426 ? -10.692 -15.726 5.960 1.00 86.56 426 GLN A O 1
ATOM 3394 N N . GLY A 1 427 ? -11.060 -15.475 3.759 1.00 84.50 427 GLY A N 1
ATOM 3395 C CA . GLY A 1 427 ? -12.451 -15.046 3.894 1.00 84.50 427 GLY A CA 1
ATOM 3396 C C . GLY A 1 427 ? -13.335 -16.113 4.545 1.00 84.50 427 GLY A C 1
ATOM 3397 O O . GLY A 1 427 ? -14.041 -15.823 5.511 1.00 84.50 427 GLY A O 1
ATOM 3398 N N . LEU A 1 428 ? -13.257 -17.359 4.067 1.00 88.06 428 LEU A N 1
ATOM 3399 C CA . LEU A 1 428 ? -14.008 -18.481 4.643 1.00 88.06 428 LEU A CA 1
ATOM 3400 C C . LEU A 1 428 ? -13.564 -18.804 6.071 1.00 88.06 428 LEU A C 1
ATOM 3402 O O . LEU A 1 428 ? -14.401 -18.964 6.962 1.00 88.06 428 LEU A O 1
ATOM 3406 N N . LYS A 1 429 ? -12.249 -18.853 6.300 1.00 86.56 429 LYS A N 1
ATOM 3407 C CA . LYS A 1 429 ? -11.669 -19.084 7.622 1.00 86.56 429 LYS A CA 1
ATOM 3408 C C . LYS A 1 429 ? -12.145 -18.028 8.619 1.00 86.56 429 LYS A C 1
ATOM 3410 O O . LYS A 1 429 ? -12.618 -18.384 9.694 1.00 86.56 429 LYS A O 1
ATOM 3415 N N . ALA A 1 430 ? -12.088 -16.750 8.245 1.00 79.81 430 ALA A N 1
ATOM 3416 C CA . ALA A 1 430 ? -12.546 -15.652 9.087 1.00 79.81 430 ALA A CA 1
ATOM 3417 C C . ALA A 1 430 ? -14.050 -15.739 9.384 1.00 79.81 430 ALA A C 1
ATOM 3419 O O . ALA A 1 430 ? -14.450 -15.505 10.518 1.00 79.81 430 ALA A O 1
ATOM 3420 N N . ALA A 1 431 ? -14.884 -16.135 8.416 1.00 80.12 431 ALA A N 1
ATOM 3421 C CA . ALA A 1 431 ? -16.320 -16.327 8.643 1.00 80.12 431 ALA A CA 1
ATOM 3422 C C . ALA A 1 431 ? -16.638 -17.517 9.569 1.00 80.12 431 ALA A C 1
ATOM 3424 O O . ALA A 1 431 ? -17.661 -17.514 10.257 1.00 80.12 431 ALA A O 1
ATOM 3425 N N . TYR A 1 432 ? -15.782 -18.540 9.586 1.00 85.50 432 TYR A N 1
ATOM 3426 C CA . TYR A 1 432 ? -15.892 -19.671 10.503 1.00 85.50 432 TYR A CA 1
ATOM 3427 C C . TYR A 1 432 ? -15.430 -19.314 11.923 1.00 85.50 432 TYR A C 1
ATOM 3429 O O . TYR A 1 432 ? -16.186 -19.492 12.878 1.00 85.50 432 TYR A O 1
ATOM 3437 N N . GLU A 1 433 ? -14.207 -18.790 12.061 1.00 83.69 433 GLU A N 1
ATOM 3438 C CA . GLU A 1 433 ? -13.635 -18.350 13.344 1.00 83.69 433 GLU A CA 1
ATOM 3439 C C . GLU A 1 433 ? -14.488 -17.222 13.959 1.00 83.69 433 GLU A C 1
ATOM 3441 O O . GLU A 1 433 ? -14.681 -17.184 15.172 1.00 83.69 433 GLU A O 1
ATOM 3446 N N . GLY A 1 434 ? -15.113 -16.428 13.077 1.00 76.75 434 GLY A N 1
ATOM 3447 C CA . GLY A 1 434 ? -16.323 -15.602 13.193 1.00 76.75 434 GLY A CA 1
ATOM 3448 C C . GLY A 1 434 ? -17.389 -15.990 14.224 1.00 76.75 434 GLY A C 1
ATOM 3449 O O . GLY A 1 434 ? -18.196 -15.156 14.621 1.00 76.75 434 GLY A O 1
ATOM 3450 N N . LYS A 1 435 ? -17.470 -17.269 14.600 1.00 78.50 435 LYS A N 1
ATOM 3451 C CA . LYS A 1 435 ? -18.555 -17.834 15.417 1.00 78.50 435 LYS A CA 1
ATOM 3452 C C . LYS A 1 435 ? -18.114 -18.205 16.837 1.00 78.50 435 LYS A C 1
ATOM 3454 O O . LYS A 1 435 ? -18.956 -18.604 17.636 1.00 78.50 435 LYS A O 1
ATOM 3459 N N . PHE A 1 436 ? -16.817 -18.138 17.151 1.00 82.31 436 PHE A N 1
ATOM 3460 C CA . PHE A 1 436 ? -16.264 -18.729 18.373 1.00 82.31 436 PHE A CA 1
ATOM 3461 C C . PHE A 1 436 ? -15.347 -17.759 19.114 1.00 82.31 436 PHE A C 1
ATOM 3463 O O . PHE A 1 436 ? -14.162 -17.639 18.813 1.00 82.31 436 PHE A O 1
ATOM 3470 N N . TYR A 1 437 ? -15.873 -17.117 20.152 1.00 81.44 437 TYR A N 1
ATOM 3471 C CA . TYR A 1 437 ? -15.126 -16.137 20.938 1.00 81.44 437 TYR A CA 1
ATOM 3472 C C . TYR A 1 437 ? -15.127 -16.466 22.419 1.00 81.44 437 TYR A C 1
ATOM 3474 O O . TYR A 1 437 ? -16.058 -17.088 22.924 1.00 81.44 437 TYR A O 1
ATOM 3482 N N . ASP A 1 438 ? -14.076 -16.003 23.084 1.00 85.81 438 ASP A N 1
ATOM 3483 C CA . ASP A 1 438 ? -13.987 -15.883 24.531 1.00 85.81 438 ASP A CA 1
ATOM 3484 C C . ASP A 1 438 ? -13.602 -14.439 24.891 1.00 85.81 438 ASP A C 1
ATOM 3486 O O . ASP A 1 438 ? -13.050 -13.679 24.084 1.00 85.81 438 ASP A O 1
ATOM 3490 N N . VAL A 1 439 ? -13.896 -14.065 26.134 1.00 87.94 439 VAL A N 1
ATOM 3491 C CA . VAL A 1 439 ? -13.509 -12.776 26.708 1.00 87.94 439 VAL A CA 1
ATOM 3492 C C . VAL A 1 439 ? -12.036 -12.816 27.119 1.00 87.94 439 VAL A C 1
ATOM 3494 O O . VAL A 1 439 ? -11.599 -13.735 27.810 1.00 87.94 439 VAL A O 1
ATOM 3497 N N . ALA A 1 440 ? -11.272 -11.796 26.733 1.00 87.31 440 ALA A N 1
ATOM 3498 C CA . ALA A 1 440 ? -9.868 -11.625 27.098 1.00 87.31 440 ALA A CA 1
ATOM 3499 C C . ALA A 1 440 ? -9.611 -10.215 27.657 1.00 87.31 440 ALA A C 1
ATOM 3501 O O . ALA A 1 440 ? -10.279 -9.267 27.245 1.00 87.31 440 ALA A O 1
ATOM 3502 N N . PRO A 1 441 ? -8.654 -10.034 28.582 1.00 88.81 441 PRO A N 1
ATOM 3503 C CA . PRO A 1 441 ? -8.271 -8.705 29.045 1.00 88.81 441 PRO A CA 1
ATOM 3504 C C . PRO A 1 441 ? -7.450 -7.958 27.982 1.00 88.81 441 PRO A C 1
ATOM 3506 O O . PRO A 1 441 ? -6.628 -8.558 27.289 1.00 88.81 441 PRO A O 1
ATOM 3509 N N . VAL A 1 442 ? -7.632 -6.640 27.895 1.00 88.88 442 VAL A N 1
ATOM 3510 C CA . VAL A 1 442 ? -6.739 -5.737 27.158 1.00 88.88 442 VAL A CA 1
ATOM 3511 C C . VAL A 1 442 ? -5.466 -5.532 27.979 1.00 88.88 442 VAL A C 1
ATOM 3513 O O . VAL A 1 442 ? -5.529 -5.187 29.158 1.00 88.88 442 VAL A O 1
ATOM 3516 N N . THR A 1 443 ? -4.309 -5.743 27.357 1.00 86.94 443 THR A N 1
ATOM 3517 C CA . THR A 1 443 ? -2.982 -5.550 27.970 1.00 86.94 443 THR A CA 1
ATOM 3518 C C . THR A 1 443 ? -2.137 -4.558 27.171 1.00 86.94 443 THR A C 1
ATOM 3520 O O . THR A 1 443 ? -2.468 -4.244 26.028 1.00 86.94 443 THR A O 1
ATOM 3523 N N . GLU A 1 444 ? -1.015 -4.099 27.731 1.00 82.62 444 GLU A N 1
ATOM 3524 C CA . GLU A 1 444 ? -0.041 -3.237 27.033 1.00 82.62 444 GLU A CA 1
ATOM 3525 C C . GLU A 1 444 ? 0.554 -3.870 25.767 1.00 82.62 444 GLU A C 1
ATOM 3527 O O . GLU A 1 444 ? 1.005 -3.161 24.870 1.00 82.62 444 GLU A O 1
ATOM 3532 N N . ASP A 1 445 ? 0.540 -5.200 25.672 1.00 79.50 445 ASP A N 1
ATOM 3533 C CA . ASP A 1 445 ? 1.033 -5.954 24.512 1.00 79.50 445 ASP A CA 1
ATOM 3534 C C . ASP A 1 445 ? -0.048 -6.227 23.463 1.00 79.50 445 ASP A C 1
ATOM 3536 O O . ASP A 1 445 ? 0.181 -6.938 22.483 1.00 79.50 445 ASP A O 1
ATOM 3540 N N . SER A 1 446 ? -1.235 -5.652 23.650 1.00 80.69 446 SER A N 1
ATOM 3541 C CA . SER A 1 446 ? -2.287 -5.679 22.642 1.00 80.69 446 SER A CA 1
ATOM 3542 C C . SER A 1 446 ? -1.807 -4.985 21.370 1.00 80.69 446 SER A C 1
ATOM 3544 O O . SER A 1 446 ? -1.396 -3.828 21.410 1.00 80.69 446 SER A O 1
ATOM 3546 N N . GLY A 1 447 ? -1.899 -5.659 20.222 1.00 76.12 447 GLY A N 1
ATOM 3547 C CA . GLY A 1 447 ? -1.320 -5.167 18.966 1.00 76.12 447 GLY A CA 1
ATOM 3548 C C . GLY A 1 447 ? -1.927 -3.866 18.417 1.00 76.12 447 GLY A C 1
ATOM 3549 O O . GLY A 1 447 ? -1.308 -3.248 17.552 1.00 76.12 447 GLY A O 1
ATOM 3550 N N . SER A 1 448 ? -3.088 -3.433 18.924 1.00 84.25 448 SER A N 1
ATOM 3551 C CA . SER A 1 448 ? -3.710 -2.134 18.616 1.00 84.25 448 SER A CA 1
ATOM 3552 C C . SER A 1 448 ? -3.103 -0.949 19.364 1.00 84.25 448 SER A C 1
ATOM 3554 O O . SER A 1 448 ? -3.352 0.190 18.984 1.00 84.25 448 SER A O 1
ATOM 3556 N N . ILE A 1 449 ? -2.306 -1.183 20.408 1.00 89.38 449 ILE A N 1
ATOM 3557 C CA . ILE A 1 449 ? -1.599 -0.116 21.116 1.00 89.38 449 ILE A CA 1
ATOM 3558 C C . ILE A 1 449 ? -0.283 0.144 20.383 1.00 89.38 449 ILE A C 1
ATOM 3560 O O . ILE A 1 449 ? 0.656 -0.653 20.444 1.00 89.38 449 ILE A O 1
ATOM 3564 N N . ILE A 1 450 ? -0.214 1.267 19.670 1.00 90.06 450 ILE A N 1
ATOM 3565 C CA . ILE A 1 450 ? 1.030 1.720 19.043 1.00 90.06 450 ILE A CA 1
ATOM 3566 C C . ILE A 1 450 ? 1.961 2.167 20.165 1.00 90.06 450 ILE A C 1
ATOM 3568 O O . ILE A 1 450 ? 1.552 2.978 20.984 1.00 90.06 450 ILE A O 1
ATOM 3572 N N . LYS A 1 451 ? 3.182 1.615 20.207 1.00 90.50 451 LYS A N 1
ATOM 3573 C CA . LYS A 1 451 ? 4.215 1.952 21.206 1.00 90.50 451 LYS A CA 1
ATOM 3574 C C . LYS A 1 451 ? 5.235 2.978 20.687 1.00 90.50 451 LYS A C 1
ATOM 3576 O O . LYS A 1 451 ? 5.866 3.682 21.472 1.00 90.50 451 LYS A O 1
ATOM 3581 N N . LEU A 1 452 ? 5.417 3.035 19.368 1.00 91.44 452 LEU A N 1
ATOM 3582 C CA . LEU A 1 452 ? 6.446 3.827 18.701 1.00 91.44 452 LEU A CA 1
ATOM 3583 C C . LEU A 1 452 ? 5.971 4.231 17.302 1.00 91.44 452 LEU A C 1
ATOM 3585 O O . LEU A 1 452 ? 5.480 3.379 16.557 1.00 91.44 452 LEU A O 1
ATOM 3589 N N . TYR A 1 453 ? 6.176 5.495 16.941 1.00 91.38 453 TYR A N 1
ATOM 3590 C CA . TYR A 1 453 ? 6.177 5.943 15.552 1.00 91.38 453 TYR A CA 1
ATOM 3591 C C . TYR A 1 453 ? 7.608 6.153 15.076 1.00 91.38 453 TYR A C 1
ATOM 3593 O O . TYR A 1 453 ? 8.428 6.715 15.796 1.00 91.38 453 TYR A O 1
ATOM 3601 N N . GLN A 1 454 ? 7.877 5.752 13.842 1.00 87.06 454 GLN A N 1
ATOM 3602 C CA . GLN A 1 454 ? 9.133 6.024 13.159 1.00 87.06 454 GLN A CA 1
ATOM 3603 C C . GLN A 1 454 ? 8.874 7.064 12.078 1.00 87.06 454 GLN A C 1
ATOM 3605 O O . GLN A 1 454 ? 8.037 6.842 11.198 1.00 87.06 454 GLN A O 1
ATOM 3610 N N . PHE A 1 455 ? 9.573 8.190 12.166 1.00 85.69 455 PHE A N 1
ATOM 3611 C CA . PHE A 1 455 ? 9.509 9.284 11.212 1.00 85.69 455 PHE A CA 1
ATOM 3612 C C . PHE A 1 455 ? 10.731 9.278 10.293 1.00 85.69 455 PHE A C 1
ATOM 3614 O O . PHE A 1 455 ? 11.860 9.106 10.739 1.00 85.69 455 PHE A O 1
ATOM 3621 N N . GLU A 1 456 ? 10.484 9.508 9.010 1.00 82.12 456 GLU A N 1
ATOM 3622 C CA . GLU A 1 456 ? 11.464 9.749 7.949 1.00 82.12 456 GLU A CA 1
ATOM 3623 C C . GLU A 1 456 ? 11.213 11.185 7.445 1.00 82.12 456 GLU A C 1
ATOM 3625 O O . GLU A 1 456 ? 10.241 11.410 6.731 1.00 82.12 456 GLU A O 1
ATOM 3630 N N . ILE A 1 457 ? 12.020 12.165 7.856 1.00 79.00 457 ILE A N 1
ATOM 3631 C CA . ILE A 1 457 ? 11.781 13.611 7.682 1.00 79.00 457 ILE A CA 1
ATOM 3632 C C . ILE A 1 457 ? 12.779 14.205 6.697 1.00 79.00 457 ILE A C 1
ATOM 3634 O O . ILE A 1 457 ? 13.971 13.994 6.849 1.00 79.00 457 ILE A O 1
ATOM 3638 N N . GLU A 1 458 ? 12.344 15.010 5.739 1.00 70.44 458 GLU A N 1
ATOM 3639 C CA . GLU A 1 458 ? 13.250 15.615 4.775 1.00 70.44 458 GLU A CA 1
ATOM 3640 C C . GLU A 1 458 ? 14.265 16.553 5.432 1.00 70.44 458 GLU A C 1
ATOM 3642 O O . GLU A 1 458 ? 13.885 17.423 6.210 1.00 70.44 458 GLU A O 1
ATOM 3647 N N . ASN A 1 459 ? 15.560 16.422 5.123 1.00 71.94 459 ASN A N 1
ATOM 3648 C CA . ASN A 1 459 ? 16.573 17.365 5.621 1.00 71.94 459 ASN A CA 1
ATOM 3649 C C . ASN A 1 459 ? 16.563 18.666 4.807 1.00 71.94 459 ASN A C 1
ATOM 3651 O O . ASN A 1 459 ? 17.468 18.958 4.026 1.00 71.94 459 ASN A O 1
ATOM 3655 N N . SER A 1 460 ? 15.473 19.405 4.973 1.00 69.25 460 SER A N 1
ATOM 3656 C CA . SER A 1 460 ? 15.242 20.765 4.498 1.00 69.25 460 SER A CA 1
ATOM 3657 C C . SER A 1 460 ? 14.943 21.665 5.696 1.00 69.25 460 SER A C 1
ATOM 3659 O O . SER A 1 460 ? 14.598 21.164 6.766 1.00 69.25 460 SER A O 1
ATOM 3661 N N . ASP A 1 461 ? 15.002 22.987 5.522 1.00 71.00 461 ASP A N 1
ATOM 3662 C CA . ASP A 1 461 ? 14.642 23.936 6.588 1.00 71.00 461 ASP A CA 1
ATOM 3663 C C . ASP A 1 461 ? 13.241 23.641 7.153 1.00 71.00 461 ASP A C 1
ATOM 3665 O O . ASP A 1 461 ? 13.051 23.562 8.365 1.00 71.00 461 ASP A O 1
ATOM 3669 N N . VAL A 1 462 ? 12.278 23.350 6.269 1.00 69.50 462 VAL A N 1
ATOM 3670 C CA . VAL A 1 462 ? 10.909 22.984 6.658 1.00 69.50 462 VAL A CA 1
ATOM 3671 C C . VAL A 1 462 ? 10.892 21.660 7.426 1.00 69.50 462 VAL A C 1
ATOM 3673 O O . VAL A 1 462 ? 10.250 21.560 8.469 1.00 69.50 462 VAL A O 1
ATOM 3676 N N . GLY A 1 463 ? 11.596 20.627 6.957 1.00 72.31 463 GLY A N 1
ATOM 3677 C CA . GLY A 1 463 ? 11.645 19.349 7.669 1.00 72.31 463 GLY A CA 1
ATOM 3678 C C . GLY A 1 463 ? 12.342 19.442 9.032 1.00 72.31 463 GLY A C 1
ATOM 3679 O O . GLY A 1 463 ? 11.879 18.831 9.997 1.00 72.31 463 GLY A O 1
ATOM 3680 N N . LEU A 1 464 ? 13.371 20.283 9.173 1.00 75.69 464 LEU A N 1
ATOM 3681 C CA . LEU A 1 464 ? 14.004 20.581 10.462 1.00 75.69 464 LEU A CA 1
ATOM 3682 C C . LEU A 1 464 ? 13.034 21.263 11.442 1.00 75.69 464 LEU A C 1
ATOM 3684 O O . LEU A 1 464 ? 13.050 20.936 12.631 1.00 75.69 464 LEU A O 1
ATOM 3688 N N . GLU A 1 465 ? 12.137 22.133 10.966 1.00 78.31 465 GLU A N 1
ATOM 3689 C CA . GLU A 1 465 ? 11.061 22.693 11.798 1.00 78.31 465 GLU A CA 1
ATOM 3690 C C . GLU A 1 465 ? 10.083 21.612 12.289 1.00 78.31 465 GLU A C 1
ATOM 3692 O O . GLU A 1 465 ? 9.734 21.585 13.475 1.00 78.31 465 GLU A O 1
ATOM 3697 N N . TYR A 1 466 ? 9.667 20.684 11.415 1.00 83.00 466 TYR A N 1
ATOM 3698 C CA . TYR A 1 466 ? 8.823 19.550 11.820 1.00 83.00 466 TYR A CA 1
ATOM 3699 C C . TYR A 1 466 ? 9.528 18.659 12.842 1.00 83.00 466 TYR A C 1
ATOM 3701 O O . TYR A 1 466 ? 8.919 18.293 13.849 1.00 83.00 466 TYR A O 1
ATOM 3709 N N . LYS A 1 467 ? 10.812 18.348 12.624 1.00 85.88 467 LYS A N 1
ATOM 3710 C CA . LYS A 1 467 ? 11.633 17.582 13.568 1.00 85.88 467 LYS A CA 1
ATOM 3711 C C . LYS A 1 467 ? 11.643 18.244 14.945 1.00 85.88 467 LYS A C 1
ATOM 3713 O O . LYS A 1 467 ? 11.302 17.588 15.925 1.00 85.88 467 LYS A O 1
ATOM 3718 N N . ALA A 1 468 ? 11.957 19.538 15.017 1.00 83.62 468 ALA A N 1
ATOM 3719 C CA . ALA A 1 468 ? 12.002 20.270 16.282 1.00 83.62 468 ALA A CA 1
ATOM 3720 C C . ALA A 1 468 ? 10.641 20.258 17.003 1.00 83.62 468 ALA A C 1
ATOM 3722 O O . ALA A 1 468 ? 10.572 20.026 18.213 1.00 83.62 468 ALA A O 1
ATOM 3723 N N . LYS A 1 469 ? 9.536 20.440 16.263 1.00 87.56 469 LYS A N 1
ATOM 3724 C CA . LYS A 1 469 ? 8.180 20.341 16.824 1.00 87.56 469 LYS A CA 1
ATOM 3725 C C . LYS A 1 469 ? 7.853 18.940 17.344 1.00 87.56 469 LYS A C 1
ATOM 3727 O O . LYS A 1 469 ? 7.216 18.832 18.394 1.00 87.56 469 LYS A O 1
ATOM 3732 N N . LEU A 1 470 ? 8.249 17.886 16.633 1.00 92.00 470 LEU A N 1
ATOM 3733 C CA . LEU A 1 470 ? 8.016 16.498 17.040 1.00 92.00 470 LEU A CA 1
ATOM 3734 C C . LEU A 1 470 ? 8.859 16.115 18.264 1.00 92.00 470 LEU A C 1
ATOM 3736 O O . LEU A 1 470 ? 8.344 15.462 19.168 1.00 92.00 470 LEU A O 1
ATOM 3740 N N . GLU A 1 471 ? 10.111 16.568 18.347 1.00 93.19 471 GLU A N 1
ATOM 3741 C CA . GLU A 1 471 ? 10.974 16.369 19.521 1.00 93.19 471 GLU A CA 1
ATOM 3742 C C . GLU A 1 471 ? 10.413 17.081 20.760 1.00 93.19 471 GLU A C 1
ATOM 3744 O O . GLU A 1 471 ? 10.353 16.492 21.843 1.00 93.19 471 GLU A O 1
ATOM 3749 N N . ALA A 1 472 ? 9.919 18.314 20.597 1.00 90.81 472 ALA A N 1
ATOM 3750 C CA . ALA A 1 472 ? 9.244 19.039 21.670 1.00 90.81 472 ALA A CA 1
ATOM 3751 C C . ALA A 1 472 ? 7.998 18.286 22.166 1.00 90.81 472 ALA A C 1
ATOM 3753 O O . ALA A 1 472 ? 7.822 18.110 23.373 1.00 90.81 472 ALA A O 1
ATOM 3754 N N . LEU A 1 473 ? 7.160 17.783 21.250 1.00 92.62 473 LEU A N 1
ATOM 3755 C CA . LEU A 1 473 ? 5.993 16.974 21.610 1.00 92.62 473 LEU A CA 1
ATOM 3756 C C . LEU A 1 473 ? 6.389 15.670 22.310 1.00 92.62 473 LEU A C 1
ATOM 3758 O O . LEU A 1 473 ? 5.785 15.322 23.321 1.00 92.62 473 LEU A O 1
ATOM 3762 N N . SER A 1 474 ? 7.409 14.976 21.804 1.00 93.31 474 SER A N 1
ATOM 3763 C CA . SER A 1 474 ? 7.928 13.735 22.388 1.00 93.31 474 SER A CA 1
ATOM 3764 C C . SER A 1 474 ? 8.356 13.945 23.844 1.00 93.31 474 SER A C 1
ATOM 3766 O O . SER A 1 474 ? 7.957 13.186 24.726 1.00 93.31 474 SER A O 1
ATOM 3768 N N . SER A 1 475 ? 9.057 15.048 24.134 1.00 92.56 475 SER A N 1
ATOM 3769 C CA . SER A 1 475 ? 9.443 15.426 25.501 1.00 92.56 475 SER A CA 1
ATOM 3770 C C . SER A 1 475 ? 8.231 15.679 26.414 1.00 92.56 475 SER A C 1
ATOM 3772 O O . SER A 1 475 ? 8.164 15.169 27.538 1.00 92.56 475 SER A O 1
ATOM 3774 N N . ILE A 1 476 ? 7.214 16.396 25.919 1.00 92.38 476 ILE A N 1
ATOM 3775 C CA . ILE A 1 476 ? 5.972 16.652 26.668 1.00 92.38 476 ILE A CA 1
ATOM 3776 C C . ILE A 1 476 ? 5.237 15.335 26.970 1.00 92.38 476 ILE A C 1
ATOM 3778 O O . ILE A 1 476 ? 4.820 15.103 28.110 1.00 92.38 476 ILE A O 1
ATOM 3782 N N . VAL A 1 477 ? 5.121 14.443 25.984 1.00 93.50 477 VAL A N 1
ATOM 3783 C CA . VAL A 1 477 ? 4.469 13.130 26.122 1.00 93.50 477 VAL A CA 1
ATOM 3784 C C . VAL A 1 477 ? 5.231 12.239 27.106 1.00 93.50 477 VAL A C 1
ATOM 3786 O O . VAL A 1 477 ? 4.616 11.664 28.011 1.00 93.50 477 VAL A O 1
ATOM 3789 N N . ALA A 1 478 ? 6.563 12.199 27.016 1.00 92.50 478 ALA A N 1
ATOM 3790 C CA . ALA A 1 478 ? 7.421 11.478 27.954 1.00 92.50 478 ALA A CA 1
ATOM 3791 C C . ALA A 1 478 ? 7.243 11.984 29.397 1.00 92.50 478 ALA A C 1
ATOM 3793 O O . ALA A 1 478 ? 7.134 11.183 30.326 1.00 92.50 478 ALA A O 1
ATOM 3794 N N . SER A 1 479 ? 7.097 13.300 29.588 1.00 91.25 479 SER A N 1
ATOM 3795 C CA . SER A 1 479 ? 6.830 13.901 30.904 1.00 91.25 479 SER A CA 1
ATOM 3796 C C . SER A 1 479 ? 5.407 13.664 31.438 1.00 91.25 479 SER A C 1
ATOM 3798 O O . SER A 1 479 ? 5.138 13.926 32.607 1.00 91.25 479 SER A O 1
ATOM 3800 N N . GLY A 1 480 ? 4.488 13.138 30.618 1.00 88.94 480 GLY A N 1
ATOM 3801 C CA . GLY A 1 480 ? 3.116 12.806 31.027 1.00 88.94 480 GLY A CA 1
ATOM 3802 C C . GLY A 1 480 ? 2.157 13.992 31.063 1.00 88.94 480 GLY A C 1
ATOM 3803 O O . GLY A 1 480 ? 1.036 13.872 31.553 1.00 88.94 480 GLY A O 1
ATOM 3804 N N . LYS A 1 481 ? 2.563 15.143 30.526 1.00 89.62 481 LYS A N 1
ATOM 3805 C CA . LYS A 1 481 ? 1.781 16.379 30.558 1.00 89.62 481 LYS A CA 1
ATOM 3806 C C . LYS A 1 481 ? 0.777 16.449 29.410 1.00 89.62 481 LYS A C 1
ATOM 3808 O O . LYS A 1 481 ? 0.940 17.210 28.457 1.00 89.62 481 LYS A O 1
ATOM 3813 N N . ILE A 1 482 ? -0.288 15.658 29.505 1.00 89.19 482 ILE A N 1
ATOM 3814 C CA . ILE A 1 482 ? -1.265 15.527 28.417 1.00 89.19 482 ILE A CA 1
ATOM 3815 C C . ILE A 1 482 ? -1.905 16.864 28.009 1.00 89.19 482 ILE A C 1
ATOM 3817 O O . ILE A 1 482 ? -2.009 17.138 26.823 1.00 89.19 482 ILE A O 1
ATOM 3821 N N . GLY A 1 483 ? -2.228 17.745 28.965 1.00 86.50 483 GLY A N 1
ATOM 3822 C CA . GLY A 1 483 ? -2.827 19.052 28.667 1.00 86.50 483 GLY A CA 1
ATOM 3823 C C . GLY A 1 483 ? -1.894 20.029 27.936 1.00 86.50 483 GLY A C 1
ATOM 3824 O O . GLY A 1 483 ? -2.375 20.935 27.259 1.00 86.50 483 GLY A O 1
ATOM 3825 N N . GLU A 1 484 ? -0.571 19.860 28.048 1.00 87.19 484 GLU A N 1
ATOM 3826 C CA . GLU A 1 484 ? 0.398 20.578 27.207 1.00 87.19 484 GLU A CA 1
ATOM 3827 C C . GLU A 1 484 ? 0.494 19.914 25.822 1.00 87.19 484 GLU A C 1
ATOM 3829 O O . GLU A 1 484 ? 0.503 20.616 24.813 1.00 87.19 484 GLU A O 1
ATOM 3834 N N . ALA A 1 485 ? 0.470 18.577 25.756 1.00 87.06 485 ALA A N 1
ATOM 3835 C CA . ALA A 1 485 ? 0.505 17.830 24.496 1.00 87.06 485 ALA A CA 1
ATOM 3836 C C . ALA A 1 485 ? -0.719 18.116 23.608 1.00 87.06 485 ALA A C 1
ATOM 3838 O O . ALA A 1 485 ? -0.574 18.253 22.396 1.00 87.06 485 ALA A O 1
ATOM 3839 N N . SER A 1 486 ? -1.909 18.289 24.195 1.00 86.50 486 SER A N 1
ATOM 3840 C CA . SER A 1 486 ? -3.142 18.638 23.470 1.00 86.50 486 SER A CA 1
ATOM 3841 C C . SER A 1 486 ? -3.107 20.029 22.823 1.00 86.50 486 SER A C 1
ATOM 3843 O O . SER A 1 486 ? -3.949 20.322 21.982 1.00 86.50 486 SER A O 1
ATOM 3845 N N . LYS A 1 487 ? -2.161 20.901 23.202 1.00 85.81 487 LYS A N 1
ATOM 3846 C CA . LYS A 1 487 ? -1.986 22.237 22.598 1.00 85.81 487 LYS A CA 1
ATOM 3847 C C . LYS A 1 487 ? -1.023 22.232 21.415 1.00 85.81 487 LYS A C 1
ATOM 3849 O O . LYS A 1 487 ? -0.844 23.267 20.770 1.00 85.81 487 LYS A O 1
ATOM 3854 N N . TRP A 1 488 ? -0.358 21.106 21.161 1.00 88.81 488 TRP A N 1
ATOM 3855 C CA . TRP A 1 488 ? 0.589 21.000 20.067 1.00 88.81 488 TRP A CA 1
ATOM 3856 C C . TRP A 1 488 ? -0.114 21.168 18.723 1.00 88.81 488 TRP A C 1
ATOM 3858 O O . TRP A 1 488 ? -1.201 20.644 18.499 1.00 88.81 488 TRP A O 1
ATOM 3868 N N . ASN A 1 489 ? 0.539 21.884 17.813 1.00 81.62 489 ASN A N 1
ATOM 3869 C CA . ASN A 1 489 ? 0.086 22.019 16.442 1.00 81.62 489 ASN A CA 1
ATOM 3870 C C . ASN A 1 489 ? 1.274 22.057 15.479 1.00 81.62 489 ASN A C 1
ATOM 3872 O O . ASN A 1 489 ? 2.337 22.627 15.759 1.00 81.62 489 ASN A O 1
ATOM 3876 N N . ALA A 1 490 ? 1.057 21.504 14.296 1.00 81.00 490 ALA A N 1
ATOM 3877 C CA . ALA A 1 490 ? 1.878 21.760 13.130 1.00 81.00 490 ALA A CA 1
ATOM 3878 C C . ALA A 1 490 ? 0.964 21.844 11.902 1.00 81.00 490 ALA A C 1
ATOM 3880 O O . ALA A 1 490 ? -0.070 21.170 11.875 1.00 81.00 490 ALA A O 1
ATOM 3881 N N . PRO A 1 491 ? 1.308 22.672 10.900 1.00 76.75 491 PRO A N 1
ATOM 3882 C CA . PRO A 1 491 ? 0.584 22.678 9.636 1.00 76.75 491 PRO A CA 1
ATOM 3883 C C . PRO A 1 491 ? 0.466 21.256 9.089 1.00 76.75 491 PRO A C 1
ATOM 3885 O O . PRO A 1 491 ? 1.399 20.469 9.215 1.00 76.75 491 PRO A O 1
ATOM 3888 N N . HIS A 1 492 ? -0.681 20.919 8.503 1.00 83.25 492 HIS A N 1
ATOM 3889 C CA . HIS A 1 492 ? -0.875 19.646 7.800 1.00 83.25 492 HIS A CA 1
ATOM 3890 C C . HIS A 1 492 ? -0.657 18.367 8.631 1.00 83.25 492 HIS A C 1
ATOM 3892 O O . HIS A 1 492 ? -0.589 17.278 8.066 1.00 83.25 492 HIS A O 1
ATOM 3898 N N . MET A 1 493 ? -0.607 18.478 9.959 1.00 85.31 493 MET A N 1
ATOM 3899 C CA . MET A 1 493 ? -0.466 17.364 10.890 1.00 85.31 493 MET A CA 1
ATOM 3900 C C . MET A 1 493 ? -1.587 17.397 11.920 1.00 85.31 493 MET A C 1
ATOM 3902 O O . MET A 1 493 ? -1.987 18.454 12.406 1.00 85.31 493 MET A O 1
ATOM 3906 N N . VAL A 1 494 ? -2.036 16.212 12.301 1.00 87.38 494 VAL A N 1
ATOM 3907 C CA . VAL A 1 494 ? -2.992 15.976 13.374 1.00 87.38 494 VAL A CA 1
ATOM 3908 C C . VAL A 1 494 ? -2.259 15.301 14.525 1.00 87.38 494 VAL A C 1
ATOM 3910 O O . VAL A 1 494 ? -1.542 14.319 14.326 1.00 87.38 494 VAL A O 1
ATOM 3913 N N . ALA A 1 495 ? -2.447 15.835 15.731 1.00 91.31 495 ALA A N 1
ATOM 3914 C CA . ALA A 1 495 ? -1.972 15.234 16.969 1.00 91.31 495 ALA A CA 1
ATOM 3915 C C . ALA A 1 495 ? -3.066 15.297 18.030 1.00 91.31 495 ALA A C 1
ATOM 3917 O O . ALA A 1 495 ? -3.293 16.336 18.646 1.00 91.31 495 ALA A O 1
ATOM 3918 N N . ILE A 1 496 ? -3.731 14.169 18.264 1.00 92.88 496 ILE A N 1
ATOM 3919 C CA . ILE A 1 496 ? -4.794 14.088 19.263 1.00 92.88 496 ILE A CA 1
ATOM 3920 C C . ILE A 1 496 ? -4.229 13.471 20.538 1.00 92.88 496 ILE A C 1
ATOM 3922 O O . ILE A 1 496 ? -3.837 12.303 20.568 1.00 92.88 496 ILE A O 1
ATOM 3926 N N . SER A 1 497 ? -4.195 14.267 21.605 1.00 93.31 497 SER A N 1
ATOM 3927 C CA . SER A 1 497 ? -3.847 13.813 22.952 1.00 93.31 497 SER A CA 1
ATOM 3928 C C . SER A 1 497 ? -5.111 13.762 23.802 1.00 93.31 497 SER A C 1
ATOM 3930 O O . SER A 1 497 ? -5.549 14.788 24.324 1.00 93.31 497 SER A O 1
ATOM 3932 N N . PHE A 1 498 ? -5.701 12.570 23.915 1.00 93.12 498 PHE A N 1
ATOM 3933 C CA . PHE A 1 498 ? -6.938 12.338 24.659 1.00 93.12 498 PHE A CA 1
ATOM 3934 C C . PHE A 1 498 ? -6.697 11.423 25.859 1.00 93.12 498 PHE A C 1
ATOM 3936 O O . PHE A 1 498 ? -6.287 10.276 25.702 1.00 93.12 498 PHE A O 1
ATOM 3943 N N . GLY A 1 499 ? -6.996 11.919 27.062 1.00 91.31 499 GLY A N 1
ATOM 3944 C CA . GLY A 1 499 ? -6.756 11.204 28.319 1.00 91.31 499 GLY A CA 1
ATOM 3945 C C . GLY A 1 499 ? -7.651 9.996 28.570 1.00 91.31 499 GLY A C 1
ATOM 3946 O O . GLY A 1 499 ? -7.406 9.282 29.532 1.00 91.31 499 GLY A O 1
ATOM 3947 N N . GLN A 1 500 ? -8.656 9.748 27.730 1.00 93.31 500 GLN A N 1
ATOM 3948 C CA . GLN A 1 500 ? -9.414 8.494 27.755 1.00 93.31 500 GLN A CA 1
ATOM 3949 C C . GLN A 1 500 ? -9.052 7.553 26.608 1.00 93.31 500 GLN A C 1
ATOM 3951 O O . GLN A 1 500 ? -9.565 6.438 26.538 1.00 93.31 500 GLN A O 1
ATOM 3956 N N . HIS A 1 501 ? -8.152 7.964 25.713 1.00 95.06 501 HIS A N 1
ATOM 3957 C CA . HIS A 1 501 ? -7.589 7.042 24.743 1.00 95.06 501 HIS A CA 1
ATOM 3958 C C . HIS A 1 501 ? -6.530 6.157 25.418 1.00 95.06 501 HIS A C 1
ATOM 3960 O O . HIS A 1 501 ? -5.752 6.649 26.238 1.00 95.06 501 HIS A O 1
ATOM 3966 N N . LEU A 1 502 ? -6.467 4.865 25.075 1.00 94.19 502 LEU A N 1
ATOM 3967 C CA . LEU A 1 502 ? -5.559 3.904 25.734 1.00 94.19 502 LEU A CA 1
ATOM 3968 C C . LEU A 1 502 ? -4.066 4.142 25.451 1.00 94.19 502 LEU A C 1
ATOM 3970 O O . LEU A 1 502 ? -3.207 3.550 26.106 1.00 94.19 502 LEU A O 1
ATOM 3974 N N . TYR A 1 503 ? -3.745 5.000 24.488 1.00 93.62 503 TYR A N 1
ATOM 3975 C CA . TYR A 1 503 ? -2.407 5.545 24.267 1.00 93.62 503 TYR A CA 1
ATOM 3976 C C . TYR A 1 503 ? -2.493 6.933 23.633 1.00 93.62 503 TYR A C 1
ATOM 3978 O O . TYR A 1 503 ? -3.499 7.272 23.015 1.00 93.62 503 TYR A O 1
ATOM 3986 N N . TYR A 1 504 ? -1.448 7.741 23.751 1.00 94.19 504 TYR A N 1
ATOM 3987 C CA . TYR A 1 504 ? -1.395 9.048 23.102 1.00 94.19 504 TYR A CA 1
ATOM 3988 C C . TYR A 1 504 ? 0.048 9.442 22.756 1.00 94.19 504 TYR A C 1
ATOM 3990 O O . TYR A 1 504 ? 0.993 8.943 23.379 1.00 94.19 504 TYR A O 1
ATOM 3998 N N . PRO A 1 505 ? 0.244 10.339 21.776 1.00 94.69 505 PRO A N 1
ATOM 3999 C CA . PRO A 1 505 ? -0.758 10.938 20.891 1.00 94.69 505 PRO A CA 1
ATOM 4000 C C . PRO A 1 505 ? -1.160 10.020 19.724 1.00 94.69 505 PRO A C 1
ATOM 4002 O O . PRO A 1 505 ? -0.391 9.159 19.287 1.00 94.69 505 PRO A O 1
ATOM 4005 N N . LEU A 1 506 ? -2.362 10.239 19.188 1.00 93.88 506 LEU A N 1
ATOM 4006 C CA . LEU A 1 506 ? -2.743 9.773 17.854 1.00 93.88 506 LEU A CA 1
ATOM 4007 C C . LEU A 1 506 ? -2.174 10.757 16.832 1.00 93.88 506 LEU A C 1
ATOM 4009 O O . LEU A 1 506 ? -2.589 11.916 16.808 1.00 93.88 506 LEU A O 1
ATOM 4013 N N . LEU A 1 507 ? -1.208 10.305 16.032 1.00 91.69 507 LEU A N 1
ATOM 4014 C CA . LEU A 1 507 ? -0.514 11.135 15.047 1.00 91.69 507 LEU A CA 1
ATOM 4015 C C . LEU A 1 507 ? -0.868 10.719 13.623 1.00 91.69 507 LEU A C 1
ATOM 4017 O O . LEU A 1 507 ? -0.938 9.525 13.318 1.00 91.69 507 LEU A O 1
ATOM 4021 N N . SER A 1 508 ? -1.050 11.716 12.758 1.00 87.75 508 SER A N 1
ATOM 4022 C CA . SER A 1 508 ? -1.208 11.511 11.320 1.00 87.75 508 SER A CA 1
ATOM 4023 C C . SER A 1 508 ? -0.980 12.789 10.515 1.00 87.75 508 SER A C 1
ATOM 4025 O O . SER A 1 508 ? -1.313 13.870 11.005 1.00 87.75 508 SER A O 1
ATOM 4027 N N . PRO A 1 509 ? -0.476 12.710 9.274 1.00 83.38 509 PRO A N 1
ATOM 4028 C CA . PRO A 1 509 ? -0.629 13.788 8.308 1.00 83.38 509 PRO A CA 1
ATOM 4029 C C . PRO A 1 509 ? -2.109 13.990 7.954 1.00 83.38 509 PRO A C 1
ATOM 4031 O O . PRO A 1 509 ? -2.893 13.042 7.918 1.00 83.38 509 PRO A O 1
ATOM 4034 N N . ILE A 1 510 ? -2.501 15.222 7.630 1.00 81.62 510 ILE A N 1
ATOM 4035 C CA . ILE A 1 510 ? -3.814 15.472 7.027 1.00 81.62 510 ILE A CA 1
ATOM 4036 C C . ILE A 1 510 ? -3.860 14.774 5.663 1.00 81.62 510 ILE A C 1
ATOM 4038 O O . ILE A 1 510 ? -2.900 14.829 4.891 1.00 81.62 510 ILE A O 1
ATOM 4042 N N . LYS A 1 511 ? -4.986 14.120 5.365 1.00 76.00 511 LYS A N 1
ATOM 4043 C CA . LYS A 1 511 ? -5.214 13.427 4.094 1.00 76.00 511 LYS A CA 1
ATOM 4044 C C . LYS A 1 511 ? -4.909 14.347 2.903 1.00 76.00 511 LYS A C 1
ATOM 4046 O O . LYS A 1 511 ? -5.316 15.505 2.893 1.00 76.00 511 LYS A O 1
ATOM 4051 N N . ASP A 1 512 ? -4.161 13.817 1.935 1.00 73.06 512 ASP A N 1
ATOM 4052 C CA . ASP A 1 512 ? -3.687 14.500 0.718 1.00 73.06 512 ASP A CA 1
ATOM 4053 C C . ASP A 1 512 ? -2.746 15.703 0.938 1.00 73.06 512 ASP A C 1
ATOM 4055 O O . ASP A 1 512 ? -2.341 16.357 -0.026 1.00 73.06 512 ASP A O 1
ATOM 4059 N N . ALA A 1 513 ? -2.346 15.997 2.179 1.00 73.31 513 ALA A N 1
ATOM 4060 C CA . ALA A 1 513 ? -1.419 17.083 2.449 1.00 73.31 513 ALA A CA 1
ATOM 4061 C C . ALA A 1 513 ? 0.029 16.694 2.116 1.00 73.31 513 ALA A C 1
ATOM 4063 O O . ALA A 1 513 ? 0.501 15.599 2.427 1.00 73.31 513 ALA A O 1
ATOM 4064 N N . VAL A 1 514 ? 0.758 17.631 1.508 1.00 73.44 514 VAL A N 1
ATOM 4065 C CA . VAL A 1 514 ? 2.183 17.471 1.210 1.00 73.44 514 VAL A CA 1
ATOM 4066 C C . VAL A 1 514 ? 2.979 17.931 2.425 1.00 73.44 514 VAL A C 1
ATOM 4068 O O . VAL A 1 514 ? 3.060 19.125 2.708 1.00 73.44 514 VAL A O 1
ATOM 4071 N N . VAL A 1 515 ? 3.557 16.976 3.147 1.00 76.94 515 VAL A N 1
ATOM 4072 C CA . VAL A 1 515 ? 4.461 17.227 4.274 1.00 76.94 515 VAL A CA 1
ATOM 4073 C C . VAL A 1 515 ? 5.856 16.690 3.953 1.00 76.94 515 VAL A C 1
ATOM 4075 O O . VAL A 1 515 ? 5.962 15.656 3.290 1.00 76.94 515 VAL A O 1
ATOM 4078 N N . PRO A 1 516 ? 6.928 17.336 4.445 1.00 77.25 516 PRO A N 1
ATOM 4079 C CA . PRO A 1 516 ? 8.304 16.896 4.226 1.00 77.25 516 PRO A CA 1
ATOM 4080 C C . PRO A 1 516 ? 8.655 15.730 5.163 1.00 77.25 516 PRO A C 1
ATOM 4082 O O . PRO A 1 516 ? 9.722 15.711 5.757 1.00 77.25 516 PRO A O 1
ATOM 4085 N N . LEU A 1 517 ? 7.731 14.803 5.420 1.00 79.12 517 LEU A N 1
ATOM 4086 C CA . LEU A 1 517 ? 7.961 13.666 6.306 1.00 79.12 517 LEU A CA 1
ATOM 4087 C C . LEU A 1 517 ? 7.081 12.472 5.954 1.00 79.12 517 LEU A C 1
ATOM 4089 O O . LEU A 1 517 ? 6.025 12.590 5.336 1.00 79.12 517 LEU A O 1
ATOM 4093 N N . ARG A 1 518 ? 7.508 11.298 6.402 1.00 79.50 518 ARG A N 1
ATOM 4094 C CA . ARG A 1 518 ? 6.742 10.055 6.405 1.00 79.50 518 ARG A CA 1
ATOM 4095 C C . ARG A 1 518 ? 6.723 9.501 7.812 1.00 79.50 518 ARG A C 1
ATOM 4097 O O . ARG A 1 518 ? 7.673 9.701 8.561 1.00 79.50 518 ARG A O 1
ATOM 4104 N N . MET A 1 519 ? 5.669 8.768 8.150 1.00 84.69 519 MET A N 1
ATOM 4105 C CA . MET A 1 519 ? 5.559 8.111 9.446 1.00 84.69 519 MET A CA 1
ATOM 4106 C C . MET A 1 519 ? 5.001 6.699 9.319 1.00 84.69 519 MET A C 1
ATOM 4108 O O . MET A 1 519 ? 4.185 6.421 8.436 1.00 84.69 519 MET A O 1
ATOM 4112 N N . ARG A 1 520 ? 5.441 5.802 10.201 1.00 82.44 520 ARG A N 1
ATOM 4113 C CA . ARG A 1 520 ? 4.898 4.444 10.331 1.00 82.44 520 ARG A CA 1
ATOM 4114 C C . ARG A 1 520 ? 4.849 4.036 11.810 1.00 82.44 520 ARG A C 1
ATOM 4116 O O . ARG A 1 520 ? 5.813 4.307 12.521 1.00 82.44 520 ARG A O 1
ATOM 4123 N N . PRO A 1 521 ? 3.798 3.334 12.268 1.00 84.00 521 PRO A N 1
ATOM 4124 C CA . PRO A 1 521 ? 2.512 3.128 11.589 1.00 84.00 521 PRO A CA 1
ATOM 4125 C C . PRO A 1 521 ? 1.669 4.420 11.554 1.00 84.00 521 PRO A C 1
ATOM 4127 O O . PRO A 1 521 ? 1.904 5.332 12.338 1.00 84.00 521 PRO A O 1
ATOM 4130 N N . LEU A 1 522 ? 0.680 4.505 10.660 1.00 82.00 522 LEU A N 1
ATOM 4131 C CA . LEU A 1 522 ? -0.339 5.563 10.711 1.00 82.00 522 LEU A CA 1
ATOM 4132 C C . LEU A 1 522 ? -1.365 5.188 11.786 1.00 82.00 522 LEU A C 1
ATOM 4134 O O . LEU A 1 522 ? -1.897 4.082 11.753 1.00 82.00 522 LEU A O 1
ATOM 4138 N N . ALA A 1 523 ? -1.606 6.063 12.765 1.00 80.38 523 ALA A N 1
ATOM 4139 C CA . ALA A 1 523 ? -2.538 5.757 13.855 1.00 80.38 523 ALA A CA 1
ATOM 4140 C C . ALA A 1 523 ? -3.998 6.027 13.501 1.00 80.38 523 ALA A C 1
ATOM 4142 O O . ALA A 1 523 ? -4.882 5.332 13.986 1.00 80.38 523 ALA A O 1
ATOM 4143 N N . ILE A 1 524 ? -4.229 7.065 12.703 1.00 83.44 524 ILE A N 1
ATOM 4144 C CA . ILE A 1 524 ? -5.535 7.556 12.273 1.00 83.44 524 ILE A CA 1
ATOM 4145 C C . ILE A 1 524 ? -5.350 8.110 10.859 1.00 83.44 524 ILE A C 1
ATOM 4147 O O . ILE A 1 524 ? -4.307 8.694 10.587 1.00 83.44 524 ILE A O 1
ATOM 4151 N N . GLY A 1 525 ? -6.259 7.878 9.922 1.00 76.75 525 GLY A N 1
ATOM 4152 C CA . GLY A 1 525 ? -6.023 8.187 8.504 1.00 76.75 525 GLY A CA 1
ATOM 4153 C C . GLY A 1 525 ? -7.147 8.961 7.832 1.00 76.75 525 GLY A C 1
ATOM 4154 O O . GLY A 1 525 ? -6.891 9.750 6.921 1.00 76.75 525 GLY A O 1
ATOM 4155 N N . GLU A 1 526 ? -8.387 8.765 8.275 1.00 86.69 526 GLU A N 1
ATOM 4156 C CA . GLU A 1 526 ? -9.549 9.367 7.626 1.00 86.69 526 GLU A CA 1
ATOM 4157 C C . GLU A 1 526 ? -10.064 10.597 8.397 1.00 86.69 526 GLU A C 1
ATOM 4159 O O . GLU A 1 526 ? -10.159 10.563 9.627 1.00 86.69 526 GLU A O 1
ATOM 4164 N N . PRO A 1 527 ? -10.476 11.682 7.707 1.00 89.69 527 PRO A N 1
ATOM 4165 C CA . PRO A 1 527 ? -11.047 12.867 8.357 1.00 89.69 527 PRO A CA 1
ATOM 4166 C C . PRO A 1 527 ? -12.234 12.558 9.280 1.00 89.69 527 PRO A C 1
ATOM 4168 O O . PRO A 1 527 ? -12.439 13.234 10.285 1.00 89.69 527 PRO A O 1
ATOM 4171 N N . SER A 1 528 ? -13.012 11.522 8.962 1.00 91.44 528 SER A N 1
ATOM 4172 C CA . SER A 1 528 ? -14.123 11.057 9.793 1.00 91.44 528 SER A CA 1
ATOM 4173 C C . SER A 1 528 ? -13.680 10.395 11.091 1.00 91.44 528 SER A C 1
ATOM 4175 O O . SER A 1 528 ? -14.349 10.565 12.105 1.00 91.44 528 SER A O 1
ATOM 4177 N N . GLU A 1 529 ? -12.561 9.667 11.082 1.00 93.62 529 GLU A N 1
ATOM 4178 C CA . GLU A 1 529 ? -11.978 9.110 12.303 1.00 93.62 529 GLU A CA 1
ATOM 4179 C C . GLU A 1 529 ? -11.510 10.249 13.217 1.00 93.62 529 GLU A C 1
ATOM 4181 O O . GLU A 1 529 ? -11.823 10.247 14.405 1.00 93.62 529 GLU A O 1
ATOM 4186 N N . ILE A 1 530 ? -10.812 11.247 12.655 1.00 92.69 530 ILE A N 1
ATOM 4187 C CA . ILE A 1 530 ? -10.329 12.432 13.387 1.00 92.69 530 ILE A CA 1
ATOM 4188 C C . ILE A 1 530 ? -11.506 13.160 14.038 1.00 92.69 530 ILE A C 1
ATOM 4190 O O . ILE A 1 530 ? -11.527 13.328 15.258 1.00 92.69 530 ILE A O 1
ATOM 4194 N N . ARG A 1 531 ? -12.528 13.489 13.235 1.00 94.06 531 ARG A N 1
ATOM 4195 C CA . ARG A 1 531 ? -13.754 14.141 13.704 1.00 94.06 531 ARG A CA 1
ATOM 4196 C C . ARG A 1 531 ? -14.428 13.352 14.825 1.00 94.06 531 ARG A C 1
ATOM 4198 O O . ARG A 1 531 ? -14.879 13.948 15.793 1.00 94.06 531 ARG A O 1
ATOM 4205 N N . PHE A 1 532 ? -14.500 12.025 14.715 1.00 96.25 532 PHE A N 1
ATOM 4206 C CA . PHE A 1 532 ? -15.113 11.197 15.752 1.00 96.25 532 PHE A CA 1
ATOM 4207 C C . PHE A 1 532 ? -14.369 11.304 17.091 1.00 96.25 532 PHE A C 1
ATOM 4209 O O . PHE A 1 532 ? -15.007 11.477 18.128 1.00 96.25 532 PHE A O 1
ATOM 4216 N N . VAL A 1 533 ? -13.032 11.245 17.091 1.00 95.50 533 VAL A N 1
ATOM 4217 C CA . VAL A 1 533 ? -12.256 11.387 18.335 1.00 95.50 533 VAL A CA 1
ATOM 4218 C C . VAL A 1 533 ? -12.433 12.787 18.934 1.00 95.50 533 VAL A C 1
ATOM 4220 O O . VAL A 1 533 ? -12.640 12.908 20.140 1.00 95.50 533 VAL A O 1
ATOM 4223 N N . GLU A 1 534 ? -12.408 13.836 18.110 1.00 93.81 534 GLU A N 1
ATOM 4224 C CA . GLU A 1 534 ? -12.623 15.225 18.545 1.00 93.81 534 GLU A CA 1
ATOM 4225 C C . GLU A 1 534 ? -14.035 15.461 19.104 1.00 93.81 534 GLU A C 1
ATOM 4227 O O . GLU A 1 534 ? -14.195 16.115 20.140 1.00 93.81 534 GLU A O 1
ATOM 4232 N N . ASP A 1 535 ? -15.058 14.890 18.466 1.00 95.69 535 ASP A N 1
ATOM 4233 C CA . ASP A 1 535 ? -16.440 14.930 18.945 1.00 95.69 535 ASP A CA 1
ATOM 4234 C C . ASP A 1 535 ? -16.558 14.226 20.308 1.00 95.69 535 ASP A C 1
ATOM 4236 O O . ASP A 1 535 ? -17.179 14.768 21.223 1.00 95.69 535 ASP A O 1
ATOM 4240 N N . VAL A 1 536 ? -15.924 13.055 20.486 1.00 96.38 536 VAL A N 1
ATOM 4241 C CA . VAL A 1 536 ? -15.905 12.324 21.770 1.00 96.38 536 VAL A CA 1
ATOM 4242 C C . VAL A 1 536 ? -15.191 13.127 22.857 1.00 96.38 536 VAL A C 1
ATOM 4244 O O . VAL A 1 536 ? -15.695 13.201 23.977 1.00 96.38 536 VAL A O 1
ATOM 4247 N N . MET A 1 537 ? -14.054 13.757 22.545 1.00 94.75 537 MET A N 1
ATOM 4248 C CA . MET A 1 537 ? -13.340 14.640 23.477 1.00 94.75 537 MET A CA 1
ATOM 4249 C C . MET A 1 537 ? -14.217 15.815 23.915 1.00 94.75 537 MET A C 1
ATOM 4251 O O . MET A 1 537 ? -14.397 16.056 25.109 1.00 94.75 537 MET A O 1
ATOM 4255 N N . THR A 1 538 ? -14.817 16.507 22.946 1.00 94.19 538 THR A N 1
ATOM 4256 C CA . THR A 1 538 ? -15.690 17.661 23.191 1.00 94.19 538 THR A CA 1
ATOM 4257 C C . THR A 1 538 ? -16.905 17.260 24.021 1.00 94.19 538 THR A C 1
ATOM 4259 O O . THR A 1 538 ? -17.285 17.953 24.966 1.00 94.19 538 THR A O 1
ATOM 4262 N N . PHE A 1 539 ? -17.508 16.116 23.698 1.00 94.94 539 PHE A N 1
ATOM 4263 C CA . PHE A 1 539 ? -18.630 15.567 24.439 1.00 94.94 539 PHE A CA 1
ATOM 4264 C C . PHE A 1 539 ? -18.247 15.234 25.881 1.00 94.94 539 PHE A C 1
ATOM 4266 O O . PHE A 1 539 ? -18.952 15.654 26.798 1.00 94.94 539 PHE A O 1
ATOM 4273 N N . TYR A 1 540 ? -17.125 14.541 26.087 1.00 94.06 540 TYR A N 1
ATOM 4274 C CA . TYR A 1 540 ? -16.621 14.159 27.407 1.00 94.06 540 TYR A CA 1
ATOM 4275 C C . TYR A 1 540 ? -16.423 15.377 28.327 1.00 94.06 540 TYR A C 1
ATOM 4277 O O . TYR A 1 540 ? -16.768 15.329 29.510 1.00 94.06 540 TYR A O 1
ATOM 4285 N N . ASP A 1 541 ? -15.941 16.496 27.781 1.00 91.94 541 ASP A N 1
ATOM 4286 C CA . ASP A 1 541 ? -15.728 17.730 28.545 1.00 91.94 541 ASP A CA 1
ATOM 4287 C C . ASP A 1 541 ? -16.996 18.582 28.733 1.00 91.94 541 ASP A C 1
ATOM 4289 O O . ASP A 1 541 ? -17.052 19.416 29.653 1.00 91.94 541 ASP A O 1
ATOM 4293 N N . SER A 1 542 ? -18.027 18.360 27.911 1.00 93.81 542 SER A N 1
ATOM 4294 C CA . SER A 1 542 ? -19.289 19.102 27.952 1.00 93.81 542 SER A CA 1
ATOM 4295 C C . SER A 1 542 ? -20.102 18.839 29.236 1.00 93.81 542 SER A C 1
ATOM 4297 O O . SER A 1 542 ? -20.006 17.761 29.831 1.00 93.81 542 SER A O 1
ATOM 4299 N N . PRO A 1 543 ? -20.965 19.783 29.670 1.00 93.19 543 PRO A N 1
ATOM 4300 C CA . PRO A 1 543 ? -21.860 19.563 30.810 1.00 93.19 543 PRO A CA 1
ATOM 4301 C C . PRO A 1 543 ? -22.785 18.348 30.635 1.00 93.19 543 PRO A C 1
ATOM 4303 O O . PRO A 1 543 ? -22.933 17.564 31.569 1.00 93.19 543 PRO A O 1
ATOM 4306 N N . SER A 1 544 ? -23.347 18.163 29.432 1.00 90.12 544 SER A N 1
ATOM 4307 C CA . SER A 1 544 ? -24.218 17.023 29.100 1.00 90.12 544 SER A CA 1
ATOM 4308 C C . SER A 1 544 ? -23.468 15.692 29.199 1.00 90.12 544 SER A C 1
ATOM 4310 O O . SER A 1 544 ? -23.950 14.747 29.823 1.00 90.12 544 SER A O 1
ATOM 4312 N N . GLY A 1 545 ? -22.248 15.623 28.654 1.00 90.56 545 GLY A N 1
ATOM 4313 C CA . GLY A 1 545 ? -21.432 14.414 28.732 1.00 90.56 545 GLY A CA 1
ATOM 4314 C C . GLY A 1 545 ? -21.047 14.057 30.162 1.00 90.56 545 GLY A C 1
ATOM 4315 O O . GLY A 1 545 ? -21.206 12.908 30.562 1.00 90.56 545 GLY A O 1
ATOM 4316 N N . LYS A 1 546 ? -20.650 15.042 30.976 1.00 93.06 546 LYS A N 1
ATOM 4317 C CA . LYS A 1 546 ? -20.367 14.839 32.410 1.00 93.06 546 LYS A CA 1
ATOM 4318 C C . LYS A 1 546 ? -21.579 14.349 33.197 1.00 93.06 546 LYS A C 1
ATOM 4320 O O . LYS A 1 546 ? -21.427 13.576 34.141 1.00 93.06 546 LYS A O 1
ATOM 4325 N N . GLU A 1 547 ? -22.776 14.804 32.841 1.00 92.88 547 GLU A N 1
ATOM 4326 C CA . GLU A 1 547 ? -24.013 14.328 33.455 1.00 92.88 547 GLU A CA 1
ATOM 4327 C C . GLU A 1 547 ? -24.311 12.875 33.065 1.00 92.88 547 GLU A C 1
ATOM 4329 O O . GLU A 1 547 ? -24.563 12.048 33.941 1.00 92.88 547 GLU A O 1
ATOM 4334 N N . LYS A 1 548 ? -24.220 12.544 31.772 1.00 91.19 548 LYS A N 1
ATOM 4335 C CA . LYS A 1 548 ? -24.521 11.201 31.247 1.00 91.19 548 LYS A CA 1
ATOM 4336 C C . LYS A 1 548 ? -23.483 10.145 31.609 1.00 91.19 548 LYS A C 1
ATOM 4338 O O . LYS A 1 548 ? -23.834 8.981 31.766 1.00 91.19 548 LYS A O 1
ATOM 4343 N N . LEU A 1 549 ? -22.224 10.542 31.761 1.00 93.50 549 LEU A N 1
ATOM 4344 C CA . LEU A 1 549 ? -21.125 9.669 32.178 1.00 93.50 549 LEU A CA 1
ATOM 4345 C C . LEU A 1 549 ? -20.970 9.615 33.705 1.00 93.50 549 LEU A C 1
ATOM 4347 O O . LEU A 1 549 ? -19.986 9.087 34.215 1.00 93.50 549 LEU A O 1
ATOM 4351 N N . ARG A 1 550 ? -21.920 10.156 34.479 1.00 93.44 550 ARG A N 1
ATOM 4352 C CA . ARG A 1 550 ? -21.832 10.133 35.941 1.00 93.44 550 ARG A CA 1
ATOM 4353 C C . ARG A 1 550 ? -21.828 8.690 36.462 1.00 93.44 550 ARG A C 1
ATOM 4355 O O . ARG A 1 550 ? -22.836 7.995 36.384 1.00 93.44 550 ARG A O 1
ATOM 4362 N N . GLY A 1 551 ? -20.714 8.288 37.075 1.00 92.06 551 GLY A N 1
ATOM 4363 C CA . GLY A 1 551 ? -20.502 6.926 37.583 1.00 92.06 551 GLY A CA 1
ATOM 4364 C C . GLY A 1 551 ? -20.091 5.913 36.510 1.00 92.06 551 GLY A C 1
ATOM 4365 O O . GLY A 1 551 ? -20.131 4.711 36.775 1.00 92.06 551 GLY A O 1
ATOM 4366 N N . LEU A 1 552 ? -19.743 6.394 35.312 1.00 94.56 552 LEU A N 1
ATOM 4367 C CA . LEU A 1 552 ? -19.206 5.603 34.217 1.00 94.56 552 LEU A CA 1
ATOM 4368 C C . LEU A 1 552 ? -17.827 6.139 33.813 1.00 94.56 552 LEU A C 1
ATOM 4370 O O . LEU A 1 552 ? -17.674 7.315 33.485 1.00 94.56 552 LEU A O 1
ATOM 4374 N N . SER A 1 553 ? -16.845 5.252 33.728 1.00 94.56 553 SER A N 1
ATOM 4375 C CA . SER A 1 553 ? -15.549 5.537 33.118 1.00 94.56 553 SER A CA 1
ATOM 4376 C C . SER A 1 553 ? -15.582 5.227 31.618 1.00 94.56 553 SER A C 1
ATOM 4378 O O . SER A 1 553 ? -15.960 4.127 31.212 1.00 94.56 553 SER A O 1
ATOM 4380 N N . LEU A 1 554 ? -15.186 6.193 30.785 1.00 95.62 554 LEU A N 1
ATOM 4381 C CA . LEU A 1 554 ? -15.121 6.057 29.326 1.00 95.62 554 LEU A CA 1
ATOM 4382 C C . LEU A 1 554 ? -13.684 5.769 28.894 1.00 95.62 554 LEU A C 1
ATOM 4384 O O . LEU A 1 554 ? -12.784 6.483 29.315 1.00 95.62 554 LEU A O 1
ATOM 4388 N N . TYR A 1 555 ? -13.481 4.792 28.007 1.00 96.12 555 TYR A N 1
ATOM 4389 C CA . TYR A 1 555 ? -12.185 4.524 27.376 1.00 96.12 555 TYR A CA 1
ATOM 4390 C C . TYR A 1 555 ? -12.336 4.324 25.873 1.00 96.12 555 TYR A C 1
ATOM 4392 O O . TYR A 1 555 ? -13.304 3.718 25.419 1.00 96.12 555 TYR A O 1
ATOM 4400 N N . LEU A 1 556 ? -11.363 4.792 25.097 1.00 96.12 556 LEU A N 1
ATOM 4401 C CA . LEU A 1 556 ? -11.362 4.724 23.640 1.00 96.12 556 LEU A CA 1
ATOM 4402 C C . LEU A 1 556 ? -10.066 4.092 23.124 1.00 96.12 556 LEU A C 1
ATOM 4404 O O . LEU A 1 556 ? -8.977 4.355 23.631 1.00 96.12 556 LEU A O 1
ATOM 4408 N N . LEU A 1 557 ? -10.171 3.289 22.073 1.00 94.44 557 LEU A N 1
ATOM 4409 C CA . LEU A 1 557 ? -9.025 2.789 21.328 1.00 94.44 557 LEU A CA 1
ATOM 4410 C C . LEU A 1 557 ? -9.328 2.806 19.834 1.00 94.44 557 LEU A C 1
ATOM 4412 O O . LEU A 1 557 ? -10.267 2.149 19.391 1.00 94.44 557 LEU A O 1
ATOM 4416 N N . ARG A 1 558 ? -8.485 3.478 19.055 1.00 92.81 558 ARG A N 1
ATOM 4417 C CA . ARG A 1 558 ? -8.371 3.258 17.615 1.00 92.81 558 ARG A CA 1
ATOM 4418 C C . ARG A 1 558 ? -7.767 1.868 17.397 1.00 92.81 558 ARG A C 1
ATOM 4420 O O . ARG A 1 558 ? -6.673 1.568 17.873 1.00 92.81 558 ARG A O 1
ATOM 4427 N N . ASN A 1 559 ? -8.495 0.998 16.713 1.00 89.75 559 ASN A N 1
ATOM 4428 C CA . ASN A 1 559 ? -8.062 -0.355 16.402 1.00 89.75 559 ASN A CA 1
ATOM 4429 C C . ASN A 1 559 ? -6.887 -0.383 15.402 1.00 89.75 559 ASN A C 1
ATOM 4431 O O . ASN A 1 559 ? -6.748 0.511 14.579 1.00 89.75 559 ASN A O 1
ATOM 4435 N N . ALA A 1 560 ? -6.021 -1.401 15.416 1.00 82.75 560 ALA A N 1
ATOM 4436 C CA . ALA A 1 560 ? -4.945 -1.481 14.418 1.00 82.75 560 ALA A CA 1
ATOM 4437 C C . ALA A 1 560 ? -5.515 -1.616 12.997 1.00 82.75 560 ALA A C 1
ATOM 4439 O O . ALA A 1 560 ? -6.440 -2.387 12.809 1.00 82.75 560 ALA A O 1
ATOM 4440 N N . ASP A 1 561 ? -4.901 -1.039 11.963 1.00 71.75 561 ASP A N 1
ATOM 4441 C CA . ASP A 1 561 ? -5.318 -1.312 10.569 1.00 71.75 561 ASP A CA 1
ATOM 4442 C C . ASP A 1 561 ? -5.173 -2.788 10.176 1.00 71.75 561 ASP A C 1
ATOM 4444 O O . ASP A 1 561 ? -5.878 -3.321 9.317 1.00 71.75 561 ASP A O 1
ATOM 4448 N N . ASN A 1 562 ? -4.222 -3.472 10.814 1.00 68.56 562 ASN A N 1
ATOM 4449 C CA . ASN A 1 562 ? -3.958 -4.875 10.570 1.00 68.56 562 ASN A CA 1
ATOM 4450 C C . ASN A 1 562 ? -4.799 -5.753 11.500 1.00 68.56 562 ASN A C 1
ATOM 4452 O O . ASN A 1 562 ? -4.517 -5.855 12.692 1.00 68.56 562 ASN A O 1
ATOM 4456 N N . ARG A 1 563 ? -5.737 -6.500 10.916 1.00 67.69 563 ARG A N 1
ATOM 4457 C CA . ARG A 1 563 ? -6.602 -7.469 11.610 1.00 67.69 563 ARG A CA 1
ATOM 4458 C C . ARG A 1 563 ? -5.863 -8.529 12.424 1.00 67.69 563 ARG A C 1
ATOM 4460 O O . ARG A 1 563 ? -6.424 -9.048 13.378 1.00 67.69 563 ARG A O 1
ATOM 4467 N N . ALA A 1 564 ? -4.625 -8.869 12.061 1.00 62.56 564 ALA A N 1
ATOM 4468 C CA . ALA A 1 564 ? -3.809 -9.811 12.826 1.00 62.56 564 ALA A CA 1
ATOM 4469 C C . ALA A 1 564 ? -3.273 -9.208 14.137 1.00 62.56 564 ALA A C 1
ATOM 4471 O O . ALA A 1 564 ? -2.940 -9.951 15.057 1.00 62.56 564 ALA A O 1
ATOM 4472 N N . LYS A 1 565 ? -3.163 -7.874 14.205 1.00 65.56 565 LYS A N 1
ATOM 4473 C CA . LYS A 1 565 ? -2.730 -7.114 15.390 1.00 65.56 565 LYS A CA 1
ATOM 4474 C C . LYS A 1 565 ? -3.901 -6.464 16.138 1.00 65.56 565 LYS A C 1
ATOM 4476 O O . LYS A 1 565 ? -3.743 -6.121 17.304 1.00 65.56 565 LYS A O 1
ATOM 4481 N N . GLY A 1 566 ? -5.037 -6.305 15.462 1.00 63.41 566 GLY A N 1
ATOM 4482 C CA . GLY A 1 566 ? -6.273 -5.735 15.976 1.00 63.41 566 GLY A CA 1
ATOM 4483 C C . GLY A 1 566 ? -6.801 -6.369 17.254 1.00 63.41 566 GLY A C 1
ATOM 4484 O O . GLY A 1 566 ? -6.604 -7.557 17.511 1.00 63.41 566 GLY A O 1
ATOM 4485 N N . LEU A 1 567 ? -7.536 -5.569 18.020 1.00 69.12 567 LEU A N 1
ATOM 4486 C CA . LEU A 1 567 ? -8.392 -6.016 19.106 1.00 69.12 567 LEU A CA 1
ATOM 4487 C C . LEU A 1 567 ? -9.833 -6.079 18.606 1.00 69.12 567 LEU A C 1
ATOM 4489 O O . LEU A 1 567 ? -10.286 -5.221 17.850 1.00 69.12 567 LEU A O 1
ATOM 4493 N N . GLY A 1 568 ? -10.570 -7.095 19.040 1.00 60.69 568 GLY A N 1
ATOM 4494 C CA . GLY A 1 568 ? -11.828 -7.426 18.386 1.00 60.69 568 GLY A CA 1
ATOM 4495 C C . GLY A 1 568 ? -11.593 -8.104 17.034 1.00 60.69 568 GLY A C 1
ATOM 4496 O O . GLY A 1 568 ? -10.541 -8.002 16.406 1.00 60.69 568 GLY A O 1
ATOM 4497 N N . PHE A 1 569 ? -12.571 -8.890 16.619 1.00 64.12 569 PHE A N 1
ATOM 4498 C CA . PHE A 1 569 ? -12.471 -9.772 15.462 1.00 64.12 569 PHE A CA 1
ATOM 4499 C C . PHE A 1 569 ? -13.207 -9.189 14.251 1.00 64.12 569 PHE A C 1
ATOM 4501 O O . PHE A 1 569 ? -13.978 -8.238 14.369 1.00 64.12 569 PHE A O 1
ATOM 4508 N N . ALA A 1 570 ? -12.995 -9.789 13.078 1.00 56.72 570 ALA A N 1
ATOM 4509 C CA . ALA A 1 570 ? -13.831 -9.531 11.912 1.00 56.72 570 ALA A CA 1
ATOM 4510 C C . ALA A 1 570 ? -15.216 -10.166 12.137 1.00 56.72 570 ALA A C 1
ATOM 4512 O O . ALA A 1 570 ? -15.349 -11.388 12.068 1.00 56.72 570 ALA A O 1
ATOM 4513 N N . LEU A 1 571 ? -16.222 -9.347 12.454 1.00 52.12 571 LEU A N 1
ATOM 4514 C CA . LEU A 1 571 ? -17.629 -9.763 12.544 1.00 52.12 571 LEU A CA 1
ATOM 4515 C C . LEU A 1 571 ? -18.124 -10.260 11.167 1.00 52.12 571 LEU A C 1
ATOM 4517 O O . LEU A 1 571 ? -17.454 -10.059 10.142 1.00 52.12 571 LEU A O 1
ATOM 4521 N N . ALA A 1 572 ? -19.293 -10.912 11.113 1.00 43.84 572 ALA A N 1
ATOM 4522 C CA . ALA A 1 572 ? -19.832 -11.377 9.835 1.00 43.84 572 ALA A CA 1
ATOM 4523 C C . ALA A 1 572 ? -20.047 -10.194 8.869 1.00 43.84 572 ALA A C 1
ATOM 4525 O O . ALA A 1 572 ? -20.246 -9.051 9.272 1.00 43.84 572 ALA A O 1
ATOM 4526 N N . GLY A 1 573 ? -19.880 -10.431 7.565 1.00 49.72 573 GLY A N 1
ATOM 4527 C CA . GLY A 1 573 ? -19.840 -9.346 6.578 1.00 49.72 573 GLY A CA 1
ATOM 4528 C C . GLY A 1 573 ? -18.495 -8.615 6.501 1.00 49.72 573 GLY A C 1
ATOM 4529 O O . GLY A 1 573 ? -18.407 -7.556 5.877 1.00 49.72 573 GLY A O 1
ATOM 4530 N N . ASN A 1 574 ? -17.429 -9.177 7.090 1.00 59.44 574 ASN A N 1
ATOM 4531 C CA . ASN A 1 574 ? -16.070 -8.634 7.029 1.00 59.44 574 ASN A CA 1
ATOM 4532 C C . ASN A 1 574 ? -15.921 -7.273 7.737 1.00 59.44 574 ASN A C 1
ATOM 4534 O O . ASN A 1 574 ? -15.065 -6.463 7.360 1.00 59.44 574 ASN A O 1
ATOM 4538 N N . PHE A 1 575 ? -16.777 -7.014 8.728 1.00 69.75 575 PHE A N 1
ATOM 4539 C CA . PHE A 1 575 ? -16.773 -5.774 9.486 1.00 69.75 575 PHE A CA 1
ATOM 4540 C C . PHE A 1 575 ? -15.628 -5.772 10.486 1.00 69.75 575 PHE A C 1
ATOM 4542 O O . PHE A 1 575 ? -15.534 -6.631 11.362 1.00 69.75 575 PHE A O 1
ATOM 4549 N N . TYR A 1 576 ? -14.750 -4.797 10.313 1.00 79.00 576 TYR A N 1
ATOM 4550 C CA . TYR A 1 576 ? -13.614 -4.556 11.169 1.00 79.00 576 TYR A CA 1
ATOM 4551 C C . TYR A 1 576 ? -13.713 -3.098 11.623 1.00 79.00 576 TYR A C 1
ATOM 4553 O O . TYR A 1 576 ? -13.618 -2.222 10.765 1.00 79.00 576 TYR A O 1
ATOM 4561 N N . PRO A 1 577 ? -14.019 -2.852 12.904 1.00 87.62 577 PRO A N 1
ATOM 4562 C CA . PRO A 1 577 ? -14.309 -1.517 13.402 1.00 87.62 577 PRO A CA 1
ATOM 4563 C C . PRO A 1 577 ? -13.024 -0.718 13.590 1.00 87.62 577 PRO A C 1
ATOM 4565 O O . PRO A 1 577 ? -12.023 -1.258 14.074 1.00 87.62 577 PRO A O 1
ATOM 4568 N N . ASP A 1 578 ? -13.098 0.571 13.275 1.00 91.00 578 ASP A N 1
ATOM 4569 C CA . ASP A 1 578 ? -11.984 1.507 13.427 1.00 91.00 578 ASP A CA 1
ATOM 4570 C C . ASP A 1 578 ? -11.759 1.874 14.900 1.00 91.00 578 ASP A C 1
ATOM 4572 O O . ASP A 1 578 ? -10.626 2.126 15.309 1.00 91.00 578 ASP A O 1
ATOM 4576 N N . PHE A 1 579 ? -12.812 1.841 15.729 1.00 94.12 579 PHE A N 1
ATOM 4577 C CA . PHE A 1 579 ? -12.738 2.170 17.153 1.00 94.12 579 PHE A CA 1
ATOM 4578 C C . PHE A 1 579 ? -13.420 1.146 18.061 1.00 94.12 579 PHE A C 1
ATOM 4580 O O . PHE A 1 579 ? -14.463 0.568 17.745 1.00 94.12 579 PHE A O 1
ATOM 4587 N N . LEU A 1 580 ? -12.838 0.991 19.247 1.00 94.44 580 LEU A N 1
ATOM 4588 C CA . LEU A 1 580 ? -13.412 0.316 20.401 1.00 94.44 580 LEU A CA 1
ATOM 4589 C C . LEU A 1 580 ? -13.658 1.357 21.494 1.00 94.44 580 LEU A C 1
ATOM 4591 O O . LEU A 1 580 ? -12.723 2.030 21.927 1.00 94.44 580 LEU A O 1
ATOM 4595 N N . LEU A 1 581 ? -14.907 1.488 21.934 1.00 96.44 581 LEU A N 1
ATOM 4596 C CA . LEU A 1 581 ? -15.308 2.384 23.016 1.00 96.44 581 LEU A CA 1
ATOM 4597 C C . LEU A 1 581 ? -15.849 1.555 24.182 1.00 96.44 581 LEU A C 1
ATOM 4599 O O . LEU A 1 581 ? -16.834 0.833 24.020 1.00 96.44 581 LEU A O 1
ATOM 4603 N N . TRP A 1 582 ? -15.234 1.680 25.353 1.00 96.19 582 TRP A N 1
ATOM 4604 C CA . TRP A 1 582 ? -15.710 1.078 26.593 1.00 96.19 582 TRP A CA 1
ATOM 4605 C C . TRP A 1 582 ? -16.399 2.124 27.457 1.00 96.19 582 TRP A C 1
ATOM 4607 O O . TRP A 1 582 ? -15.863 3.209 27.672 1.00 96.19 582 TRP A O 1
ATOM 4617 N N . LEU A 1 583 ? -17.545 1.750 28.013 1.00 96.38 583 LEU A N 1
ATOM 4618 C CA . LEU A 1 583 ? -18.106 2.370 29.207 1.00 96.38 583 LEU A CA 1
ATOM 4619 C C . LEU A 1 583 ? -17.989 1.358 30.339 1.00 96.38 583 LEU A C 1
ATOM 4621 O O . LEU A 1 583 ? -18.342 0.194 30.151 1.00 96.38 583 LEU A O 1
ATOM 4625 N N . VAL A 1 584 ? -17.487 1.776 31.492 1.00 95.38 584 VAL A N 1
ATOM 4626 C CA . VAL A 1 584 ? -17.296 0.913 32.659 1.00 95.38 584 VAL A CA 1
ATOM 4627 C C . VAL A 1 584 ? -18.049 1.514 33.829 1.00 95.38 584 VAL A C 1
ATOM 4629 O O . VAL A 1 584 ? -17.806 2.659 34.180 1.00 95.38 584 VAL A O 1
ATOM 4632 N N . ASP A 1 585 ? -18.955 0.753 34.432 1.00 94.56 585 ASP A N 1
ATOM 4633 C CA . ASP A 1 585 ? -19.612 1.150 35.678 1.00 94.56 585 ASP A CA 1
ATOM 4634 C C . ASP A 1 585 ? -18.615 1.074 36.835 1.00 94.56 585 ASP A C 1
ATOM 4636 O O . ASP A 1 585 ? -18.100 -0.001 37.156 1.00 94.56 585 ASP A O 1
ATOM 4640 N N . ASP A 1 586 ? -18.366 2.217 37.474 1.00 90.38 586 ASP A N 1
ATOM 4641 C CA . ASP A 1 586 ? -17.369 2.348 38.537 1.00 90.38 586 ASP A CA 1
ATOM 4642 C C . ASP A 1 586 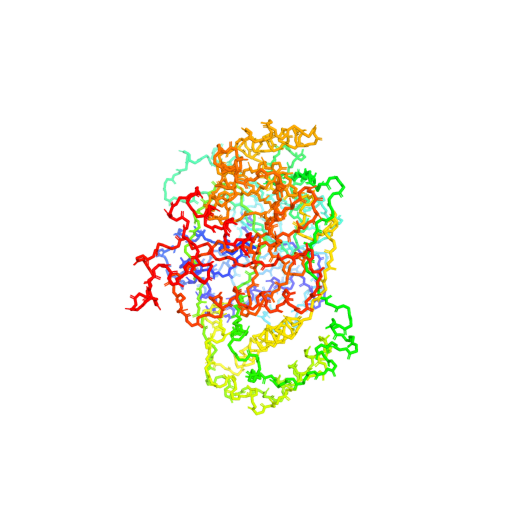? -17.729 1.534 39.796 1.00 90.38 586 ASP A C 1
ATOM 4644 O O . ASP A 1 586 ? -16.855 1.209 40.601 1.00 90.38 586 ASP A O 1
ATOM 4648 N N . LYS A 1 587 ? -19.013 1.195 39.992 1.00 90.06 587 LYS A N 1
ATOM 4649 C CA . LYS A 1 587 ? -19.501 0.432 41.153 1.00 90.06 587 LYS A CA 1
ATOM 4650 C C . LYS A 1 587 ? -19.526 -1.064 40.890 1.00 90.06 587 LYS A C 1
ATOM 4652 O O . LYS A 1 587 ? -19.131 -1.844 41.754 1.00 90.06 587 LYS A O 1
ATOM 4657 N N . THR A 1 588 ? -20.066 -1.469 39.742 1.00 90.50 588 THR A N 1
ATOM 4658 C CA . THR A 1 588 ? -20.301 -2.891 39.441 1.00 90.50 588 THR A CA 1
ATOM 4659 C C . THR A 1 588 ? -19.162 -3.525 38.648 1.00 90.50 588 THR A C 1
ATOM 4661 O O . THR A 1 588 ? -19.036 -4.748 38.633 1.00 90.50 588 THR A O 1
ATOM 4664 N N . GLY A 1 589 ? -18.332 -2.717 37.981 1.00 90.38 589 GLY A N 1
ATOM 4665 C CA . GLY A 1 589 ? -17.316 -3.185 37.041 1.00 90.38 589 GLY A CA 1
ATOM 4666 C C . GLY A 1 589 ? -17.896 -3.731 35.732 1.00 90.38 589 GLY A C 1
ATOM 4667 O O . GLY A 1 589 ? -17.140 -4.277 34.922 1.00 90.38 589 GLY A O 1
ATOM 4668 N N . LYS A 1 590 ? -19.215 -3.604 35.515 1.00 94.00 590 LYS A N 1
ATOM 4669 C CA . LYS A 1 590 ? -19.876 -3.985 34.264 1.00 94.00 590 LYS A CA 1
ATOM 4670 C C . LYS A 1 590 ? -19.362 -3.106 33.127 1.00 94.00 590 LYS A C 1
ATOM 4672 O O . LYS A 1 590 ? -19.202 -1.899 33.294 1.00 94.00 590 LYS A O 1
ATOM 4677 N N . GLN A 1 591 ? -19.101 -3.718 31.975 1.00 95.06 591 GLN A N 1
ATOM 4678 C CA . GLN A 1 591 ? -18.537 -3.041 30.811 1.00 95.06 591 GLN A CA 1
ATOM 4679 C C . GLN A 1 591 ? -19.494 -3.100 29.624 1.00 95.06 591 GLN A C 1
ATOM 4681 O O . GLN A 1 591 ? -20.053 -4.152 29.320 1.00 95.06 591 GLN A O 1
ATOM 4686 N N . TRP A 1 592 ? -19.621 -1.994 28.904 1.00 96.31 592 TRP A N 1
ATOM 4687 C CA . TRP A 1 592 ? -20.276 -1.938 27.603 1.00 96.31 592 TRP A CA 1
ATOM 4688 C C . TRP A 1 592 ? -19.220 -1.633 26.548 1.00 96.31 592 TRP A C 1
ATOM 4690 O O . TRP A 1 592 ? -18.652 -0.543 26.538 1.00 96.31 592 TRP A O 1
ATOM 4700 N N . LEU A 1 593 ? -18.943 -2.604 25.679 1.00 94.88 593 LEU A N 1
ATOM 4701 C CA . LEU A 1 593 ? -17.987 -2.481 24.583 1.00 94.88 593 LEU A CA 1
ATOM 4702 C C . LEU A 1 593 ? -18.734 -2.193 23.280 1.00 94.88 593 LEU A C 1
ATOM 4704 O O . LEU A 1 593 ? -19.479 -3.034 22.775 1.00 94.88 593 LEU A O 1
ATOM 4708 N N . SER A 1 594 ? -18.508 -1.004 22.731 1.00 95.06 594 SER A N 1
ATOM 4709 C CA . SER A 1 594 ? -19.073 -0.555 21.463 1.00 95.06 594 SER A CA 1
ATOM 4710 C C . SER A 1 594 ? -18.015 -0.571 20.361 1.00 95.06 594 SER A C 1
ATOM 4712 O O . SER A 1 594 ? -16.989 0.099 20.460 1.00 95.06 594 SER A O 1
ATOM 4714 N N . PHE A 1 595 ? -18.282 -1.326 19.300 1.00 92.88 595 PHE A N 1
ATOM 4715 C CA . PHE A 1 595 ? -17.488 -1.387 18.075 1.00 92.88 595 PHE A CA 1
ATOM 4716 C C . PHE A 1 595 ? -18.003 -0.336 17.087 1.00 92.88 595 PHE A C 1
ATOM 4718 O O . PHE A 1 595 ? -19.166 -0.396 16.684 1.00 92.88 595 PHE A O 1
ATOM 4725 N N . ILE A 1 596 ? -17.167 0.630 16.714 1.00 94.06 596 ILE A N 1
ATOM 4726 C CA . ILE A 1 596 ? -17.583 1.833 15.979 1.00 94.06 596 ILE A CA 1
ATOM 4727 C C . ILE A 1 596 ? -16.784 1.946 14.666 1.00 94.06 596 ILE A C 1
ATOM 4729 O O . ILE A 1 596 ? -15.562 1.830 14.678 1.00 94.06 596 ILE A O 1
ATOM 4733 N N . ASP A 1 597 ? -17.473 2.169 13.541 1.00 91.94 597 ASP A N 1
ATOM 4734 C CA . ASP A 1 597 ? -16.891 2.318 12.185 1.00 91.94 597 ASP A CA 1
ATOM 4735 C C . ASP A 1 597 ? -17.435 3.599 11.513 1.00 91.94 597 ASP A C 1
ATOM 4737 O O . ASP A 1 597 ? -18.564 3.587 10.998 1.00 91.94 597 ASP A O 1
ATOM 4741 N N . PRO A 1 598 ? -16.694 4.724 11.547 1.00 92.50 598 PRO A N 1
ATOM 4742 C CA . PRO A 1 598 ? -17.015 5.926 10.783 1.00 92.50 598 PRO A CA 1
ATOM 4743 C C . PRO A 1 598 ? -16.796 5.712 9.280 1.00 92.50 598 PRO A C 1
ATOM 4745 O O . PRO A 1 598 ? -15.667 5.710 8.794 1.00 92.50 598 PRO A O 1
ATOM 4748 N N . LYS A 1 599 ? -17.877 5.556 8.504 1.00 88.50 599 LYS A N 1
ATOM 4749 C CA . LYS A 1 599 ? -17.783 5.141 7.095 1.00 88.50 599 LYS A CA 1
ATOM 4750 C C . LYS A 1 599 ? -18.787 5.826 6.168 1.00 88.50 599 LYS A C 1
ATOM 4752 O O . LYS A 1 599 ? -19.918 6.132 6.535 1.00 88.50 599 LYS A O 1
ATOM 4757 N N . GLY A 1 600 ? -18.381 6.006 4.908 1.00 86.75 600 GLY A N 1
ATOM 4758 C CA . GLY A 1 600 ? -19.276 6.360 3.802 1.00 86.75 600 GLY A CA 1
ATOM 4759 C C . GLY A 1 600 ? -20.151 5.188 3.378 1.00 86.75 600 GLY A C 1
ATOM 4760 O O . GLY A 1 600 ? -19.642 4.138 2.988 1.00 86.75 600 GLY A O 1
ATOM 4761 N N . ILE A 1 601 ? -21.469 5.381 3.413 1.00 85.75 601 ILE A N 1
ATOM 4762 C CA . ILE A 1 601 ? -22.455 4.334 3.097 1.00 85.75 601 IL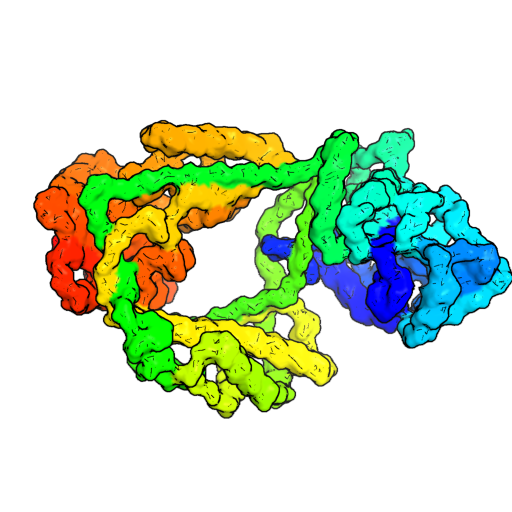E A CA 1
ATOM 4763 C C . ILE A 1 601 ? -23.289 4.648 1.846 1.00 85.75 601 ILE A C 1
ATOM 4765 O O . ILE A 1 601 ? -24.238 3.930 1.552 1.00 85.75 601 ILE A O 1
ATOM 4769 N N . ARG A 1 602 ? -22.908 5.678 1.075 1.00 83.19 602 ARG A N 1
ATOM 4770 C CA . ARG A 1 602 ? -23.624 6.176 -0.118 1.00 83.19 602 ARG A CA 1
ATOM 4771 C C . ARG A 1 602 ? -24.131 5.088 -1.074 1.00 83.19 602 ARG A C 1
ATOM 4773 O O . ARG A 1 602 ? -25.262 5.168 -1.543 1.00 83.19 602 ARG A O 1
ATOM 4780 N N . ASN A 1 603 ? -23.289 4.090 -1.350 1.00 78.31 603 ASN A N 1
ATOM 4781 C CA . ASN A 1 603 ? -23.562 3.024 -2.320 1.00 78.31 603 ASN A CA 1
ATOM 4782 C C . ASN A 1 603 ? -24.052 1.718 -1.672 1.00 78.31 603 ASN A C 1
ATOM 4784 O O . ASN A 1 603 ? -24.312 0.750 -2.386 1.00 78.31 603 ASN A O 1
ATOM 4788 N N . LEU A 1 604 ? -24.147 1.647 -0.340 1.00 79.12 604 LEU A N 1
ATOM 4789 C CA . LEU A 1 604 ? -24.566 0.422 0.337 1.00 79.12 604 LEU A CA 1
ATOM 4790 C C . LEU A 1 604 ? -26.075 0.226 0.190 1.00 79.12 604 LEU A C 1
ATOM 4792 O O . LEU A 1 604 ? -26.858 1.152 0.386 1.00 79.12 604 LEU A O 1
ATOM 4796 N N . ASN A 1 605 ? -26.476 -0.999 -0.135 1.00 77.75 605 ASN A N 1
ATOM 4797 C CA . ASN A 1 605 ? -27.879 -1.401 -0.137 1.00 77.75 605 ASN A CA 1
ATOM 4798 C C . ASN A 1 605 ? -28.340 -1.695 1.293 1.00 77.75 605 ASN A C 1
ATOM 4800 O O . ASN A 1 605 ? -27.559 -2.174 2.108 1.00 77.75 605 ASN A O 1
ATOM 4804 N N . ILE A 1 606 ? -29.629 -1.519 1.591 1.00 77.50 606 ILE A N 1
ATOM 4805 C CA . ILE A 1 606 ? -30.198 -1.843 2.916 1.00 77.50 606 ILE A CA 1
ATOM 4806 C C . ILE A 1 606 ? -30.049 -3.328 3.314 1.00 77.50 606 ILE A C 1
ATOM 4808 O O . ILE A 1 606 ? -30.137 -3.675 4.494 1.00 77.50 606 ILE A O 1
ATOM 4812 N N . SER A 1 607 ? -29.835 -4.201 2.325 1.00 74.44 607 SER A N 1
ATOM 4813 C CA . SER A 1 607 ? -29.547 -5.628 2.483 1.00 74.44 607 SER A CA 1
ATOM 4814 C C . SER A 1 607 ? -28.068 -5.930 2.745 1.00 74.44 607 SER A C 1
ATOM 4816 O O . SER A 1 607 ? -27.709 -7.101 2.854 1.00 74.44 607 SER A O 1
ATOM 4818 N N . ASP A 1 608 ? -27.201 -4.914 2.795 1.00 78.62 608 ASP A N 1
ATOM 4819 C CA . ASP A 1 608 ? -25.783 -5.104 3.080 1.00 78.62 608 ASP A CA 1
ATOM 4820 C C . ASP A 1 608 ? -25.609 -5.743 4.472 1.00 78.62 608 ASP A C 1
ATOM 4822 O O . ASP A 1 608 ? -26.215 -5.269 5.444 1.00 78.62 608 ASP A O 1
ATOM 4826 N N . PRO A 1 609 ? -24.780 -6.797 4.599 1.00 74.38 609 PRO A N 1
ATOM 4827 C CA . PRO A 1 609 ? -24.536 -7.487 5.865 1.00 74.38 609 PRO A CA 1
ATOM 4828 C C . PRO A 1 609 ? -24.144 -6.553 7.013 1.00 74.38 609 PRO A C 1
ATOM 4830 O O . PRO A 1 609 ? -24.489 -6.815 8.165 1.00 74.38 609 PRO A O 1
ATOM 4833 N N . LYS A 1 610 ? -23.488 -5.422 6.715 1.00 79.00 610 LYS A N 1
ATOM 4834 C CA . LYS A 1 610 ? -23.084 -4.437 7.723 1.00 79.00 610 LYS A CA 1
ATOM 4835 C C . LYS A 1 610 ? -24.266 -3.847 8.488 1.00 79.00 610 LYS A C 1
ATOM 4837 O O . LYS A 1 610 ? -24.160 -3.602 9.685 1.00 79.00 610 LYS A O 1
ATOM 4842 N N . PHE A 1 611 ? -25.425 -3.685 7.853 1.00 82.00 611 PHE A N 1
ATOM 4843 C CA . PHE A 1 611 ? -26.623 -3.209 8.551 1.00 82.00 611 PHE A CA 1
ATOM 4844 C C . PHE A 1 611 ? -27.219 -4.260 9.508 1.00 82.00 611 PHE A C 1
ATOM 4846 O O . PHE A 1 611 ? -28.028 -3.920 10.373 1.00 82.00 611 PHE A O 1
ATOM 4853 N N . GLY A 1 612 ? -26.814 -5.530 9.393 1.00 80.75 612 GLY A N 1
ATOM 4854 C CA . GLY A 1 612 ? -27.211 -6.627 10.282 1.00 80.75 612 GLY A CA 1
ATOM 4855 C C . GLY A 1 612 ? -26.341 -6.796 11.534 1.00 80.75 612 GLY A C 1
ATOM 4856 O O . GLY A 1 612 ? -26.756 -7.493 12.462 1.00 80.75 612 GLY A O 1
ATOM 4857 N N . LEU A 1 613 ? -25.180 -6.133 11.602 1.00 82.06 613 LEU A N 1
ATOM 4858 C CA . LEU A 1 613 ? -24.166 -6.340 12.650 1.00 82.06 613 LEU A CA 1
ATOM 4859 C C . LEU A 1 613 ? -24.690 -6.147 14.073 1.00 82.06 613 LEU A C 1
ATOM 4861 O O . LEU A 1 613 ? -24.352 -6.924 14.965 1.00 82.06 613 LEU A O 1
ATOM 4865 N N . HIS A 1 614 ? -25.569 -5.162 14.275 1.00 86.19 614 HIS A N 1
ATOM 4866 C CA . HIS A 1 614 ? -26.168 -4.877 15.581 1.00 86.19 614 HIS A CA 1
ATOM 4867 C C . HIS A 1 614 ? -26.939 -6.076 16.159 1.00 86.19 614 HIS A C 1
ATOM 4869 O O . HIS A 1 614 ? -27.036 -6.213 17.376 1.00 86.19 614 HIS A O 1
ATOM 4875 N N . LYS A 1 615 ? -27.461 -6.974 15.310 1.00 87.81 615 LYS A N 1
ATOM 4876 C CA . LYS A 1 615 ? -28.133 -8.209 15.748 1.00 87.81 615 LYS A CA 1
ATOM 4877 C C . LYS A 1 615 ? -27.140 -9.329 15.998 1.00 87.81 615 LYS A C 1
ATOM 4879 O O . LYS A 1 615 ? -27.255 -10.033 16.999 1.00 87.81 615 LYS A O 1
ATOM 4884 N N . GLU A 1 616 ? -26.179 -9.501 15.096 1.00 83.25 616 GLU A N 1
ATOM 4885 C CA . GLU A 1 616 ? -25.166 -10.554 15.198 1.00 83.25 616 GLU A CA 1
ATOM 4886 C C . GLU A 1 616 ? -24.330 -10.398 16.465 1.00 83.25 616 GLU A C 1
ATOM 4888 O O . GLU A 1 616 ? -24.105 -11.367 17.188 1.00 83.25 616 GLU A O 1
ATOM 4893 N N . ILE A 1 617 ? -23.952 -9.167 16.808 1.00 86.69 617 ILE A N 1
ATOM 4894 C CA . ILE A 1 617 ? -23.136 -8.929 17.993 1.00 86.69 617 ILE A CA 1
ATOM 4895 C C . ILE A 1 617 ? -23.864 -9.276 19.296 1.00 86.69 617 ILE A C 1
ATOM 4897 O O . ILE A 1 617 ? -23.255 -9.793 20.231 1.00 86.69 617 ILE A O 1
ATOM 4901 N N . LYS A 1 618 ? -25.191 -9.108 19.326 1.00 89.62 618 LYS A N 1
ATOM 4902 C CA . LYS A 1 618 ? -26.038 -9.542 20.444 1.00 89.62 618 LYS A CA 1
ATOM 4903 C C . LYS A 1 618 ? -26.203 -11.061 20.501 1.00 89.62 618 LYS A C 1
ATOM 4905 O O . LYS A 1 618 ? -26.421 -11.606 21.580 1.00 89.62 618 LYS A O 1
ATOM 4910 N N . GLN A 1 619 ? -26.086 -11.770 19.376 1.00 86.88 619 GLN A N 1
ATOM 4911 C CA . GLN A 1 619 ? -26.013 -13.237 19.389 1.00 86.88 619 GLN A CA 1
ATOM 4912 C C . GLN A 1 619 ? -24.694 -13.709 20.006 1.00 86.88 619 GLN A C 1
ATOM 4914 O O . GLN A 1 619 ? -24.707 -14.631 20.818 1.00 86.88 619 GLN A O 1
ATOM 4919 N N . ILE A 1 620 ? -23.586 -13.037 19.685 1.00 84.12 620 ILE A N 1
ATOM 4920 C CA . ILE A 1 620 ? -22.270 -13.323 20.270 1.00 84.12 620 ILE A CA 1
ATOM 4921 C C . ILE A 1 620 ? -22.273 -13.018 21.773 1.00 84.12 620 ILE A C 1
ATOM 4923 O O . ILE A 1 620 ? -21.842 -13.857 22.557 1.00 84.12 620 ILE A O 1
ATOM 4927 N N . GLU A 1 621 ? -22.837 -11.882 22.199 1.00 88.44 621 GLU A N 1
ATOM 4928 C CA . GLU A 1 621 ? -23.013 -11.542 23.623 1.00 88.44 621 GLU A CA 1
ATOM 4929 C C . GLU A 1 621 ? -23.751 -12.657 24.386 1.00 88.44 621 GLU A C 1
ATOM 4931 O O . GLU A 1 621 ? -23.286 -13.117 25.431 1.00 88.44 621 GLU A O 1
ATOM 4936 N N . LYS A 1 622 ? -24.859 -13.164 23.825 1.00 88.38 622 LYS A N 1
ATOM 4937 C CA . LYS A 1 622 ? -25.620 -14.281 24.411 1.00 88.38 622 LYS A CA 1
ATOM 4938 C C . LYS A 1 622 ? -24.815 -15.579 24.487 1.00 88.38 622 LYS A C 1
ATOM 4940 O O . LYS A 1 622 ? -24.973 -16.321 25.450 1.00 88.38 622 LYS A O 1
ATOM 4945 N N . GLN A 1 623 ? -23.983 -15.866 23.486 1.00 85.38 623 GLN A N 1
ATOM 4946 C CA . GLN A 1 623 ? -23.129 -17.058 23.468 1.00 85.38 623 GLN A CA 1
ATOM 4947 C C . GLN A 1 623 ? -21.983 -16.980 24.482 1.00 85.38 623 GLN A C 1
ATOM 4949 O O . GLN A 1 623 ? -21.601 -18.010 25.032 1.00 85.38 623 GLN A O 1
ATOM 4954 N N . LEU A 1 624 ? -21.446 -15.781 24.735 1.00 85.69 624 LEU A N 1
ATOM 4955 C CA . LEU A 1 624 ? -20.386 -15.568 25.721 1.00 85.69 624 LEU A CA 1
ATOM 4956 C C . LEU A 1 624 ? -20.886 -15.800 27.150 1.00 85.69 624 LEU A C 1
ATOM 4958 O O . LEU A 1 624 ? -20.161 -16.379 27.954 1.00 85.69 624 LEU A O 1
ATOM 4962 N N . GLY A 1 625 ? -22.103 -15.345 27.472 1.00 83.69 625 GLY A N 1
ATOM 4963 C CA . GLY A 1 625 ? -22.737 -15.590 28.775 1.00 83.69 625 GLY A CA 1
ATOM 4964 C C . GLY A 1 625 ? -21.983 -15.022 29.990 1.00 83.69 625 GLY A C 1
ATOM 4965 O O . GLY A 1 625 ? -22.277 -15.417 31.113 1.00 83.69 625 GLY A O 1
ATOM 4966 N N . ASP A 1 626 ? -21.022 -14.111 29.788 1.00 85.19 626 ASP A N 1
ATOM 4967 C CA . ASP A 1 626 ? -20.160 -13.539 30.841 1.00 85.19 626 ASP A CA 1
ATOM 4968 C C . ASP A 1 626 ? -20.943 -12.667 31.842 1.00 85.19 626 ASP A C 1
ATOM 4970 O O . ASP A 1 626 ? -20.550 -12.550 33.000 1.00 85.19 626 ASP A O 1
ATOM 4974 N N . GLY A 1 627 ? -22.054 -12.055 31.410 1.00 84.31 627 GLY A N 1
ATOM 4975 C CA . GLY A 1 627 ? -22.951 -11.246 32.250 1.00 84.31 627 GLY A CA 1
ATOM 4976 C C . GLY A 1 627 ? -22.383 -9.895 32.715 1.00 84.31 627 GLY A C 1
ATOM 4977 O O . GLY A 1 627 ? -23.154 -9.020 33.106 1.00 84.31 627 GLY A O 1
ATOM 4978 N N . MET A 1 628 ? -21.063 -9.696 32.628 1.00 89.75 628 MET A N 1
ATOM 4979 C CA . MET A 1 628 ? -20.355 -8.468 33.014 1.00 89.75 628 MET A CA 1
ATOM 4980 C C . MET A 1 628 ? -19.840 -7.664 31.812 1.00 89.75 628 MET A C 1
ATOM 4982 O O . MET A 1 628 ? -19.298 -6.576 32.002 1.00 89.75 628 MET A O 1
ATOM 4986 N N . ILE A 1 629 ? -20.007 -8.167 30.587 1.00 91.56 629 ILE A N 1
ATOM 4987 C CA . ILE A 1 629 ? -19.752 -7.436 29.342 1.00 91.56 629 ILE A CA 1
ATOM 4988 C C . ILE A 1 629 ? -20.996 -7.448 28.451 1.00 91.56 629 ILE A C 1
ATOM 4990 O O . ILE A 1 629 ? -21.560 -8.508 28.183 1.00 91.56 629 ILE A O 1
ATOM 4994 N N . SER A 1 630 ? -21.384 -6.273 27.963 1.00 93.94 630 SER A N 1
ATOM 4995 C CA . SER A 1 630 ? -22.393 -6.100 26.917 1.00 93.94 630 SER A CA 1
ATOM 4996 C C . SER A 1 630 ? -21.753 -5.550 25.648 1.00 93.94 630 SER A C 1
ATOM 4998 O O . SER A 1 630 ? -20.864 -4.701 25.716 1.00 93.94 630 SER A O 1
ATOM 5000 N N . LEU A 1 631 ? -22.172 -6.051 24.484 1.00 92.31 631 LEU A N 1
ATOM 5001 C CA . LEU A 1 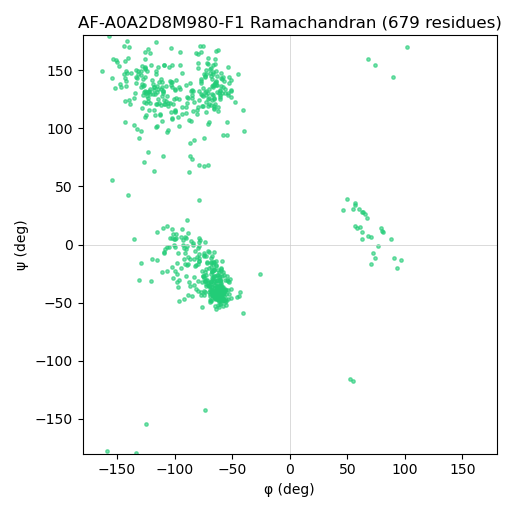631 ? -21.539 -5.754 23.201 1.00 92.31 631 LEU A CA 1
ATOM 5002 C C . LEU A 1 631 ? -22.485 -4.973 22.294 1.00 92.31 631 LEU A C 1
ATOM 5004 O O . LEU A 1 631 ? -23.638 -5.358 22.110 1.00 92.31 631 LEU A O 1
ATOM 5008 N N . ASN A 1 632 ? -21.984 -3.912 21.672 1.00 93.62 632 ASN A N 1
ATOM 5009 C CA . ASN A 1 632 ? -22.745 -3.073 20.751 1.00 93.62 632 ASN A CA 1
ATOM 5010 C C . ASN A 1 632 ? -21.935 -2.804 19.483 1.00 93.62 632 ASN A C 1
ATOM 5012 O O . ASN A 1 632 ? -20.715 -2.724 19.535 1.00 93.62 632 ASN A O 1
ATOM 5016 N N . SER A 1 633 ? -22.592 -2.618 18.342 1.00 92.12 633 SER A N 1
ATOM 5017 C CA . SER A 1 633 ? -21.931 -2.184 17.107 1.00 92.12 633 SER A CA 1
ATOM 5018 C C . SER A 1 633 ? -22.656 -0.989 16.516 1.00 92.12 633 SER A C 1
ATOM 5020 O O . SER A 1 633 ? -23.889 -1.010 16.458 1.00 92.12 633 SER A O 1
ATOM 5022 N N . PHE A 1 634 ? -21.901 -0.004 16.038 1.00 93.69 634 PHE A N 1
ATOM 5023 C CA . PHE A 1 634 ? -22.418 1.213 15.424 1.00 93.69 634 PHE A CA 1
ATOM 5024 C C . PHE A 1 634 ? -21.685 1.525 14.121 1.00 93.69 634 PHE A C 1
ATOM 5026 O O . PHE A 1 634 ? -20.459 1.425 14.038 1.00 93.69 634 PHE A O 1
ATOM 5033 N N . ILE A 1 635 ? -22.447 1.960 13.121 1.00 92.75 635 ILE A N 1
ATOM 5034 C CA . ILE A 1 635 ? -21.909 2.578 11.908 1.00 92.75 635 ILE A CA 1
ATOM 5035 C C . ILE A 1 635 ? -22.158 4.075 12.032 1.00 92.75 635 ILE A C 1
ATOM 5037 O O . ILE A 1 635 ? -23.309 4.493 12.166 1.00 92.75 635 ILE A O 1
ATOM 5041 N N . LEU A 1 636 ? -21.095 4.878 11.984 1.00 94.69 636 LEU A N 1
ATOM 5042 C CA . LEU A 1 636 ? -21.218 6.334 11.943 1.00 94.69 636 LEU A CA 1
ATOM 5043 C C . LEU A 1 636 ? -21.131 6.782 10.486 1.00 94.69 636 LEU A C 1
ATOM 5045 O O . LEU A 1 636 ? -20.062 6.813 9.881 1.00 94.69 636 LEU A O 1
ATOM 5049 N N . SER A 1 637 ? -22.281 7.081 9.895 1.00 93.00 637 SER A N 1
ATOM 5050 C CA . SER A 1 637 ? -22.371 7.518 8.511 1.00 93.00 637 SER A CA 1
ATOM 5051 C C . SER A 1 637 ? -21.785 8.916 8.350 1.00 93.00 637 SER A C 1
ATOM 5053 O O . SER A 1 637 ? -22.283 9.884 8.931 1.00 93.00 637 SER A O 1
ATOM 5055 N N . VAL A 1 638 ? -20.769 9.022 7.493 1.00 92.31 638 VAL A N 1
ATOM 5056 C CA . VAL A 1 638 ? -20.259 10.312 6.989 1.00 92.31 638 VAL A CA 1
ATOM 5057 C C . VAL A 1 638 ? -21.111 10.838 5.830 1.00 92.31 638 VAL A C 1
ATOM 5059 O O . VAL A 1 638 ? -21.028 12.006 5.475 1.00 92.31 638 VAL A O 1
ATOM 5062 N N . THR A 1 639 ? -21.913 9.965 5.211 1.00 89.94 639 THR A N 1
ATOM 5063 C CA . THR A 1 639 ? -22.856 10.326 4.149 1.00 89.94 639 THR A CA 1
ATOM 5064 C C . THR A 1 639 ? -24.149 10.825 4.785 1.00 89.94 639 THR A C 1
ATOM 5066 O O . THR A 1 639 ? -24.674 10.172 5.691 1.00 89.94 639 THR A O 1
ATOM 5069 N N . THR A 1 640 ? -24.677 11.958 4.324 1.00 88.94 640 THR A N 1
ATOM 5070 C CA . THR A 1 640 ? -25.966 12.454 4.819 1.00 88.94 640 THR A CA 1
ATOM 5071 C C . THR A 1 640 ? -27.087 11.490 4.425 1.00 88.94 640 THR A C 1
ATOM 5073 O O . THR A 1 640 ? -26.971 10.744 3.451 1.00 88.94 640 THR A O 1
ATOM 5076 N N . PHE A 1 641 ? -28.189 11.489 5.176 1.00 86.31 641 PHE A N 1
ATOM 5077 C CA . PHE A 1 641 ? -29.331 10.620 4.875 1.00 86.31 641 PHE A CA 1
ATOM 5078 C C . PHE A 1 641 ? -29.906 10.873 3.469 1.00 86.31 641 PHE A C 1
ATOM 5080 O O . PHE A 1 641 ? -30.269 9.928 2.772 1.00 86.31 641 PHE A O 1
ATOM 5087 N N . ASN A 1 642 ? -29.924 12.134 3.029 1.00 85.31 642 ASN A N 1
ATOM 5088 C CA . ASN A 1 642 ? -30.469 12.528 1.729 1.00 85.31 642 ASN A CA 1
ATOM 5089 C C . ASN A 1 642 ? -29.573 12.117 0.548 1.00 85.31 642 ASN A C 1
ATOM 5091 O O . ASN A 1 642 ? -30.066 11.990 -0.568 1.00 85.31 642 ASN A O 1
ATOM 5095 N N . ASP A 1 643 ? -28.281 11.873 0.787 1.00 85.94 643 ASP A N 1
ATOM 5096 C CA . ASP A 1 643 ? -27.320 11.486 -0.253 1.00 85.94 643 ASP A CA 1
ATOM 5097 C C . ASP A 1 643 ? -27.234 9.966 -0.474 1.00 85.94 643 ASP A C 1
ATOM 5099 O O . ASP A 1 643 ? -26.470 9.499 -1.326 1.00 85.94 643 ASP A O 1
ATOM 5103 N N . LEU A 1 644 ? -27.986 9.169 0.294 1.00 83.94 644 LEU A N 1
ATOM 5104 C CA . LEU A 1 644 ? -28.030 7.717 0.135 1.00 83.94 644 LEU A CA 1
ATOM 5105 C C . LEU A 1 644 ? -28.770 7.347 -1.156 1.00 83.94 644 LEU A C 1
ATOM 5107 O O . LEU A 1 644 ? -29.921 7.720 -1.350 1.00 83.94 644 LEU A O 1
ATOM 5111 N N . LEU A 1 645 ? -28.136 6.570 -2.038 1.00 80.00 645 LEU A N 1
ATOM 5112 C CA . LEU A 1 645 ? -28.739 6.217 -3.332 1.00 80.00 645 LEU A CA 1
ATOM 5113 C C . LEU A 1 645 ? -29.638 4.978 -3.250 1.00 80.00 645 LEU A C 1
ATOM 5115 O O . LEU A 1 645 ? -30.671 4.906 -3.905 1.00 80.00 645 LEU A O 1
ATOM 5119 N N . ASN A 1 646 ? -29.252 4.011 -2.419 1.00 76.44 646 ASN A N 1
ATOM 5120 C CA . ASN A 1 646 ? -29.786 2.647 -2.457 1.00 76.44 646 ASN A CA 1
ATOM 5121 C C . ASN A 1 646 ? -30.681 2.291 -1.250 1.00 76.44 646 ASN A C 1
ATOM 5123 O O . ASN A 1 646 ? -30.949 1.117 -0.987 1.00 76.44 646 ASN A O 1
ATOM 5127 N N . VAL A 1 647 ? -31.107 3.293 -0.472 1.00 70.12 647 VAL A N 1
ATOM 5128 C CA . VAL A 1 647 ? -31.810 3.103 0.815 1.00 70.12 647 VAL A CA 1
ATOM 5129 C C . VAL A 1 647 ? -33.120 3.908 0.906 1.00 70.12 647 VAL A C 1
ATOM 5131 O O . VAL A 1 647 ? -33.981 3.600 1.728 1.00 70.12 647 VAL A O 1
ATOM 5134 N N . THR A 1 648 ? -33.321 4.890 0.024 1.00 60.97 648 THR A N 1
ATOM 5135 C CA . THR A 1 648 ? -34.305 5.985 0.150 1.00 60.97 648 THR A CA 1
ATOM 5136 C C . THR A 1 648 ? -35.758 5.640 -0.186 1.00 60.97 648 THR A C 1
ATOM 5138 O O . THR A 1 648 ? -36.634 6.455 0.078 1.00 60.97 648 THR A O 1
ATOM 5141 N N . GLY A 1 649 ? -36.052 4.452 -0.726 1.00 66.19 649 GLY A N 1
ATOM 5142 C CA . GLY A 1 649 ? -37.407 4.104 -1.185 1.00 66.19 649 GLY A CA 1
ATOM 5143 C C . GLY A 1 649 ? -38.468 4.050 -0.074 1.00 66.19 649 GLY A C 1
ATOM 5144 O O . GLY A 1 649 ? -39.488 4.724 -0.161 1.00 66.19 649 GLY A O 1
ATOM 5145 N N . SER A 1 650 ? -38.244 3.247 0.970 1.00 65.06 650 SER A N 1
ATOM 5146 C CA . SER A 1 650 ? -39.205 3.031 2.070 1.00 65.06 650 SER A CA 1
ATOM 5147 C C . SER A 1 650 ? -38.572 3.079 3.462 1.00 65.06 650 SER A C 1
ATOM 5149 O O . SER A 1 650 ? -39.236 2.767 4.444 1.00 65.06 650 SER A O 1
ATOM 5151 N N . THR A 1 651 ? -37.280 3.399 3.548 1.00 78.75 651 THR A N 1
ATOM 5152 C CA . THR A 1 651 ? -36.513 3.372 4.799 1.00 78.75 651 THR A CA 1
ATOM 5153 C C . THR A 1 651 ? -36.376 4.793 5.317 1.00 78.75 651 THR A C 1
ATOM 5155 O O . THR A 1 651 ? -35.820 5.653 4.635 1.00 78.75 651 THR A O 1
ATOM 5158 N N . THR A 1 652 ? -36.870 5.052 6.519 1.00 86.81 652 THR A N 1
ATOM 5159 C CA . THR A 1 652 ? -36.697 6.329 7.210 1.00 86.81 652 THR A CA 1
ATOM 5160 C C . THR A 1 652 ? -35.333 6.398 7.894 1.00 86.81 652 THR A C 1
ATOM 5162 O O . THR A 1 652 ? -34.657 5.391 8.116 1.00 86.81 652 THR A O 1
ATOM 5165 N N . LYS A 1 653 ? -34.925 7.605 8.295 1.00 88.06 653 LYS A N 1
ATOM 5166 C CA . LYS A 1 653 ? -33.732 7.784 9.128 1.00 88.06 653 LYS A CA 1
ATOM 5167 C C . LYS A 1 653 ? -33.847 7.022 10.456 1.00 88.06 653 LYS A C 1
ATOM 5169 O O . LYS A 1 653 ? -32.869 6.426 10.892 1.00 88.06 653 LYS A O 1
ATOM 5174 N N . SER A 1 654 ? -35.045 6.975 11.046 1.00 88.00 654 SER A N 1
ATOM 5175 C CA . SER A 1 654 ? -35.312 6.206 12.269 1.00 88.00 654 SER A CA 1
ATOM 5176 C C . SER A 1 654 ? -35.059 4.711 12.068 1.00 88.00 654 SER A C 1
ATOM 5178 O O . SER A 1 654 ? -34.419 4.091 12.908 1.00 88.00 654 SER A O 1
ATOM 5180 N N . ASP A 1 655 ? -35.460 4.148 10.923 1.00 88.38 655 ASP A N 1
ATOM 5181 C CA . ASP A 1 655 ? -35.231 2.726 10.620 1.00 88.38 655 ASP A CA 1
ATOM 5182 C C . ASP A 1 655 ? -33.736 2.374 10.544 1.00 88.38 655 ASP A C 1
ATOM 5184 O O . ASP A 1 655 ? -33.334 1.248 10.845 1.00 88.38 655 ASP A O 1
ATOM 5188 N N . LEU A 1 656 ? -32.895 3.329 10.131 1.00 89.12 656 LEU A N 1
ATOM 5189 C CA . LEU A 1 656 ? -31.438 3.184 10.132 1.00 89.12 656 LEU A CA 1
ATOM 5190 C C . LEU A 1 656 ? -30.855 3.341 11.541 1.00 89.12 656 LEU A C 1
ATOM 5192 O O . LEU A 1 656 ? -29.997 2.551 11.939 1.00 89.12 656 LEU A O 1
ATOM 5196 N N . GLU A 1 657 ? -31.358 4.292 12.325 1.00 91.88 657 GLU A N 1
ATOM 5197 C CA . GLU A 1 657 ? -30.964 4.467 13.726 1.00 91.88 657 GLU A CA 1
ATOM 5198 C C . GLU A 1 657 ? -31.324 3.240 14.580 1.00 91.88 657 GLU A C 1
ATOM 5200 O O . GLU A 1 657 ? -30.548 2.837 15.452 1.00 91.88 657 GLU A O 1
ATOM 5205 N N . ASP A 1 658 ? -32.445 2.575 14.298 1.00 90.06 658 ASP A N 1
ATOM 5206 C CA . ASP A 1 658 ? -32.845 1.303 14.917 1.00 90.06 658 ASP A CA 1
ATOM 5207 C C . ASP A 1 658 ? -31.912 0.141 14.563 1.00 90.06 658 ASP A C 1
ATOM 5209 O O . ASP A 1 658 ? -31.802 -0.826 15.317 1.00 90.06 658 ASP A O 1
ATOM 5213 N N . ARG A 1 659 ? -31.164 0.268 13.463 1.00 90.25 659 ARG A N 1
ATOM 5214 C CA . ARG A 1 659 ? -30.086 -0.648 13.067 1.00 90.25 659 ARG A CA 1
ATOM 5215 C C . ARG A 1 659 ? -28.703 -0.197 13.550 1.00 90.25 659 ARG A C 1
ATOM 5217 O O . ARG A 1 659 ? -27.698 -0.728 13.078 1.00 90.25 659 ARG A O 1
ATOM 5224 N N . ASN A 1 660 ? -28.644 0.764 14.474 1.00 93.88 660 ASN A N 1
ATOM 5225 C CA . ASN A 1 660 ? -27.425 1.389 14.997 1.00 93.88 660 ASN A CA 1
ATOM 5226 C C . ASN A 1 660 ? -26.571 2.103 13.932 1.00 93.88 660 ASN A C 1
ATOM 5228 O O . ASN A 1 660 ? -25.346 2.188 14.052 1.00 93.88 660 ASN A O 1
ATOM 5232 N N . VAL A 1 661 ? -27.215 2.638 12.896 1.00 93.12 661 VAL A N 1
ATOM 5233 C CA . VAL A 1 661 ? -26.583 3.537 11.928 1.00 93.12 661 VAL A CA 1
ATOM 5234 C C . VAL A 1 661 ? -26.902 4.966 12.340 1.00 93.12 661 VAL A C 1
ATOM 5236 O O . VAL A 1 661 ? -28.048 5.401 12.259 1.00 93.12 661 VAL A O 1
ATOM 5239 N N . LEU A 1 662 ? -25.893 5.690 12.810 1.00 94.88 662 LEU A N 1
ATOM 5240 C CA . LEU A 1 662 ? -26.025 7.079 13.250 1.00 94.88 662 LEU A CA 1
ATOM 5241 C C . LEU A 1 662 ? -25.334 8.001 12.245 1.00 94.88 662 LEU A C 1
ATOM 5243 O O . LEU A 1 662 ? -24.416 7.581 11.547 1.00 94.88 662 LEU A O 1
ATOM 5247 N N . PHE A 1 663 ? -25.760 9.257 12.159 1.00 94.12 663 PHE A N 1
ATOM 5248 C CA . PHE A 1 663 ? -25.251 10.206 11.168 1.00 94.12 663 PHE A CA 1
ATOM 5249 C C . PHE A 1 663 ? -24.365 11.246 11.841 1.00 94.12 663 PHE A C 1
ATOM 5251 O O . PHE A 1 663 ? -24.815 11.946 12.744 1.00 94.12 663 PHE A O 1
ATOM 5258 N N . MET A 1 664 ? -23.116 11.377 11.386 1.00 92.88 664 MET A N 1
ATOM 5259 C CA . MET A 1 664 ? -22.193 12.370 11.951 1.00 92.88 664 MET A CA 1
ATOM 5260 C C . MET A 1 664 ? -22.660 13.807 11.679 1.00 92.88 664 MET A C 1
ATOM 5262 O O . MET A 1 664 ? -22.365 14.713 12.455 1.00 92.88 664 MET A O 1
ATOM 5266 N N . ASP A 1 665 ? -23.413 14.022 10.599 1.00 91.19 665 ASP A N 1
ATOM 5267 C CA . ASP A 1 665 ? -23.985 15.323 10.225 1.00 91.19 665 ASP A CA 1
ATOM 5268 C C . ASP A 1 665 ? -25.006 15.866 11.244 1.00 91.19 665 ASP A C 1
ATOM 5270 O O . ASP A 1 665 ? -25.208 17.071 11.332 1.00 91.19 665 ASP A O 1
ATOM 5274 N N . ASP A 1 666 ? -25.558 15.007 12.112 1.00 88.81 666 ASP A N 1
ATOM 5275 C CA . ASP A 1 666 ? -26.451 15.423 13.208 1.00 88.81 666 ASP A CA 1
ATOM 5276 C C . ASP A 1 666 ? -25.735 16.251 14.291 1.00 88.81 666 ASP A C 1
ATOM 5278 O O . ASP A 1 666 ? -26.377 16.804 15.189 1.00 88.81 666 ASP A O 1
ATOM 5282 N N . GLY A 1 667 ? -24.403 16.319 14.217 1.00 89.56 667 GLY A N 1
ATOM 5283 C CA . GLY A 1 667 ? -23.530 16.984 15.174 1.00 89.56 667 GLY A CA 1
ATOM 5284 C C . GLY A 1 667 ? -23.077 16.051 16.298 1.00 89.56 667 GLY A C 1
ATOM 5285 O O . GLY A 1 667 ? -23.845 15.208 16.766 1.00 89.56 667 GLY A O 1
ATOM 5286 N N . GLY A 1 668 ? -21.827 16.241 16.745 1.00 88.44 668 GLY A N 1
ATOM 5287 C CA . GLY A 1 668 ? -21.169 15.479 17.817 1.00 88.44 668 GLY A CA 1
ATOM 5288 C C . GLY A 1 668 ? -22.080 15.159 19.004 1.00 88.44 668 GLY A C 1
ATOM 5289 O O . GLY A 1 668 ? -22.326 13.983 19.276 1.00 88.44 668 GLY A O 1
ATOM 5290 N N . PRO A 1 669 ? -22.657 16.176 19.672 1.00 88.75 669 PRO A N 1
ATOM 5291 C CA . PRO A 1 669 ? -23.524 15.960 20.826 1.00 88.75 669 PRO A CA 1
ATOM 5292 C C . PRO A 1 669 ? -24.734 15.065 20.528 1.00 88.75 669 PRO A C 1
ATOM 5294 O O . PRO A 1 669 ? -25.046 14.176 21.314 1.00 88.75 669 PRO A O 1
ATOM 5297 N N . THR A 1 670 ? -25.389 15.250 19.380 1.00 91.69 670 THR A N 1
ATOM 5298 C CA . THR A 1 670 ? -26.636 14.553 19.039 1.00 91.69 670 THR A CA 1
ATOM 5299 C C . THR A 1 670 ? -26.414 13.066 18.787 1.00 91.69 670 THR A C 1
ATOM 5301 O O . THR A 1 670 ? -27.146 12.229 19.323 1.00 91.69 670 THR A O 1
ATOM 5304 N N . TYR A 1 671 ? -25.428 12.703 17.960 1.00 94.25 671 TYR A N 1
ATOM 5305 C CA . TYR A 1 671 ? -25.215 11.290 17.642 1.00 94.25 671 TYR A CA 1
ATOM 5306 C C . TYR A 1 671 ? -24.525 10.547 18.793 1.00 94.25 671 TYR A C 1
ATOM 5308 O O . TYR A 1 671 ? -24.833 9.376 19.005 1.00 94.25 671 TYR A O 1
ATOM 5316 N N . LEU A 1 672 ? -23.650 11.202 19.569 1.00 95.44 672 LEU A N 1
ATOM 5317 C CA . LEU A 1 672 ? -23.040 10.594 20.757 1.00 95.44 672 LEU A CA 1
ATOM 5318 C C . LEU A 1 672 ? -24.077 10.348 21.855 1.00 95.44 672 LEU A C 1
ATOM 5320 O O . LEU A 1 672 ? -24.052 9.298 22.492 1.00 95.44 672 LEU A O 1
ATOM 5324 N N . ASP A 1 673 ? -25.051 11.246 22.006 1.00 92.69 673 ASP A N 1
ATOM 5325 C CA . ASP A 1 673 ? -26.186 11.046 22.903 1.00 92.69 673 ASP A CA 1
ATOM 5326 C C . ASP A 1 673 ? -26.995 9.796 22.546 1.00 92.69 673 ASP A C 1
ATOM 5328 O O . ASP A 1 673 ? -27.296 8.975 23.418 1.00 92.69 673 ASP A O 1
ATOM 5332 N N . LYS A 1 674 ? -27.315 9.626 21.258 1.00 94.12 674 LYS A N 1
ATOM 5333 C CA . LYS A 1 674 ? -28.001 8.429 20.752 1.00 94.12 674 LYS A CA 1
ATOM 5334 C C . LYS A 1 674 ? -27.148 7.173 20.931 1.00 94.12 674 LYS A C 1
ATOM 5336 O O . LYS A 1 674 ? -27.681 6.133 21.316 1.00 94.12 674 LYS A O 1
ATOM 5341 N N . LEU A 1 675 ? -25.842 7.269 20.670 1.00 95.38 675 LEU A N 1
ATOM 5342 C CA . LEU A 1 675 ? -24.896 6.165 20.818 1.00 95.38 675 LEU A CA 1
ATOM 5343 C C . LEU A 1 675 ? -24.856 5.675 22.264 1.00 95.38 675 LEU A C 1
ATOM 5345 O O . LEU A 1 675 ? -25.039 4.485 22.495 1.00 95.38 675 LEU A O 1
ATOM 5349 N N . LEU A 1 676 ? -24.678 6.576 23.235 1.00 94.19 676 LEU A N 1
ATOM 5350 C CA . LEU A 1 676 ? -24.619 6.222 24.655 1.00 94.19 676 LEU A CA 1
ATOM 5351 C C . LEU A 1 676 ? -25.946 5.653 25.159 1.00 94.19 676 LEU A C 1
ATOM 5353 O O . LEU A 1 676 ? -25.946 4.631 25.843 1.00 94.19 676 LEU A O 1
ATOM 5357 N N . ALA A 1 677 ? -27.074 6.260 24.777 1.00 92.69 677 ALA A N 1
ATOM 5358 C CA . ALA A 1 677 ? -28.395 5.757 25.148 1.00 92.69 677 ALA A CA 1
ATOM 5359 C C . ALA A 1 677 ? -28.623 4.325 24.635 1.00 92.69 677 ALA A C 1
ATOM 5361 O O . ALA A 1 677 ? -29.080 3.468 25.385 1.00 92.69 677 ALA A O 1
ATOM 5362 N N . LYS A 1 678 ? -28.254 4.049 23.376 1.00 93.75 678 LYS A N 1
ATOM 5363 C CA . LYS A 1 678 ? -28.354 2.707 22.780 1.00 93.75 678 LYS A CA 1
ATOM 5364 C C . LYS A 1 678 ? -27.311 1.732 23.322 1.00 93.75 678 LYS A C 1
ATOM 5366 O O . LYS A 1 678 ? -27.576 0.539 23.348 1.00 93.75 678 LYS A O 1
ATOM 5371 N N . ALA A 1 679 ? -26.133 2.208 23.722 1.00 92.44 679 ALA A N 1
ATOM 5372 C CA . ALA A 1 679 ? -25.078 1.351 24.247 1.00 92.44 679 ALA A CA 1
ATOM 5373 C C . ALA A 1 679 ? -25.390 0.834 25.658 1.00 92.44 679 ALA A C 1
ATOM 5375 O O . ALA A 1 679 ? -24.989 -0.282 25.981 1.00 92.44 679 ALA A O 1
ATOM 5376 N N . LEU A 1 680 ? -26.074 1.645 26.474 1.00 91.00 680 LEU A N 1
ATOM 5377 C CA . LEU A 1 680 ? -26.433 1.329 27.860 1.00 91.00 680 LEU A CA 1
ATOM 5378 C C . LEU A 1 680 ? -27.777 0.593 28.004 1.00 91.00 680 LEU A C 1
ATOM 5380 O O . LEU A 1 680 ? -28.019 0.015 29.066 1.00 91.00 680 LEU A O 1
ATOM 5384 N N . ALA A 1 681 ? -28.622 0.627 26.968 1.00 84.38 681 ALA A N 1
ATOM 5385 C CA . ALA A 1 681 ? -29.863 -0.146 26.874 1.00 84.38 681 ALA A CA 1
ATOM 5386 C C . ALA A 1 681 ? -29.582 -1.649 26.722 1.00 84.38 681 ALA A C 1
ATOM 5388 O O . ALA A 1 681 ? -30.291 -2.435 27.392 1.00 84.38 681 ALA A O 1
#

pLDDT: mean 82.64, std 13.34, range [30.77, 97.56]

Radius of gyration: 32.38 Å; Cα contacts (8 Å, |Δi|>4): 1150; chains: 1; bounding box: 88×63×82 Å

Solvent-accessible surface area (backbone atoms only — not comparable to full-atom values): 38066 Å² total; per-residue (Å²): 68,34,36,35,40,36,41,20,57,41,69,67,68,98,82,11,41,53,56,51,54,52,49,50,58,19,45,53,58,73,38,54,68,64,48,30,50,53,44,39,36,49,40,68,60,49,76,70,49,20,23,90,85,71,45,45,76,58,64,73,68,36,57,93,45,56,91,55,57,34,64,64,51,51,54,48,44,35,40,72,49,39,47,22,96,65,91,46,58,36,29,46,32,40,25,70,69,20,89,23,36,32,39,30,24,34,62,88,40,55,52,9,29,40,36,38,41,90,58,39,68,64,36,50,61,65,53,62,77,41,87,70,44,46,74,46,81,33,83,79,42,72,69,60,73,85,42,44,70,45,96,81,46,62,40,26,34,37,37,28,30,84,76,49,55,55,94,80,65,31,55,43,32,40,36,38,39,43,36,79,67,60,87,90,40,54,74,47,54,49,50,42,48,68,38,36,71,35,41,53,34,74,92,68,63,56,45,82,80,52,83,92,71,52,67,83,93,63,61,56,69,66,73,74,38,64,44,79,47,61,80,56,76,69,58,60,56,57,52,43,54,51,30,44,74,73,70,49,64,53,67,59,55,60,42,77,45,81,40,66,44,38,80,45,68,61,88,90,60,78,48,74,43,51,39,75,29,88,48,37,57,58,85,29,86,62,1,49,57,64,76,46,70,50,44,70,97,56,76,55,78,93,48,55,76,32,47,71,82,52,68,37,79,49,76,69,67,50,72,44,93,76,87,72,100,62,94,70,82,71,71,88,66,76,87,79,70,41,80,53,75,83,51,68,73,42,61,75,68,49,62,61,67,61,52,45,47,53,54,52,49,52,35,55,76,71,62,45,84,31,59,42,82,54,66,68,58,52,51,50,53,72,71,50,76,66,83,48,50,47,36,34,40,62,67,80,79,63,53,76,87,51,70,71,40,36,54,53,52,45,55,53,48,50,54,52,49,52,54,36,50,50,46,44,51,52,40,54,44,44,55,55,47,49,75,43,62,39,82,37,72,68,55,89,83,39,57,31,57,71,59,55,35,45,33,43,24,26,56,42,76,67,20,50,51,52,50,53,54,50,52,54,45,37,53,33,47,72,70,64,42,50,80,64,38,46,68,55,84,52,86,62,46,46,56,48,46,47,91,43,27,44,43,30,63,44,43,30,63,40,76,94,52,92,62,58,55,46,69,40,70,72,58,53,72,50,74,57,54,54,49,50,56,52,31,51,53,54,33,56,74,31,72,68,34,48,62,74,40,62,68,40,50,65,38,35,39,56,33,33,94,48,74,92,36,27,68,47,68,50,41,64,38,66,43,66,50,50,29,42,38,38,40,29,32,74,85,79,65,36,32,31,42,33,36,33,32,67,40,78,50,40,83,49,44,76,84,41,41,69,56,48,38,46,58,53,43,46,52,50,41,63,71,58,65,73,84,45,61,44,54,41,43,36,38,33,23,72,42,54,82,88,65,33,71,51,44,63,87,86,54,51,73,64,62,38,43,76,38,34,39,41,44,55,85,68,35,50,67,55,38,50,51,53,49,52,56,64,57,74,104

Secondary structure (DSSP, 8-state):
--SEEEEES--SSTT-HHHHHHHHHHHHHH-HHHHHHHHHHHHTT---SB-TTS-BTTTTTSGGGTTS-HHHHHHHHHHHHS--SS---EEEEEETTSTTEEEEEETTSPP-EEEE-S-HHHHHHHHTT-TTSEEEEESSPPPSGGGTTSTT----EEEE-GGGGSS---S---EEEEES--GGGHHHHHHHHHHHT----GGG--SPPPGGGSPTTS-HHHHTPPEEEESSTHHHHHHHHHHHHTT-------EEEEEE-EE-PPSS---EEEEEPTT-STTSTTSHHHH--PBTT---TTTTTTSPPP-EEEE---B-----SS------------EE---HHHHHTS-HHHHHHHHHHHHHHTT-TT-B--HHHHHHHHHS--TTEEEE--HHHH---SHHHHHHHHHHHHHHHHHHHHHHHHHHHHHHHTT-EEEEE--TT-TTS--EEEEEE-SSHHHHHHHHHHHHHHHHHHHT-HHHHTT--BTTEEEE--TTBSEE-EEEEPTT---SEEEES-S--SHHHHHHHHHHHHHHHSHHHHHHTTTEEEEEEEPPSSTTT-SS--BTTTB--SEEEEEEETTT--EEEEEEEEE--TT--TT-GGGGHHHHHHHHHHHH--SSEEEEEEEEESS-GGG-SSSTTT--HHHHHTTTEEEGGG-HHHHHHHHHHHHH-

Foldseek 3Di:
DQQEEEEAAALDDPPRPLLVVVLVVLCCLVCVPVVLVVQQCLLVQHAQEAAPVRHRLSHPLNPLCNPPHSNRVSCVCCCQQQVHNDRAFWEWEAAPQDAQWIFIHGDPGDTAEIEGENHSPNSLVRSCVDPSGHYYYDPPDDDLLLCQAPPPRNHHYYYYYPVPLDRDADQFHAEYEYEPDDPVCLVSLLSNVVRRLFHCDDVSPSDQDDPVRDDPSPPSVSRNDHYYHYPDPVSVVSNQVVCVVVVNHQQPFWDKDKFFWFFQPDDPFFDKFKDQDPQQDDPRPNHCLNPPAEEPPDDDPVQVLQFDQAAEEAAPRHHDHDDDSDPPPDADDPPSFDWDDADLVLLVVDPLVVLQVLLVVLCVVVPSPRYHYDSVVVSCVSNDDPRRYTYGDDPVLRDPPDPVSSVVSSVVVSVSSSSSRVSVVVRVSQVSSLQGIEMDTDDPQQLLDDGMKMKTATSDPQSVVVVVLSVVLSVCSVVVVLVVNCPRDDPQKDWCRDSQERIGTQIDGHPSDDHRMDMPPRNDHDPQRVLLVVLVRCLCPDPNNCVLLPQKRKHKTQFDPDQVSGTHGQHGLRDDARMWMWIARNPPRAIQIEREHADACQAPACPNCLLVRQVRQVVVVVVNVPVRYHYGYAYEHQDDPVSRDRAPDPADPVNSVVSRYHYCVVDSNVRVVSVSVVRVD

Mean predicted aligned error: 15.51 Å